Protein AF-A0A7S1GSJ7-F1 (afdb_monomer_lite)

Secondary structure (DSSP, 8-state):
-EEEE-TTS-EEEEETTEEE-HHHHHHHHHHTT--SSS-TT---TTHHHHHHT--HHHHHHHHHHHTSHHHHHHHHHHHHHHHHHHHHHHHHHHHHIIIIIHHHHHHHHHHHHHHHHHHHHHHHHHHHHHHHHHHHHHHHHHHHHHHHHHHHHHHHHHHHHHHHHHHHHHHHHHHHHHHHHHHHHHHHHHHHHHHHHHHHHHHHHHHHHHHHHHHHHHHHHHHHHHHHHHHHHHHHHHHHHHHHHHHHHHHHHHHHHHHHHHHHHHHHHHHHHHHHHTTS------------------TTSTTSGGGSHHHHHHHHHHHHHHHHHHHHHHHHHHHHHHHHHHHHHHHHHHHHHHHHHHHHHHHHHTT--HHHHHHHHHHHHHHHHHHHHHHHHHHHHHHHHHTS---------------

Foldseek 3Di:
DDWDQDDVRDIWDDDPNHTDDPVVVQVVCVVVLQHPVDGPVDDDVPVVVCVVVDDPVVVVVVVCSVVSVVVVVVVVVVVVVVVVVVVVVVVVVVCCCVPPVVVVVVVVVVVVVVVVVVVVVVVVVVVVVVVVVVVVVVVVVVVVVVVVVVVVVVVVVVVVVVVVVVVVVVVVVVVVVVCVVVVVVCCVVCVVVVVVVVVVVVVVVVVCVVVVVVVVVVVVVVVVVVVVVVVVVVVVVVVVVVVVVVVVVVVVVVVVVVVVVVVVVVVVVVVVVVVVVVVPDDDDDDYYDYYDYDDDDDDDPPPPPVPPPVVVVVVVVVVVVVVVVVVVVVVVVVVVVVVVVVVVVVVVVVVVVVVVVVVVVVVVVPPPDVVVVVVVVVVVVVVVVVVVVVVVVVVVVVVVCVVVDDDDDDDDDDDDDDD

pLDDT: mean 76.23, std 16.75, range [27.05, 98.0]

Organism: Hemiselmis andersenii (NCBI:txid464988)

Sequence (419 aa):
VCRQVAIGGRNKYLINGHVAQQNKVQNLFHSVQLNIHNPHFLIMQGRITKVINMGPMEVLGLIAEAAGTKMYESKKEAAMKTIEKKQAKVEEINSILSEDISPSLEKLRKERNEYMAWMQSNSDVEMHERFCTAYTFFQALQMTEKSQETIAAMREEENQIQASCDLVEGEIAQCKERVKAIGREKEGAMGDMLRELEAASTELSKALVKDTSAWQHKKEGYEEDKKALAKMRKDVAAMEKTMAAKKTKVDTATETVSKIQADIASTQHSISELERQRTALLAGCDAECKEGDKTLADQLSDARSRAAECDTEMKQLQRKVEHFKAELGEKRKHAKTAGKEFEALDQEHKRAQAAVAKVQKEVESCSYDESRDLQVRGEMGKAQGAVDRLREEVDALSGQVANLEVQFDQRAVDASKVH

InterPro domains:
  IPR027417 P-loop containing nucleoside triphosphate hydrolase [G3DSA:3.40.50.300] (1-100)
  IPR027417 P-loop containing nucleoside triphosphate hydrolase [SSF52540] (3-221)

Structure (mmCIF, N/CA/C/O backbone):
data_AF-A0A7S1GSJ7-F1
#
_entry.id   AF-A0A7S1GSJ7-F1
#
loop_
_atom_site.group_PDB
_atom_site.id
_atom_site.type_symbol
_atom_site.label_atom_id
_atom_site.label_alt_id
_atom_site.label_comp_id
_atom_site.label_asym_id
_atom_site.label_entity_id
_atom_site.label_seq_id
_atom_site.pdbx_PDB_ins_code
_atom_site.Cartn_x
_atom_site.Cartn_y
_atom_site.Cartn_z
_atom_site.occupancy
_atom_site.B_iso_or_equiv
_atom_site.auth_seq_id
_atom_site.auth_comp_id
_atom_site.auth_asym_id
_atom_site.auth_atom_id
_atom_site.pdbx_PDB_model_num
ATOM 1 N N . VAL A 1 1 ? 49.243 25.382 -85.925 1.00 85.44 1 VAL A N 1
ATOM 2 C CA . VAL A 1 1 ? 49.444 25.718 -84.487 1.00 85.44 1 VAL A CA 1
ATOM 3 C C . VAL A 1 1 ? 50.361 26.928 -84.404 1.00 85.44 1 VAL A C 1
ATOM 5 O O . VAL A 1 1 ? 51.253 27.024 -85.234 1.00 85.44 1 VAL A O 1
ATOM 8 N N . CYS A 1 2 ? 50.153 27.846 -83.459 1.00 88.50 2 CYS A N 1
ATOM 9 C CA . CYS A 1 2 ? 50.994 29.033 -83.263 1.00 88.50 2 CYS A CA 1
ATOM 10 C C . CYS A 1 2 ? 51.408 29.171 -81.786 1.00 88.50 2 CYS A C 1
ATOM 12 O O . CYS A 1 2 ? 50.634 28.831 -80.890 1.00 88.50 2 CYS A O 1
ATOM 14 N N . ARG A 1 3 ? 52.614 29.689 -81.529 1.00 90.06 3 ARG A N 1
ATOM 15 C CA . ARG A 1 3 ? 53.071 30.153 -80.210 1.00 90.06 3 ARG A CA 1
ATOM 16 C C . ARG A 1 3 ? 53.343 31.648 -80.318 1.00 90.06 3 ARG A C 1
ATOM 18 O O . ARG A 1 3 ? 54.213 32.054 -81.079 1.00 90.06 3 ARG A O 1
ATOM 25 N N . GLN A 1 4 ? 52.627 32.443 -79.538 1.00 89.44 4 GLN A N 1
ATOM 26 C CA . GLN A 1 4 ? 52.888 33.867 -79.360 1.00 89.44 4 GLN A CA 1
ATOM 27 C C . GLN A 1 4 ? 53.632 34.057 -78.035 1.00 89.44 4 GLN A C 1
ATOM 29 O O . GLN A 1 4 ? 53.198 33.552 -76.997 1.00 89.44 4 GLN A O 1
ATOM 34 N N . VAL A 1 5 ? 54.752 34.777 -78.062 1.00 88.31 5 VAL A N 1
ATOM 35 C CA . VAL A 1 5 ? 55.435 35.244 -76.849 1.00 88.31 5 VAL A CA 1
ATOM 36 C C . VAL A 1 5 ? 54.986 36.681 -76.624 1.00 88.31 5 VAL A C 1
ATOM 38 O O . VAL A 1 5 ? 55.285 37.555 -77.432 1.00 88.31 5 VAL A O 1
ATOM 41 N N . ALA A 1 6 ? 54.212 36.917 -75.568 1.00 84.44 6 ALA A N 1
ATOM 42 C CA . ALA A 1 6 ? 53.780 38.263 -75.217 1.00 84.44 6 ALA A CA 1
ATOM 43 C C . ALA A 1 6 ? 54.937 39.059 -74.592 1.00 84.44 6 ALA A C 1
ATOM 45 O O . ALA A 1 6 ? 55.835 38.483 -73.971 1.00 84.44 6 ALA A O 1
ATOM 46 N N . ILE A 1 7 ? 54.878 40.390 -74.693 1.00 80.31 7 ILE A N 1
ATOM 47 C CA . ILE A 1 7 ? 55.766 41.286 -73.940 1.00 80.31 7 ILE A CA 1
ATOM 48 C C . ILE A 1 7 ? 55.626 40.946 -72.443 1.00 80.31 7 ILE A C 1
ATOM 50 O O . ILE A 1 7 ? 54.514 40.782 -71.933 1.00 80.31 7 ILE A O 1
ATOM 54 N N . GLY A 1 8 ? 56.759 40.739 -71.764 1.00 83.88 8 GLY A N 1
ATOM 55 C CA . GLY A 1 8 ? 56.806 40.111 -70.435 1.00 83.88 8 GLY A CA 1
ATOM 56 C C . GLY A 1 8 ? 56.921 38.575 -70.445 1.00 83.88 8 GLY A C 1
ATOM 57 O O . GLY A 1 8 ? 56.559 37.932 -69.465 1.00 83.88 8 GLY A O 1
ATOM 58 N N . GLY A 1 9 ? 57.374 37.961 -71.545 1.00 84.00 9 GLY A N 1
ATOM 59 C CA . GLY A 1 9 ? 57.825 36.558 -71.609 1.00 84.00 9 GLY A CA 1
ATOM 60 C C . GLY A 1 9 ? 56.738 35.475 -71.531 1.00 84.00 9 GLY A C 1
ATOM 61 O O . GLY A 1 9 ? 57.041 34.286 -71.656 1.00 84.00 9 GLY A O 1
ATOM 62 N N . ARG A 1 10 ? 55.466 35.848 -71.348 1.00 84.88 10 ARG A N 1
ATOM 63 C CA . ARG A 1 10 ? 54.355 34.892 -71.215 1.00 84.88 10 ARG A CA 1
ATOM 64 C C . ARG A 1 10 ? 54.069 34.185 -72.542 1.00 84.88 10 ARG A C 1
ATOM 66 O O . ARG A 1 10 ? 53.786 34.819 -73.557 1.00 84.88 10 ARG A O 1
ATOM 73 N N . ASN A 1 11 ? 54.103 32.853 -72.511 1.00 88.06 11 ASN A N 1
ATOM 74 C CA . ASN A 1 11 ? 53.847 31.996 -73.667 1.00 88.06 11 ASN A CA 1
ATOM 75 C C . ASN A 1 11 ? 52.347 31.729 -73.831 1.00 88.06 11 ASN A C 1
ATOM 77 O O . ASN A 1 11 ? 51.732 31.094 -72.976 1.00 88.06 11 ASN A O 1
ATOM 81 N N . LYS A 1 12 ? 51.770 32.163 -74.953 1.00 89.56 12 LYS A N 1
ATOM 82 C CA . LYS A 1 12 ? 50.390 31.870 -75.351 1.00 89.56 12 LYS A CA 1
ATOM 83 C C . LYS A 1 12 ? 50.413 30.910 -76.538 1.00 89.56 12 LYS A C 1
ATOM 85 O O . LYS A 1 12 ? 50.911 31.256 -77.607 1.00 89.56 12 LYS A O 1
ATOM 90 N N . TYR A 1 13 ? 49.876 29.708 -76.362 1.00 92.25 13 TYR A N 1
ATOM 91 C CA . TYR A 1 13 ? 49.737 28.742 -77.451 1.00 92.25 13 TYR A CA 1
ATOM 92 C C . TYR A 1 13 ? 48.334 28.812 -78.058 1.00 92.25 13 TYR A C 1
ATOM 94 O O . TYR A 1 13 ? 47.347 28.975 -77.336 1.00 92.25 13 TYR A O 1
ATOM 102 N N . LEU A 1 14 ? 48.246 28.676 -79.383 1.00 91.38 14 LEU A N 1
ATOM 103 C CA . LEU A 1 14 ? 46.993 28.727 -80.129 1.00 91.38 14 LEU A CA 1
ATOM 104 C C . LEU A 1 14 ? 46.881 27.549 -81.106 1.00 91.38 14 LEU A C 1
ATOM 106 O O . LEU A 1 14 ? 47.766 27.311 -81.937 1.00 91.38 14 LEU A O 1
ATOM 110 N N . ILE A 1 15 ? 45.760 26.835 -81.037 1.00 91.44 15 ILE A N 1
ATOM 111 C CA . ILE A 1 15 ? 45.361 25.795 -81.991 1.00 91.44 15 ILE A CA 1
ATOM 112 C C . ILE A 1 15 ? 44.192 26.376 -82.787 1.00 91.44 15 ILE A C 1
ATOM 114 O O . ILE A 1 15 ? 43.154 26.685 -82.213 1.00 91.44 15 ILE A O 1
ATOM 118 N N . ASN A 1 16 ? 44.384 26.565 -84.095 1.00 88.75 16 ASN A N 1
ATOM 119 C CA . ASN A 1 16 ? 43.391 27.115 -85.027 1.00 88.75 16 ASN A CA 1
ATOM 120 C C . ASN A 1 16 ? 42.714 28.403 -84.502 1.00 88.75 16 ASN A C 1
ATOM 122 O O . ASN A 1 16 ? 41.496 28.512 -84.470 1.00 88.75 16 ASN A O 1
ATOM 126 N N . GLY A 1 17 ? 43.519 29.355 -84.015 1.00 87.94 17 GLY A N 1
ATOM 127 C CA . GLY A 1 17 ? 43.053 30.626 -83.438 1.00 87.94 17 GLY A CA 1
ATOM 128 C C . GLY A 1 17 ? 42.597 30.555 -81.973 1.00 87.94 17 GLY A C 1
ATOM 129 O O . GLY A 1 17 ? 42.729 31.542 -81.252 1.00 87.94 17 GLY A O 1
ATOM 130 N N . HIS A 1 18 ? 42.152 29.397 -81.482 1.00 90.25 18 HIS A N 1
ATOM 131 C CA . HIS A 1 18 ? 41.731 29.232 -80.089 1.00 90.25 18 HIS A CA 1
ATOM 132 C C . HIS A 1 18 ? 42.919 29.056 -79.139 1.00 90.25 18 HIS A C 1
ATOM 134 O O . HIS A 1 18 ? 43.870 28.326 -79.428 1.00 90.25 18 HIS A O 1
ATOM 140 N N . VAL A 1 19 ? 42.848 29.699 -77.970 1.00 89.50 19 VAL A N 1
ATOM 141 C CA . VAL A 1 19 ? 43.863 29.577 -76.913 1.00 89.50 19 VAL A CA 1
ATOM 142 C C . VAL A 1 19 ? 43.854 28.156 -76.348 1.00 89.50 19 VAL A C 1
ATOM 144 O O . VAL A 1 19 ? 42.800 27.630 -75.995 1.00 89.50 19 VAL A O 1
ATOM 147 N N . ALA A 1 20 ? 45.028 27.536 -76.245 1.00 91.00 20 ALA A N 1
ATOM 148 C CA . ALA A 1 20 ? 45.184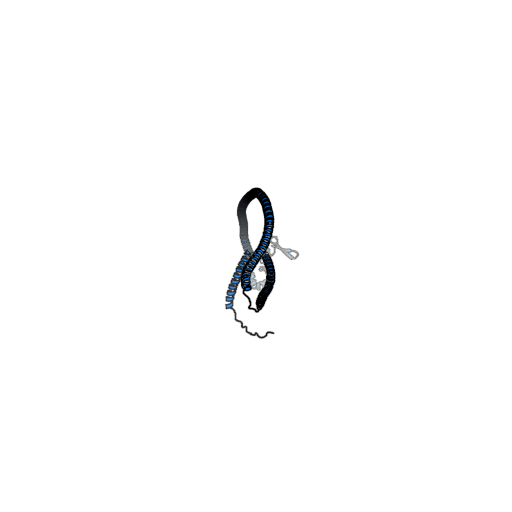 26.172 -75.757 1.00 91.00 20 ALA A CA 1
ATOM 149 C C . ALA A 1 20 ? 46.226 26.089 -74.634 1.00 91.00 20 ALA A C 1
ATOM 151 O O . ALA A 1 20 ? 47.261 26.753 -74.670 1.00 91.00 20 ALA A O 1
ATOM 152 N N . GLN A 1 21 ? 45.969 25.229 -73.647 1.00 90.31 21 GLN A N 1
ATOM 153 C CA . GLN A 1 21 ? 46.961 24.866 -72.634 1.00 90.31 21 GLN A CA 1
ATOM 154 C C . GLN A 1 21 ? 48.119 24.081 -73.263 1.00 90.31 21 GLN A C 1
ATOM 156 O O . GLN A 1 21 ? 47.910 23.303 -74.199 1.00 90.31 21 GLN A O 1
ATOM 161 N N . GLN A 1 22 ? 49.320 24.219 -72.694 1.00 87.94 22 GLN A N 1
ATOM 162 C CA . GLN A 1 22 ? 50.524 23.534 -73.171 1.00 87.94 22 GLN A CA 1
ATOM 163 C C . GLN A 1 22 ? 50.325 22.014 -73.288 1.00 87.94 22 GLN A C 1
ATOM 165 O O . GLN A 1 22 ? 50.659 21.451 -74.323 1.00 87.94 22 GLN A O 1
ATOM 170 N N . ASN A 1 23 ? 49.680 21.368 -72.312 1.00 87.75 23 ASN A N 1
ATOM 171 C CA . ASN A 1 23 ? 49.422 19.922 -72.340 1.00 87.75 23 ASN A CA 1
ATOM 172 C C . ASN A 1 23 ? 48.529 19.505 -73.527 1.00 87.75 23 ASN A C 1
ATOM 174 O O . ASN A 1 23 ? 48.758 18.465 -74.138 1.00 87.75 23 ASN A O 1
ATOM 178 N N . LYS A 1 24 ? 47.538 20.325 -73.915 1.00 88.12 24 LYS A N 1
ATOM 179 C CA . LYS A 1 24 ? 46.674 20.052 -75.083 1.00 88.12 24 LYS A CA 1
ATOM 180 C C . LYS A 1 24 ? 47.446 20.193 -76.398 1.00 88.12 24 LYS A C 1
ATOM 182 O O . LYS A 1 24 ? 47.238 19.412 -77.320 1.00 88.12 24 LYS A O 1
ATOM 187 N N . VAL A 1 25 ? 48.365 21.155 -76.461 1.00 88.81 25 VAL A N 1
ATOM 188 C CA . VAL A 1 25 ? 49.272 21.366 -77.601 1.00 88.81 25 VAL A CA 1
ATOM 189 C C . VAL A 1 25 ? 50.284 20.226 -77.700 1.00 88.81 25 VAL A C 1
ATOM 191 O O . VAL A 1 25 ? 50.464 19.663 -78.772 1.00 88.81 25 VAL A O 1
ATOM 194 N N . GLN A 1 26 ? 50.884 19.819 -76.583 1.00 86.06 26 GLN A N 1
ATOM 195 C CA . GLN A 1 26 ? 51.774 18.663 -76.520 1.00 86.06 26 GLN A CA 1
ATOM 196 C C . GLN A 1 26 ? 51.046 17.377 -76.919 1.00 86.06 26 GLN A C 1
ATOM 198 O O . GLN A 1 26 ? 51.581 16.623 -77.720 1.00 86.06 26 GLN A O 1
ATOM 203 N N . ASN A 1 27 ? 49.823 17.128 -76.444 1.00 84.94 27 ASN A N 1
ATOM 204 C CA . ASN A 1 27 ? 49.032 15.962 -76.861 1.00 84.94 27 ASN A CA 1
ATOM 205 C C . ASN A 1 27 ? 48.730 15.962 -78.370 1.00 84.94 27 ASN A C 1
ATOM 207 O O . ASN A 1 27 ? 48.781 14.903 -78.990 1.00 84.94 27 ASN A O 1
ATOM 211 N N . LEU A 1 28 ? 48.488 17.133 -78.973 1.00 87.12 28 LEU A N 1
ATOM 212 C CA . LEU A 1 28 ? 48.361 17.264 -80.428 1.00 87.12 28 LEU A CA 1
ATOM 213 C C . LEU A 1 28 ? 49.671 16.888 -81.144 1.00 87.12 28 LEU A C 1
ATOM 215 O O . LEU A 1 28 ? 49.634 16.132 -82.109 1.00 87.12 28 LEU A O 1
ATOM 219 N N . PHE A 1 29 ? 50.830 17.334 -80.654 1.00 85.38 29 PHE A N 1
ATOM 220 C CA . PHE A 1 29 ? 52.120 16.951 -81.241 1.00 85.38 29 PHE A CA 1
ATOM 221 C C . PHE A 1 29 ? 52.452 15.456 -81.050 1.00 85.38 29 PHE A C 1
ATOM 223 O O . PHE A 1 29 ? 52.862 14.812 -82.012 1.00 85.38 29 PHE A O 1
ATOM 230 N N . HIS A 1 30 ? 52.147 14.852 -79.895 1.00 81.38 30 HIS A N 1
ATOM 231 C CA . HIS A 1 30 ? 52.245 13.393 -79.716 1.00 81.38 30 HIS A CA 1
ATOM 232 C C . HIS A 1 30 ? 51.311 12.618 -80.666 1.00 81.38 30 HIS A C 1
ATOM 234 O O . HIS A 1 30 ? 51.669 11.527 -81.099 1.00 81.38 30 HIS A O 1
ATOM 240 N N . SER A 1 31 ? 50.141 13.167 -81.028 1.00 81.81 31 SER A N 1
ATOM 241 C CA . SER A 1 31 ? 49.225 12.522 -81.988 1.00 81.81 31 SER A CA 1
ATOM 242 C C . SER A 1 31 ? 49.764 12.474 -83.425 1.00 81.81 31 SER A C 1
ATOM 244 O O . SER A 1 31 ? 49.355 11.611 -84.193 1.00 81.81 31 SER A O 1
ATOM 246 N N . VAL A 1 32 ? 50.735 13.335 -83.757 1.00 82.56 32 VAL A N 1
ATOM 247 C CA . VAL A 1 32 ? 51.536 13.275 -84.996 1.00 82.56 32 VAL A CA 1
ATOM 248 C C . VAL A 1 32 ? 52.953 12.735 -84.738 1.00 82.56 32 VAL A C 1
ATOM 250 O O . VAL A 1 32 ? 53.881 13.053 -85.472 1.00 82.56 32 VAL A O 1
ATOM 253 N N . GLN A 1 33 ? 53.126 11.942 -83.671 1.00 74.81 33 GLN A N 1
ATOM 254 C CA . GLN A 1 33 ? 54.376 11.277 -83.265 1.00 74.81 33 GLN A CA 1
ATOM 255 C C . GLN A 1 33 ? 55.572 12.214 -82.968 1.00 74.81 33 GLN A C 1
ATOM 257 O O . GLN A 1 33 ? 56.703 11.759 -82.812 1.00 74.81 33 GLN A O 1
ATOM 262 N N . LEU A 1 34 ? 55.339 13.521 -82.796 1.00 79.56 34 LEU A N 1
ATOM 263 C CA . LEU A 1 34 ? 56.369 14.505 -82.451 1.00 79.56 34 LEU A CA 1
ATOM 264 C C . LEU A 1 34 ? 56.410 14.758 -80.936 1.00 79.56 34 LEU A C 1
ATOM 266 O O . LEU A 1 34 ? 55.662 15.580 -80.402 1.00 79.56 34 LEU A O 1
ATOM 270 N N . ASN A 1 35 ? 57.322 14.094 -80.223 1.00 77.44 35 ASN A N 1
ATOM 271 C CA . ASN A 1 35 ? 57.580 14.409 -78.817 1.00 77.44 35 ASN A CA 1
ATOM 272 C C . ASN A 1 35 ? 58.422 15.691 -78.677 1.00 77.44 35 ASN A C 1
ATOM 274 O O . ASN A 1 35 ? 59.597 15.731 -79.037 1.00 77.44 35 ASN A O 1
ATOM 278 N N . ILE A 1 36 ? 57.837 16.737 -78.089 1.00 75.00 36 ILE A N 1
ATOM 279 C CA . ILE A 1 36 ? 58.533 18.009 -77.828 1.00 75.00 36 ILE A CA 1
ATOM 280 C C . ILE A 1 36 ? 59.556 17.885 -76.683 1.00 75.00 36 ILE A C 1
ATOM 282 O O . ILE A 1 36 ? 60.539 18.623 -76.665 1.00 75.00 36 ILE A O 1
ATOM 286 N N . HIS A 1 37 ? 59.344 16.984 -75.719 1.00 74.56 37 HIS A N 1
ATOM 287 C CA . HIS A 1 37 ? 60.198 16.878 -74.529 1.00 74.56 37 HIS A CA 1
ATOM 288 C C . HIS A 1 37 ? 61.556 16.235 -74.822 1.00 74.56 37 HIS A C 1
ATOM 290 O O . HIS A 1 37 ? 62.541 16.550 -74.158 1.00 74.56 37 HIS A O 1
ATOM 296 N N . ASN A 1 38 ? 61.612 15.341 -75.809 1.00 71.81 38 ASN A N 1
ATOM 297 C CA . ASN A 1 38 ? 62.832 14.658 -76.215 1.00 71.81 38 ASN A CA 1
ATOM 298 C C . ASN A 1 38 ? 62.883 14.557 -77.750 1.00 71.81 38 ASN A C 1
ATOM 300 O O . ASN A 1 38 ? 62.586 13.506 -78.312 1.00 71.81 38 ASN A O 1
ATOM 304 N N . PRO A 1 39 ? 63.199 15.661 -78.453 1.00 69.56 39 PRO A N 1
ATOM 305 C CA . PRO A 1 39 ? 63.047 15.752 -79.901 1.00 69.56 39 PRO A CA 1
ATOM 306 C C . PRO A 1 39 ? 64.151 14.977 -80.637 1.00 69.56 39 PRO A C 1
ATOM 308 O O . PRO A 1 39 ? 65.090 15.557 -81.179 1.00 69.56 39 PRO A O 1
ATOM 311 N N . HIS A 1 40 ? 64.024 13.649 -80.696 1.00 69.44 40 HIS A N 1
ATOM 312 C CA . HIS A 1 40 ? 64.905 12.771 -81.478 1.00 69.44 40 HIS A CA 1
ATOM 313 C C . HIS A 1 40 ? 64.888 13.086 -82.987 1.00 69.44 40 HIS A C 1
ATOM 315 O O . HIS A 1 40 ? 65.828 12.736 -83.694 1.00 69.44 40 HIS A O 1
ATOM 321 N N . PHE A 1 41 ? 63.868 13.807 -83.465 1.00 71.69 41 PHE A N 1
ATOM 322 C CA . PHE A 1 41 ? 63.764 14.321 -84.833 1.00 71.69 41 PHE A CA 1
ATOM 323 C C . PHE A 1 41 ? 64.632 15.568 -85.116 1.00 71.69 41 PHE A C 1
ATOM 325 O O . PHE A 1 41 ? 64.682 16.010 -86.262 1.00 71.69 41 PHE A O 1
ATOM 332 N N . LEU A 1 42 ? 65.291 16.168 -84.111 1.00 73.00 42 LEU A N 1
ATOM 333 C CA . LEU A 1 42 ? 66.063 17.410 -84.265 1.00 73.00 42 LEU A CA 1
ATOM 334 C C . LEU A 1 42 ? 67.488 17.281 -83.704 1.00 73.00 42 LEU A C 1
ATOM 336 O O . LEU A 1 42 ? 67.724 17.373 -82.497 1.00 73.00 42 LEU A O 1
ATOM 340 N N . ILE A 1 43 ? 68.468 17.143 -84.599 1.00 76.56 43 ILE A N 1
ATOM 341 C CA . ILE A 1 43 ? 69.891 17.087 -84.241 1.00 76.56 43 ILE A CA 1
ATOM 342 C C . ILE A 1 43 ? 70.470 18.509 -84.224 1.00 76.56 43 ILE A C 1
ATOM 344 O O . ILE A 1 43 ? 70.814 19.072 -85.259 1.00 76.56 43 ILE A O 1
ATOM 348 N N . MET A 1 44 ? 70.591 19.090 -83.030 1.00 79.56 44 MET A N 1
ATOM 349 C CA . MET A 1 44 ? 71.354 20.328 -82.815 1.00 79.56 44 MET A CA 1
ATOM 350 C C . MET A 1 44 ? 72.871 20.062 -82.860 1.00 79.56 44 MET A C 1
ATOM 352 O O . MET A 1 44 ? 73.320 18.933 -82.639 1.00 79.56 44 MET A O 1
ATOM 356 N N . GLN A 1 45 ? 73.679 21.106 -83.075 1.00 79.81 45 GLN A N 1
ATOM 357 C CA . GLN A 1 45 ? 75.143 21.015 -82.980 1.00 79.81 45 GLN A CA 1
ATOM 358 C C . GLN A 1 45 ? 75.565 20.423 -81.619 1.00 79.81 45 GLN A C 1
ATOM 360 O O . GLN A 1 45 ? 74.996 20.751 -80.580 1.00 79.81 45 GLN A O 1
ATOM 365 N N . GLY A 1 46 ? 76.517 19.484 -81.631 1.00 79.12 46 GLY A N 1
ATOM 366 C CA . GLY A 1 46 ? 76.944 18.730 -80.442 1.00 79.12 46 GLY A CA 1
ATOM 367 C C . GLY A 1 46 ? 75.991 17.609 -79.987 1.00 79.12 46 GLY A C 1
ATOM 368 O O . GLY A 1 46 ? 76.415 16.719 -79.252 1.00 79.12 46 GLY A O 1
ATOM 369 N N . ARG A 1 47 ? 74.731 17.563 -80.453 1.00 77.25 47 ARG A N 1
ATOM 370 C CA . ARG A 1 47 ? 73.781 16.498 -80.071 1.00 77.25 47 ARG A CA 1
ATOM 371 C C . ARG A 1 47 ? 74.150 15.135 -80.666 1.00 77.25 47 ARG A C 1
ATOM 373 O O . ARG A 1 47 ? 73.858 14.122 -80.038 1.00 77.25 47 ARG A O 1
ATOM 380 N N . ILE A 1 48 ? 74.829 15.108 -81.818 1.00 81.44 48 ILE A N 1
ATOM 381 C CA . ILE A 1 48 ? 75.288 13.875 -82.482 1.00 81.44 48 ILE A CA 1
ATOM 382 C C . ILE A 1 48 ? 76.187 13.020 -81.574 1.00 81.44 48 ILE A C 1
ATOM 384 O O . ILE A 1 48 ? 75.960 11.821 -81.445 1.00 81.44 48 ILE A O 1
ATOM 388 N N . THR A 1 49 ? 77.118 13.638 -80.841 1.00 83.44 49 THR A N 1
ATOM 389 C CA . THR A 1 49 ? 77.994 12.939 -79.888 1.00 83.44 49 THR A CA 1
ATOM 390 C C . THR A 1 49 ? 77.206 12.342 -78.723 1.00 83.44 49 THR A C 1
ATOM 392 O O . THR A 1 49 ? 77.545 11.260 -78.254 1.00 83.44 49 THR A O 1
ATOM 395 N N . LYS A 1 50 ? 76.107 12.986 -78.286 1.00 79.06 50 LYS A N 1
ATOM 396 C CA . LYS A 1 50 ? 75.208 12.358 -77.307 1.00 79.06 50 LYS A CA 1
ATOM 397 C C . LYS A 1 50 ? 74.486 11.144 -77.900 1.00 79.06 50 LYS A C 1
ATOM 399 O O . LYS A 1 50 ? 74.354 10.166 -77.183 1.00 79.06 50 LYS A O 1
ATOM 404 N N . VAL A 1 51 ? 74.038 11.178 -79.160 1.00 77.75 51 VAL A N 1
ATOM 405 C CA . VAL A 1 51 ? 73.374 10.019 -79.801 1.00 77.75 51 VAL A CA 1
ATOM 406 C C . VAL A 1 51 ? 74.312 8.810 -79.872 1.00 77.75 51 VAL A C 1
ATOM 408 O O . VAL A 1 51 ? 73.897 7.708 -79.532 1.00 77.75 51 VAL A O 1
ATOM 411 N N . ILE A 1 52 ? 75.578 9.025 -80.239 1.00 82.62 52 ILE A N 1
ATOM 412 C CA . ILE A 1 52 ? 76.605 7.968 -80.295 1.00 82.62 52 ILE A CA 1
ATOM 413 C C . ILE A 1 52 ? 76.881 7.375 -78.899 1.00 82.62 52 ILE A C 1
ATOM 415 O O . ILE A 1 52 ? 77.087 6.172 -78.776 1.00 82.62 52 ILE A O 1
ATOM 419 N N . ASN A 1 53 ? 76.819 8.199 -77.848 1.00 86.12 53 ASN A N 1
ATOM 420 C CA . ASN A 1 53 ? 77.106 7.810 -76.463 1.00 86.12 53 ASN A CA 1
ATOM 421 C C . ASN A 1 53 ? 75.836 7.602 -75.600 1.00 86.12 53 ASN A C 1
ATOM 423 O O . ASN A 1 53 ? 75.884 7.819 -74.387 1.00 86.12 53 ASN A O 1
ATOM 427 N N . MET A 1 54 ? 74.690 7.230 -76.188 1.00 84.94 54 MET A N 1
ATOM 428 C CA . MET A 1 54 ? 73.462 6.961 -75.419 1.00 84.94 54 MET A CA 1
ATOM 429 C C . MET A 1 54 ? 73.577 5.678 -74.588 1.00 84.94 54 MET A C 1
ATOM 431 O O . MET A 1 54 ? 73.987 4.630 -75.086 1.00 84.94 54 MET A O 1
ATOM 435 N N . GLY A 1 55 ? 73.146 5.735 -73.325 1.00 88.94 55 GLY A N 1
ATOM 436 C CA . GLY A 1 55 ? 73.072 4.541 -72.476 1.00 88.94 55 GLY A CA 1
ATOM 437 C C . GLY A 1 55 ? 71.975 3.565 -72.943 1.00 88.94 55 GLY A C 1
ATOM 438 O O . GLY A 1 55 ? 70.980 4.016 -73.515 1.00 88.94 55 GLY A O 1
ATOM 439 N N . PRO A 1 56 ? 72.057 2.248 -72.657 1.00 89.06 56 PRO A N 1
ATOM 440 C CA . PRO A 1 56 ? 71.071 1.265 -73.131 1.00 89.06 56 PRO A CA 1
ATOM 441 C C .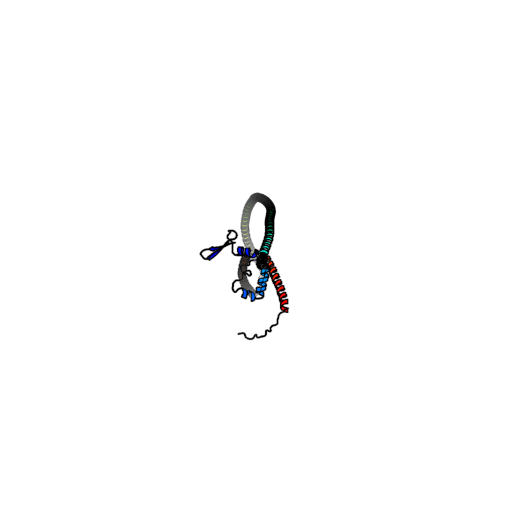 PRO A 1 56 ? 69.609 1.591 -72.781 1.00 89.06 56 PRO A C 1
ATOM 443 O O . PRO A 1 56 ? 68.713 1.324 -73.577 1.00 89.06 56 PRO A O 1
ATOM 446 N N . MET A 1 57 ? 69.357 2.225 -71.630 1.00 85.38 57 MET A N 1
ATOM 447 C CA . MET A 1 57 ? 68.019 2.702 -71.243 1.00 85.38 57 MET A CA 1
ATOM 448 C C . MET A 1 57 ? 67.566 3.947 -72.026 1.00 85.38 57 MET A C 1
ATOM 450 O O . MET A 1 57 ? 66.375 4.098 -72.286 1.00 85.38 57 MET A O 1
ATOM 454 N N . GLU A 1 58 ? 68.485 4.822 -72.451 1.00 82.94 58 GLU A N 1
ATOM 455 C CA . GLU A 1 58 ? 68.163 5.933 -73.360 1.00 82.94 58 GLU A CA 1
ATOM 456 C C . GLU A 1 58 ? 67.864 5.413 -74.773 1.00 82.94 58 GLU A C 1
ATOM 458 O O . GLU A 1 58 ? 66.910 5.872 -75.397 1.00 82.94 58 GLU A O 1
ATOM 463 N N . VAL A 1 59 ? 68.620 4.416 -75.251 1.00 83.19 59 VAL A N 1
ATOM 464 C CA . VAL A 1 59 ? 68.381 3.745 -76.541 1.00 83.19 59 VAL A CA 1
ATOM 465 C C . VAL A 1 59 ? 67.041 3.002 -76.534 1.00 83.19 59 VAL A C 1
ATOM 467 O O . VAL A 1 59 ? 66.239 3.183 -77.448 1.00 83.19 59 VAL A O 1
ATOM 470 N N . LEU A 1 60 ? 66.735 2.237 -75.481 1.00 84.94 60 LEU A N 1
ATOM 471 C CA . LEU A 1 60 ? 65.420 1.611 -75.307 1.00 84.94 60 LEU A CA 1
ATOM 472 C C . LEU A 1 60 ? 64.304 2.667 -75.242 1.00 84.94 60 LEU A C 1
ATOM 474 O O . LEU A 1 60 ? 63.274 2.524 -75.897 1.00 84.94 60 LEU A O 1
ATOM 478 N N . GLY A 1 61 ? 64.534 3.763 -74.515 1.00 83.12 61 GLY A N 1
ATOM 479 C CA . GLY A 1 61 ? 63.610 4.891 -74.415 1.00 83.12 61 GLY A CA 1
ATOM 480 C C . GLY A 1 61 ? 63.407 5.672 -75.719 1.00 83.12 61 GLY A C 1
ATOM 481 O O . GLY A 1 61 ? 62.380 6.339 -75.840 1.00 83.12 61 GLY A O 1
ATOM 482 N N . LEU A 1 62 ? 64.342 5.588 -76.672 1.00 81.00 62 LEU A N 1
ATOM 483 C CA . LEU A 1 62 ? 64.239 6.097 -78.045 1.00 81.00 62 LEU A CA 1
ATOM 484 C C . LEU A 1 62 ? 63.435 5.116 -78.912 1.00 81.00 62 LEU A C 1
ATOM 486 O O . LEU A 1 62 ? 62.488 5.525 -79.579 1.00 81.00 62 LEU A O 1
ATOM 490 N N . ILE A 1 63 ? 63.748 3.818 -78.851 1.00 83.62 63 ILE A N 1
ATOM 491 C CA . ILE A 1 63 ? 63.055 2.762 -79.611 1.00 83.62 63 ILE A CA 1
ATOM 492 C C . ILE A 1 63 ? 61.570 2.681 -79.217 1.00 83.62 63 ILE A C 1
ATOM 494 O O . ILE A 1 63 ? 60.709 2.684 -80.092 1.00 83.62 63 ILE A O 1
ATOM 498 N N . ALA A 1 64 ? 61.250 2.699 -77.920 1.00 81.75 64 ALA A N 1
ATOM 499 C CA . ALA A 1 64 ? 59.873 2.716 -77.411 1.00 81.75 64 ALA A CA 1
ATOM 500 C C . ALA A 1 64 ? 59.105 4.011 -77.758 1.00 81.75 64 ALA A C 1
ATOM 502 O O . ALA A 1 64 ? 57.873 4.041 -77.748 1.00 81.75 64 ALA A O 1
ATOM 503 N N . GLU A 1 65 ? 59.819 5.098 -78.066 1.00 79.19 65 GLU A N 1
ATOM 504 C CA . GLU A 1 65 ? 59.227 6.356 -78.527 1.00 79.19 65 GLU A CA 1
ATOM 505 C C . GLU A 1 65 ? 58.954 6.321 -80.037 1.00 79.19 65 GLU A C 1
ATOM 507 O O . GLU A 1 65 ? 57.854 6.671 -80.457 1.00 79.19 65 GLU A O 1
ATOM 512 N N . ALA A 1 66 ? 59.889 5.791 -80.836 1.00 78.12 66 ALA A N 1
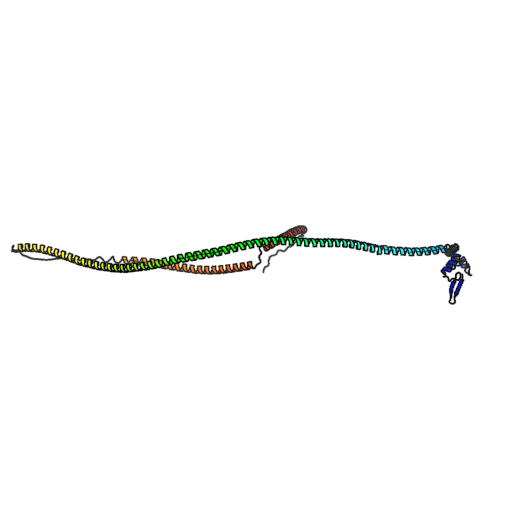ATOM 513 C CA . ALA A 1 66 ? 59.704 5.541 -82.268 1.00 78.12 66 ALA A CA 1
ATOM 514 C C . ALA A 1 66 ? 58.609 4.492 -82.553 1.00 78.12 66 ALA A C 1
ATOM 516 O O . ALA A 1 66 ? 57.849 4.634 -83.507 1.00 78.12 66 ALA A O 1
ATOM 517 N N . ALA A 1 67 ? 58.478 3.475 -81.695 1.00 82.62 67 ALA A N 1
ATOM 518 C CA . ALA A 1 67 ? 57.388 2.498 -81.724 1.00 82.62 67 ALA A CA 1
ATOM 519 C C . ALA A 1 67 ? 56.070 3.018 -81.104 1.00 82.62 67 ALA A C 1
ATOM 521 O O . ALA A 1 67 ? 55.058 2.321 -81.126 1.00 82.62 67 ALA A O 1
ATOM 522 N N . GLY A 1 68 ? 56.067 4.214 -80.502 1.00 79.00 68 GLY A N 1
ATOM 523 C CA . GLY A 1 68 ? 54.899 4.836 -79.864 1.00 79.00 68 GLY A CA 1
ATOM 524 C C . GLY A 1 68 ? 54.413 4.196 -78.550 1.00 79.00 68 GLY A C 1
ATOM 525 O O . GLY A 1 68 ? 53.555 4.779 -77.878 1.00 79.00 68 GLY A O 1
ATOM 526 N N . THR A 1 69 ? 54.957 3.045 -78.136 1.00 84.19 69 THR A N 1
ATOM 527 C CA . THR A 1 69 ? 54.517 2.281 -76.948 1.00 84.19 69 THR A CA 1
ATOM 528 C C . THR A 1 69 ? 54.630 3.085 -75.654 1.00 84.19 69 THR A C 1
ATOM 530 O O . THR A 1 69 ? 53.751 3.012 -74.794 1.00 84.19 69 THR A O 1
ATOM 533 N N . LYS A 1 70 ? 55.642 3.951 -75.560 1.00 81.81 70 LYS A N 1
ATOM 534 C CA . LYS A 1 70 ? 55.924 4.834 -74.418 1.00 81.81 70 LYS A CA 1
ATOM 535 C C . LYS A 1 70 ? 54.731 5.702 -73.983 1.00 81.81 70 LYS A C 1
ATOM 537 O O . LYS A 1 70 ? 54.542 5.950 -72.792 1.00 81.81 70 LYS A O 1
ATOM 542 N N . MET A 1 71 ? 53.884 6.146 -74.924 1.00 79.44 71 MET A N 1
ATOM 543 C CA . MET A 1 71 ? 52.677 6.921 -74.585 1.00 79.44 71 MET A CA 1
ATOM 544 C C . MET A 1 71 ? 51.573 6.038 -73.983 1.00 79.44 71 MET A C 1
ATOM 546 O O . MET A 1 71 ? 50.805 6.502 -73.139 1.00 79.44 71 MET A O 1
ATOM 550 N N . TYR A 1 72 ? 51.477 4.779 -74.416 1.00 85.44 72 TYR A N 1
ATOM 551 C CA . TYR A 1 72 ? 50.536 3.804 -73.867 1.00 85.44 72 TYR A CA 1
ATOM 552 C C . TYR A 1 72 ? 50.955 3.374 -72.457 1.00 85.44 72 TYR A C 1
ATOM 554 O O . TYR A 1 72 ? 50.126 3.391 -71.551 1.00 85.44 72 TYR A O 1
ATOM 562 N N . GLU A 1 73 ? 52.240 3.089 -72.241 1.00 85.88 73 GLU A N 1
ATOM 563 C CA . GLU A 1 73 ? 52.797 2.724 -70.931 1.00 85.88 73 GLU A CA 1
ATOM 564 C C . GLU A 1 73 ? 52.575 3.825 -69.887 1.00 85.88 73 GLU A C 1
ATOM 566 O O . GLU A 1 73 ? 51.995 3.562 -68.834 1.00 85.88 73 GLU A O 1
ATOM 571 N N . SER A 1 74 ? 52.917 5.079 -70.208 1.00 85.06 74 SER A N 1
ATOM 572 C CA . SER A 1 74 ? 52.701 6.216 -69.301 1.00 85.06 74 SER A CA 1
ATOM 573 C C . SER A 1 74 ? 51.213 6.450 -68.982 1.00 85.06 74 SER A C 1
ATOM 575 O O . SER A 1 74 ? 50.855 6.727 -67.836 1.00 85.06 74 SER A O 1
ATOM 577 N N . LYS A 1 75 ? 50.313 6.272 -69.964 1.00 87.31 75 LYS A N 1
ATOM 578 C CA . LYS A 1 75 ? 48.857 6.325 -69.732 1.00 87.31 75 LYS A CA 1
ATOM 579 C C . LYS A 1 75 ? 48.364 5.165 -68.866 1.00 87.31 75 LYS A C 1
ATOM 581 O O . LYS A 1 75 ? 47.528 5.393 -67.995 1.00 87.31 75 LYS A O 1
ATOM 586 N N . LYS A 1 76 ? 48.875 3.948 -69.081 1.00 93.50 76 LYS A N 1
ATOM 587 C CA . LYS A 1 76 ? 48.555 2.758 -68.279 1.00 93.50 76 LYS A CA 1
ATOM 588 C C . LYS A 1 76 ? 48.977 2.966 -66.825 1.00 93.50 76 LYS A C 1
ATOM 590 O O . LYS A 1 76 ? 48.170 2.744 -65.933 1.00 93.50 76 LYS A O 1
ATOM 595 N N . GLU A 1 77 ? 50.193 3.448 -66.584 1.00 93.81 77 GLU A N 1
ATOM 596 C CA . GLU A 1 77 ? 50.702 3.741 -65.240 1.00 93.81 77 GLU A CA 1
ATOM 597 C C . GLU A 1 77 ? 49.864 4.819 -64.529 1.00 93.81 77 GLU A C 1
ATOM 599 O O . GLU A 1 77 ? 49.467 4.643 -63.377 1.00 93.81 77 GLU A O 1
ATOM 604 N N . ALA A 1 78 ? 49.520 5.908 -65.226 1.00 92.19 78 ALA A N 1
ATOM 605 C CA . ALA A 1 78 ? 48.655 6.958 -64.686 1.00 92.19 78 ALA A CA 1
ATOM 606 C C . ALA A 1 78 ? 47.224 6.461 -64.391 1.00 92.19 78 ALA A C 1
ATOM 608 O O . ALA A 1 78 ? 46.620 6.876 -63.399 1.00 92.19 78 ALA A O 1
ATOM 609 N N . ALA A 1 79 ? 46.690 5.556 -65.219 1.00 95.25 79 ALA A N 1
ATOM 610 C CA . ALA A 1 79 ? 45.402 4.910 -64.985 1.00 95.25 79 ALA A CA 1
ATOM 611 C C . ALA A 1 79 ? 45.453 3.975 -63.765 1.00 95.25 79 ALA A C 1
ATOM 613 O O . ALA A 1 79 ? 44.614 4.118 -62.880 1.00 95.25 79 ALA A O 1
ATOM 614 N N . MET A 1 80 ? 46.464 3.103 -63.655 1.00 96.38 80 MET A N 1
ATOM 615 C CA . MET A 1 80 ? 46.670 2.227 -62.488 1.00 96.38 80 MET A CA 1
ATOM 616 C C . MET A 1 80 ? 46.758 3.036 -61.188 1.00 96.38 80 MET A C 1
ATOM 618 O O . MET A 1 80 ? 45.952 2.825 -60.287 1.00 96.38 80 MET A O 1
ATOM 622 N N . LYS A 1 81 ? 47.598 4.079 -61.150 1.00 96.44 81 LYS A N 1
ATOM 623 C CA . LYS A 1 81 ? 47.719 5.004 -60.004 1.00 96.44 81 LYS A CA 1
ATOM 624 C C . LYS A 1 81 ? 46.442 5.790 -59.685 1.00 96.44 81 LYS A C 1
ATOM 626 O O . LYS A 1 81 ? 46.327 6.368 -58.605 1.00 96.44 81 LYS A O 1
ATOM 631 N N . THR A 1 82 ? 45.490 5.854 -60.616 1.00 95.94 82 THR A N 1
ATOM 632 C CA . THR A 1 82 ? 44.159 6.434 -60.385 1.00 95.94 82 THR A CA 1
ATOM 633 C C . THR A 1 82 ? 43.184 5.381 -59.855 1.00 95.94 82 THR A C 1
ATOM 635 O O . THR A 1 82 ? 42.410 5.688 -58.951 1.00 95.94 82 THR A O 1
ATOM 638 N N . ILE A 1 83 ? 43.254 4.145 -60.359 1.00 96.62 83 ILE A N 1
ATOM 639 C CA . ILE A 1 83 ? 42.479 2.995 -59.873 1.00 96.62 83 ILE A CA 1
ATOM 640 C C . ILE A 1 83 ? 42.863 2.679 -58.424 1.00 96.62 83 ILE A C 1
ATOM 642 O O . ILE A 1 83 ? 41.979 2.646 -57.582 1.00 96.62 83 ILE A O 1
ATOM 646 N N . GLU A 1 84 ? 44.154 2.575 -58.100 1.00 97.06 84 GLU A N 1
ATOM 647 C CA . GLU A 1 84 ? 44.673 2.366 -56.735 1.00 97.06 84 GLU A CA 1
ATOM 648 C C . GLU A 1 84 ? 44.115 3.404 -55.742 1.00 97.06 84 GLU A C 1
ATOM 650 O O . GLU A 1 84 ? 43.575 3.058 -54.694 1.00 97.06 84 GLU A O 1
ATOM 655 N N . LYS A 1 85 ? 44.150 4.694 -56.106 1.00 96.81 85 LYS A N 1
ATOM 656 C CA . LYS A 1 85 ? 43.603 5.787 -55.280 1.00 96.81 85 LYS A CA 1
ATOM 657 C C . LYS A 1 85 ? 42.081 5.760 -55.145 1.00 96.81 85 LYS A C 1
ATOM 659 O O . LYS A 1 85 ? 41.551 6.308 -54.180 1.00 96.81 85 LYS A O 1
ATOM 664 N N . LYS A 1 86 ? 41.367 5.185 -56.115 1.00 97.06 86 LYS A N 1
ATOM 665 C CA . LYS A 1 86 ? 39.916 4.980 -56.033 1.00 97.06 86 LYS A CA 1
ATOM 666 C C . LYS A 1 86 ? 39.575 3.747 -55.205 1.00 97.06 86 LYS A C 1
ATOM 668 O O . LYS A 1 86 ? 38.657 3.833 -54.401 1.00 97.06 86 LYS A O 1
ATOM 673 N N . GLN A 1 87 ? 40.347 2.675 -55.339 1.00 96.56 87 GLN A N 1
ATOM 674 C CA . GLN A 1 87 ? 40.208 1.441 -54.577 1.00 96.56 87 GLN A CA 1
ATOM 675 C C . GLN A 1 87 ? 40.406 1.695 -53.077 1.00 96.56 87 GLN A C 1
ATOM 677 O O . GLN A 1 87 ? 39.491 1.428 -52.306 1.00 96.56 87 GLN A O 1
ATOM 682 N N . ALA A 1 88 ? 41.492 2.371 -52.687 1.00 96.50 88 ALA A N 1
ATOM 683 C CA . ALA A 1 88 ? 41.727 2.764 -51.294 1.00 96.50 88 ALA A CA 1
ATOM 684 C C . ALA A 1 88 ? 40.593 3.635 -50.710 1.00 96.50 88 ALA A C 1
ATOM 686 O O . ALA A 1 88 ? 40.256 3.524 -49.535 1.00 96.50 88 ALA A O 1
ATOM 687 N N . LYS A 1 89 ? 39.951 4.483 -51.532 1.00 96.81 89 LYS A N 1
ATOM 688 C CA . LYS A 1 89 ? 38.780 5.273 -51.108 1.00 96.81 89 LYS A CA 1
ATOM 689 C C . LYS A 1 89 ? 37.476 4.473 -51.053 1.00 96.81 89 LYS A C 1
ATOM 691 O O . LYS A 1 89 ? 36.597 4.845 -50.286 1.00 96.81 89 LYS A O 1
ATOM 696 N N . VAL A 1 90 ? 37.336 3.398 -51.826 1.00 97.62 90 VAL A N 1
ATOM 697 C CA . VAL A 1 90 ? 36.223 2.442 -51.689 1.00 97.62 90 VAL A CA 1
ATOM 698 C C . VAL A 1 90 ? 36.408 1.594 -50.430 1.00 97.62 90 VAL A C 1
ATOM 700 O O . VAL A 1 90 ? 35.444 1.370 -49.709 1.00 97.62 90 VAL A O 1
ATOM 703 N N . GLU A 1 91 ? 37.638 1.186 -50.123 1.00 97.06 91 GLU A N 1
ATOM 704 C CA . GLU A 1 91 ? 37.990 0.468 -48.892 1.00 97.06 91 GLU A CA 1
ATOM 705 C C . GLU A 1 91 ? 37.715 1.319 -47.644 1.00 97.06 91 GLU A C 1
ATOM 707 O O . GLU A 1 91 ? 37.030 0.850 -46.743 1.00 97.06 91 GLU A O 1
ATOM 712 N N . GLU A 1 92 ? 38.118 2.593 -47.635 1.00 96.62 92 GLU A N 1
ATOM 713 C CA . GLU A 1 92 ? 37.795 3.562 -46.572 1.00 96.62 92 GLU A CA 1
ATOM 714 C C . GLU A 1 92 ? 36.277 3.730 -46.357 1.00 96.62 92 GLU A C 1
ATOM 716 O O . GLU A 1 92 ? 35.801 3.697 -45.223 1.00 96.62 92 GLU A O 1
ATOM 721 N N . ILE A 1 93 ? 35.497 3.847 -47.441 1.00 96.88 93 ILE A N 1
ATOM 722 C CA . ILE A 1 93 ? 34.026 3.927 -47.379 1.00 96.88 93 ILE A CA 1
ATOM 723 C C . ILE A 1 93 ? 33.418 2.628 -46.832 1.00 96.88 93 ILE A C 1
ATOM 725 O O . ILE A 1 93 ? 32.489 2.681 -46.026 1.00 96.88 93 ILE A O 1
ATOM 729 N N . ASN A 1 94 ? 33.936 1.468 -47.243 1.00 96.62 94 ASN A N 1
ATOM 730 C CA . ASN A 1 94 ? 33.469 0.168 -46.764 1.00 96.62 94 ASN A CA 1
ATOM 731 C C . ASN A 1 94 ? 33.811 -0.060 -45.284 1.00 96.62 94 ASN A C 1
ATOM 733 O O . ASN A 1 94 ? 32.998 -0.659 -44.585 1.00 96.62 94 ASN A O 1
ATOM 737 N N . SER A 1 95 ? 34.960 0.441 -44.812 1.00 97.00 95 SER A N 1
ATOM 738 C CA . SER A 1 95 ? 35.352 0.439 -43.395 1.00 97.00 95 SER A CA 1
ATOM 739 C C . SER A 1 95 ? 34.330 1.214 -42.563 1.00 97.00 95 SER A C 1
ATOM 741 O O . SER A 1 95 ? 33.643 0.634 -41.735 1.00 97.00 95 SER A O 1
ATOM 743 N N . ILE A 1 96 ? 34.085 2.488 -42.890 1.00 96.62 96 ILE A N 1
ATOM 744 C CA . ILE A 1 96 ? 33.094 3.334 -42.193 1.00 96.62 96 ILE A CA 1
ATOM 745 C C . ILE A 1 96 ? 31.683 2.708 -42.236 1.00 96.62 96 ILE A C 1
ATOM 747 O O . ILE A 1 96 ? 30.934 2.735 -41.256 1.00 96.62 96 ILE A O 1
ATOM 751 N N . LEU A 1 97 ? 31.305 2.099 -43.366 1.00 96.50 97 LEU A N 1
ATOM 752 C CA . LEU A 1 97 ? 30.016 1.421 -43.510 1.00 96.50 97 LEU A CA 1
ATOM 753 C C . LEU A 1 97 ? 29.883 0.193 -42.590 1.00 96.50 97 LEU A C 1
ATOM 755 O O . LEU A 1 97 ? 28.784 -0.060 -42.086 1.00 96.50 97 LEU A O 1
ATOM 759 N N . SER A 1 98 ? 30.958 -0.567 -42.364 1.00 96.81 98 SER A N 1
ATOM 760 C CA . SER A 1 98 ? 30.953 -1.774 -41.526 1.00 96.81 98 SER A CA 1
ATOM 761 C C . SER A 1 98 ? 31.234 -1.498 -40.043 1.00 96.81 98 SER A C 1
ATOM 763 O O . SER A 1 98 ? 30.649 -2.172 -39.197 1.00 96.81 98 SER A O 1
ATOM 765 N N . GLU A 1 99 ? 32.065 -0.503 -39.729 1.00 95.12 99 GLU A N 1
ATOM 766 C CA . GLU A 1 99 ? 32.548 -0.181 -38.379 1.00 95.12 99 GLU A CA 1
ATOM 767 C C . GLU A 1 99 ? 31.652 0.826 -37.642 1.00 95.12 99 GLU A C 1
ATOM 769 O O . GLU A 1 99 ? 31.397 0.638 -36.455 1.00 95.12 99 GLU A O 1
ATOM 774 N N . ASP A 1 100 ? 31.109 1.839 -38.331 1.00 94.31 100 ASP A N 1
ATOM 775 C CA . ASP A 1 100 ? 30.235 2.853 -37.718 1.00 94.31 100 ASP A CA 1
ATOM 776 C C . ASP A 1 100 ? 28.755 2.610 -38.052 1.00 94.31 100 ASP A C 1
ATOM 778 O O . ASP A 1 100 ? 27.899 2.465 -37.173 1.00 94.31 100 ASP A O 1
ATOM 782 N N . ILE A 1 101 ? 28.426 2.576 -39.349 1.00 95.69 101 ILE A N 1
ATOM 783 C CA . ILE A 1 101 ? 27.031 2.659 -39.813 1.00 95.69 101 ILE A CA 1
ATOM 784 C C . ILE A 1 101 ? 26.270 1.359 -39.523 1.00 95.69 101 ILE A C 1
ATOM 786 O O . ILE A 1 101 ? 25.145 1.401 -39.021 1.00 95.69 101 ILE A O 1
ATOM 790 N N . SER A 1 102 ? 26.874 0.202 -39.804 1.00 95.81 102 SER A N 1
ATOM 791 C CA . SER A 1 102 ? 26.247 -1.109 -39.589 1.00 95.81 102 SER A CA 1
ATOM 792 C C . SER A 1 102 ? 25.914 -1.405 -38.115 1.00 95.81 102 SER A C 1
ATOM 794 O O . SER A 1 102 ? 24.756 -1.740 -37.843 1.00 95.81 102 SER A O 1
ATOM 796 N N . PRO A 1 103 ? 26.832 -1.256 -37.134 1.00 97.06 103 PRO A N 1
ATOM 797 C CA . PRO A 1 103 ? 26.489 -1.466 -35.727 1.00 97.06 103 PRO A CA 1
ATOM 798 C C . PRO A 1 103 ? 25.572 -0.374 -35.165 1.00 97.06 103 PRO A C 1
ATOM 800 O O . PRO A 1 103 ? 24.750 -0.683 -34.305 1.00 97.06 103 PRO A O 1
ATOM 803 N N . SER A 1 104 ? 25.629 0.865 -35.672 1.00 96.62 104 SER A N 1
ATOM 804 C CA . SER A 1 104 ? 24.654 1.909 -35.318 1.00 96.62 104 SER A CA 1
ATOM 805 C C . SER A 1 104 ? 23.232 1.533 -35.763 1.00 96.62 104 SER A C 1
ATOM 807 O O . SER A 1 104 ? 22.290 1.589 -34.969 1.00 96.62 104 SER A O 1
ATOM 809 N N . LEU A 1 105 ? 23.073 1.031 -36.995 1.00 96.75 105 LEU A N 1
ATOM 810 C CA . LEU A 1 105 ? 21.798 0.516 -37.504 1.00 96.75 105 LEU A CA 1
ATOM 811 C C . LEU A 1 105 ? 21.293 -0.689 -36.690 1.00 96.75 105 LEU A C 1
ATOM 813 O O . LEU A 1 105 ? 20.097 -0.792 -36.415 1.00 96.75 105 LEU A O 1
ATOM 817 N N . GLU A 1 106 ? 22.184 -1.599 -36.294 1.00 96.62 106 GLU A N 1
ATOM 818 C CA . GLU A 1 106 ? 21.813 -2.777 -35.503 1.00 96.62 106 GLU A CA 1
ATOM 819 C C . GLU A 1 106 ? 21.483 -2.430 -34.043 1.00 96.62 106 GLU A C 1
ATOM 821 O O . GLU A 1 106 ? 20.566 -3.013 -33.465 1.00 96.62 106 GLU A O 1
ATOM 826 N N . LYS A 1 107 ? 22.138 -1.416 -33.467 1.00 97.06 107 LYS A N 1
ATOM 827 C CA . LYS A 1 107 ? 21.741 -0.827 -32.184 1.00 97.06 107 LYS A CA 1
ATOM 828 C C . LYS A 1 107 ? 20.330 -0.229 -32.269 1.00 97.06 107 LYS A C 1
ATOM 830 O O . LYS A 1 107 ? 19.475 -0.620 -31.481 1.00 97.06 107 LYS A O 1
ATOM 835 N N . LEU A 1 108 ? 20.053 0.606 -33.273 1.00 97.44 108 LEU A N 1
ATOM 836 C CA . LEU A 1 108 ? 18.721 1.190 -33.503 1.00 97.44 108 LEU A CA 1
ATOM 837 C C . LEU A 1 108 ? 17.629 0.120 -33.701 1.00 97.44 108 LEU A C 1
ATOM 839 O O . LEU A 1 108 ? 16.487 0.298 -33.276 1.00 97.44 108 LEU A O 1
ATOM 843 N N . ARG A 1 109 ? 17.959 -1.022 -34.320 1.00 97.25 109 ARG A N 1
ATOM 844 C CA . ARG A 1 109 ? 17.038 -2.168 -34.442 1.00 97.25 109 ARG A CA 1
ATOM 845 C C . ARG A 1 109 ? 16.730 -2.822 -33.096 1.00 97.25 109 ARG A C 1
ATOM 847 O O . ARG A 1 109 ? 15.573 -3.188 -32.885 1.00 97.25 109 ARG A O 1
ATOM 854 N N . LYS A 1 110 ? 17.726 -2.964 -32.214 1.00 97.69 110 LYS A N 1
ATOM 855 C CA . LYS A 1 110 ? 17.552 -3.490 -30.850 1.00 97.69 110 LYS A CA 1
ATOM 856 C C . LYS A 1 110 ? 16.731 -2.539 -29.991 1.00 97.69 110 LYS A C 1
ATOM 858 O O . LYS A 1 110 ? 15.686 -2.956 -29.511 1.00 97.69 110 LYS A O 1
ATOM 863 N N . GLU A 1 111 ? 17.093 -1.258 -29.950 1.00 97.06 111 GLU A N 1
ATOM 864 C CA . GLU A 1 111 ? 16.339 -0.211 -29.242 1.00 97.06 111 GLU A CA 1
ATOM 865 C C . GLU A 1 111 ? 14.869 -0.165 -29.703 1.00 97.06 111 GLU A C 1
ATOM 867 O O . GLU A 1 111 ? 13.956 -0.083 -28.885 1.00 97.06 111 GLU A O 1
ATOM 872 N N . ARG A 1 112 ? 14.604 -0.321 -31.010 1.00 97.62 112 ARG A N 1
ATOM 873 C CA . ARG A 1 112 ? 13.234 -0.426 -31.543 1.00 97.62 112 ARG A CA 1
ATOM 874 C C . ARG A 1 112 ? 12.526 -1.717 -31.120 1.00 97.62 112 ARG A C 1
ATOM 876 O O . ARG A 1 112 ? 11.336 -1.668 -30.826 1.00 97.62 112 ARG A O 1
ATOM 883 N N . ASN A 1 113 ? 13.202 -2.868 -31.094 1.00 97.25 113 ASN A N 1
ATOM 884 C CA . ASN A 1 113 ? 12.610 -4.121 -30.602 1.00 97.25 113 ASN A CA 1
ATOM 885 C C . ASN A 1 113 ? 12.277 -4.034 -29.101 1.00 97.25 113 ASN A C 1
ATOM 887 O O . ASN A 1 113 ? 11.184 -4.422 -28.696 1.00 97.25 113 ASN A O 1
ATOM 891 N N . GLU A 1 114 ? 13.194 -3.488 -28.303 1.00 97.31 114 GLU A N 1
ATOM 892 C CA . GLU A 1 114 ? 13.047 -3.254 -26.863 1.00 97.31 114 GLU A CA 1
ATOM 893 C C . GLU A 1 114 ? 11.895 -2.280 -26.580 1.00 97.31 114 GLU A C 1
ATOM 895 O O . GLU A 1 114 ? 11.042 -2.574 -25.746 1.00 97.31 114 GLU A O 1
ATOM 900 N N . TYR A 1 115 ? 11.785 -1.187 -27.343 1.00 97.44 115 TYR A N 1
ATOM 901 C CA . TYR A 1 115 ? 10.656 -0.257 -27.262 1.00 97.44 115 TYR A CA 1
ATOM 902 C C . TYR A 1 115 ? 9.312 -0.915 -27.612 1.00 97.44 115 TYR A C 1
ATOM 904 O O . TYR A 1 115 ? 8.327 -0.698 -26.912 1.00 97.44 115 TYR A O 1
ATOM 912 N N . MET A 1 116 ? 9.253 -1.754 -28.654 1.00 97.00 116 MET A N 1
ATOM 913 C CA . MET A 1 116 ? 8.022 -2.481 -29.008 1.00 97.00 116 MET A CA 1
ATOM 914 C C . MET A 1 116 ? 7.616 -3.491 -27.921 1.00 97.00 116 MET A C 1
ATOM 916 O O . MET A 1 116 ? 6.429 -3.630 -27.635 1.00 97.00 116 MET A O 1
ATOM 920 N N . ALA A 1 117 ? 8.584 -4.167 -27.291 1.00 97.25 117 ALA A N 1
ATOM 921 C CA . ALA A 1 117 ? 8.332 -5.071 -26.169 1.00 97.25 117 ALA A CA 1
ATOM 922 C C . ALA A 1 117 ? 7.888 -4.314 -24.904 1.00 97.25 117 ALA A C 1
ATOM 924 O O . ALA A 1 117 ? 6.954 -4.742 -24.226 1.00 97.25 117 ALA A O 1
ATOM 925 N N . TRP A 1 118 ? 8.501 -3.160 -24.617 1.00 98.00 118 TRP A N 1
ATOM 926 C CA . TRP A 1 118 ? 8.077 -2.263 -23.541 1.00 98.00 118 TRP A CA 1
ATOM 927 C C . TRP A 1 118 ? 6.657 -1.731 -23.773 1.00 98.00 118 TRP A C 1
ATOM 929 O O . TRP A 1 118 ? 5.848 -1.755 -22.854 1.00 98.00 118 TRP A O 1
ATOM 939 N N . MET A 1 119 ? 6.323 -1.324 -25.000 1.00 98.00 119 MET A N 1
ATOM 940 C CA . MET A 1 119 ? 4.990 -0.837 -25.369 1.00 98.00 119 MET A CA 1
ATOM 941 C C . MET A 1 119 ? 3.910 -1.915 -25.190 1.00 98.00 119 MET A C 1
ATOM 943 O O . MET A 1 119 ? 2.839 -1.616 -24.665 1.00 98.00 119 MET A O 1
ATOM 947 N N . GLN A 1 120 ? 4.193 -3.167 -25.574 1.00 97.31 120 GLN A N 1
ATOM 948 C CA . GLN A 1 120 ? 3.294 -4.294 -25.303 1.00 97.31 120 GLN A CA 1
ATOM 949 C C . GLN A 1 120 ? 3.130 -4.511 -23.792 1.00 97.31 120 GLN A C 1
ATOM 951 O O . GLN A 1 120 ? 2.008 -4.509 -23.300 1.00 97.31 120 GLN A O 1
ATOM 956 N N . SER A 1 121 ? 4.239 -4.588 -23.050 1.00 96.50 121 SER A N 1
ATOM 957 C CA . SER A 1 121 ? 4.228 -4.755 -21.590 1.00 96.50 121 SER A CA 1
ATOM 958 C C . SER A 1 121 ? 3.458 -3.633 -20.875 1.00 96.50 121 SER A C 1
ATOM 960 O O . SER A 1 121 ? 2.678 -3.900 -19.969 1.00 96.50 121 SER A O 1
ATOM 962 N N . ASN A 1 122 ? 3.591 -2.380 -21.324 1.00 97.50 122 ASN A N 1
ATOM 963 C CA . ASN A 1 122 ? 2.819 -1.246 -20.811 1.00 97.50 122 ASN A CA 1
ATOM 964 C C . ASN A 1 122 ? 1.317 -1.397 -21.112 1.00 97.50 122 ASN A C 1
ATOM 966 O O . ASN A 1 122 ? 0.496 -1.143 -20.238 1.00 97.50 122 ASN A O 1
ATOM 970 N N . SER A 1 123 ? 0.946 -1.840 -22.319 1.00 97.50 123 SER A N 1
ATOM 971 C CA . SER A 1 123 ? -0.455 -2.136 -22.658 1.00 97.50 123 SER A CA 1
ATOM 972 C C . SER A 1 123 ? -1.033 -3.263 -21.792 1.00 97.50 123 SER A C 1
ATOM 974 O O . SER A 1 123 ? -2.195 -3.195 -21.390 1.00 97.50 123 SER A O 1
ATOM 976 N N . ASP A 1 124 ? -0.234 -4.289 -21.494 1.00 96.94 124 ASP A N 1
ATOM 977 C CA . ASP A 1 124 ? -0.645 -5.409 -20.647 1.00 96.94 124 ASP A CA 1
ATOM 978 C C . ASP A 1 124 ? -0.792 -4.956 -19.181 1.00 96.94 124 ASP A C 1
ATOM 980 O O . ASP A 1 124 ? -1.794 -5.268 -18.535 1.00 96.94 124 ASP A O 1
ATOM 984 N N . VAL A 1 125 ? 0.139 -4.134 -18.676 1.00 97.31 125 VAL A N 1
ATOM 985 C CA . VAL A 1 125 ? 0.049 -3.481 -17.357 1.00 97.31 125 VAL A CA 1
ATOM 986 C C . VAL A 1 125 ? -1.201 -2.609 -17.256 1.00 97.31 125 VAL A C 1
ATOM 988 O O . VAL A 1 125 ? -1.975 -2.801 -16.323 1.00 97.31 125 VAL A O 1
ATOM 991 N N . GLU A 1 126 ? -1.478 -1.731 -18.225 1.00 97.06 126 GLU A N 1
ATOM 992 C CA . GLU A 1 126 ? -2.706 -0.922 -18.231 1.00 97.06 126 GLU A CA 1
ATOM 993 C C . GLU A 1 126 ? -3.976 -1.788 -18.227 1.00 97.06 126 GLU A C 1
ATOM 995 O O . GLU A 1 126 ? -4.961 -1.445 -17.570 1.00 97.06 126 GLU A O 1
ATOM 1000 N N . MET A 1 127 ? -3.983 -2.921 -18.940 1.00 97.25 127 MET A N 1
ATOM 1001 C CA . MET A 1 127 ? -5.111 -3.855 -18.907 1.00 97.25 127 MET A CA 1
ATOM 1002 C C . MET A 1 127 ? -5.271 -4.490 -17.518 1.00 97.25 127 MET A C 1
ATOM 1004 O O . MET A 1 127 ? -6.390 -4.574 -17.004 1.00 97.25 127 MET A O 1
ATOM 1008 N N . HIS A 1 128 ? -4.169 -4.902 -16.888 1.00 96.31 128 HIS A N 1
ATOM 1009 C CA . HIS A 1 128 ? -4.174 -5.485 -15.549 1.00 96.31 128 HIS A CA 1
ATOM 1010 C C . HIS A 1 128 ? -4.544 -4.468 -14.459 1.00 96.31 128 HIS A C 1
ATOM 1012 O O . HIS A 1 128 ? -5.334 -4.804 -13.582 1.00 96.31 128 HIS A O 1
ATOM 1018 N N . GLU A 1 129 ? -4.083 -3.218 -14.528 1.00 96.62 129 GLU A N 1
ATOM 1019 C CA . GLU A 1 129 ? -4.478 -2.143 -13.606 1.00 96.62 129 GLU A CA 1
ATOM 1020 C C . GLU A 1 129 ? -5.979 -1.839 -13.693 1.00 96.62 129 GLU A C 1
ATOM 1022 O O . GLU A 1 129 ? -6.663 -1.744 -12.667 1.00 96.62 129 GLU A O 1
ATOM 1027 N N . ARG A 1 130 ? -6.526 -1.758 -14.915 1.00 96.44 130 ARG A N 1
ATOM 1028 C CA . ARG A 1 130 ? -7.971 -1.596 -15.145 1.00 96.44 130 ARG A CA 1
ATOM 1029 C C . ARG A 1 130 ? -8.758 -2.788 -14.594 1.00 96.44 130 ARG A C 1
ATOM 1031 O O . ARG A 1 130 ? -9.787 -2.581 -13.953 1.00 96.44 130 ARG A O 1
ATOM 1038 N N . PHE A 1 131 ? -8.268 -4.016 -14.781 1.00 97.38 131 PHE A N 1
ATOM 1039 C CA . PHE A 1 131 ? -8.893 -5.222 -14.227 1.00 97.38 131 PHE A CA 1
ATOM 1040 C C . PHE A 1 131 ? -8.858 -5.241 -12.691 1.00 97.38 131 PHE A C 1
ATOM 1042 O O . PHE A 1 131 ? -9.889 -5.469 -12.062 1.00 97.38 131 PHE A O 1
ATOM 1049 N N . CYS A 1 132 ? -7.714 -4.935 -12.075 1.00 96.62 132 CYS A N 1
ATOM 1050 C CA . CYS A 1 132 ? -7.574 -4.833 -10.622 1.00 96.62 132 CYS A CA 1
ATOM 1051 C C . CYS A 1 132 ? -8.495 -3.755 -10.036 1.00 96.62 132 CYS A C 1
ATOM 1053 O O . CYS A 1 132 ? -9.146 -4.001 -9.025 1.00 96.62 132 CYS A O 1
ATOM 1055 N N . THR A 1 133 ? -8.615 -2.599 -10.696 1.00 96.56 133 THR A N 1
ATOM 1056 C CA . THR A 1 133 ? -9.522 -1.512 -10.286 1.00 96.56 133 THR A CA 1
ATOM 1057 C C . THR A 1 133 ? -10.995 -1.917 -10.409 1.00 96.56 133 THR A C 1
ATOM 1059 O O . THR A 1 133 ? -11.795 -1.647 -9.515 1.00 96.56 133 THR A O 1
ATOM 1062 N N . ALA A 1 134 ? -11.369 -2.617 -11.485 1.00 97.00 134 ALA A N 1
ATOM 1063 C CA . ALA A 1 134 ? -12.718 -3.160 -11.642 1.00 97.00 134 ALA A CA 1
ATOM 1064 C C . ALA A 1 134 ? -13.030 -4.246 -10.594 1.00 97.00 134 ALA A C 1
ATOM 1066 O O . ALA A 1 134 ? -14.146 -4.306 -10.079 1.00 97.00 134 ALA A O 1
ATOM 1067 N N . TYR A 1 135 ? -12.043 -5.074 -10.239 1.00 97.06 135 TYR A N 1
ATOM 1068 C CA . TYR A 1 135 ? -12.187 -6.129 -9.239 1.00 97.06 135 TYR A CA 1
ATOM 1069 C C . TYR A 1 135 ? -12.304 -5.581 -7.810 1.00 97.06 135 TYR A C 1
ATOM 1071 O O . TYR A 1 135 ? -13.189 -6.015 -7.076 1.00 97.06 135 TYR A O 1
ATOM 1079 N N . THR A 1 136 ? -11.494 -4.592 -7.413 1.00 96.62 136 THR A N 1
ATOM 1080 C CA . THR A 1 136 ? -11.634 -3.946 -6.093 1.00 96.62 136 THR A CA 1
ATOM 1081 C C . THR A 1 136 ? -12.952 -3.182 -5.975 1.00 96.62 136 THR A C 1
ATOM 1083 O O . THR A 1 136 ? -13.603 -3.254 -4.933 1.00 96.62 136 THR A O 1
ATOM 1086 N N . PHE A 1 137 ? -13.414 -2.535 -7.051 1.00 97.06 137 PHE A N 1
ATOM 1087 C CA . PHE A 1 137 ? -14.750 -1.937 -7.108 1.00 97.06 137 PHE A CA 1
ATOM 1088 C C . PHE A 1 137 ? -15.865 -2.991 -6.965 1.00 97.06 137 PHE A C 1
ATOM 1090 O O . PHE A 1 137 ? -16.787 -2.805 -6.174 1.00 97.06 137 PHE A O 1
ATOM 1097 N N . PHE A 1 138 ? -15.762 -4.133 -7.652 1.00 97.31 138 PHE A N 1
ATOM 1098 C CA . PHE A 1 138 ? -16.715 -5.242 -7.515 1.00 97.31 138 PHE A CA 1
ATOM 1099 C C . PHE A 1 138 ? -16.719 -5.859 -6.103 1.00 97.31 138 PHE A C 1
ATOM 1101 O O . PHE A 1 138 ? -17.787 -6.152 -5.564 1.00 97.31 138 PHE A O 1
ATOM 1108 N N . GLN A 1 139 ? -15.553 -6.005 -5.467 1.00 96.56 139 GLN A N 1
ATOM 1109 C CA . GLN A 1 139 ? -15.462 -6.426 -4.065 1.00 96.56 139 GLN A CA 1
ATOM 1110 C C . GLN A 1 139 ? -16.128 -5.412 -3.123 1.00 96.56 139 GLN A C 1
ATOM 1112 O O . GLN A 1 139 ? -16.890 -5.813 -2.245 1.00 96.56 139 GLN A O 1
ATOM 1117 N N . ALA A 1 140 ? -15.904 -4.109 -3.329 1.00 94.94 140 ALA A N 1
ATOM 1118 C CA . ALA A 1 140 ? -16.545 -3.053 -2.548 1.00 94.94 140 ALA A CA 1
ATOM 1119 C C . ALA A 1 140 ? -18.075 -3.044 -2.722 1.00 94.94 140 ALA A C 1
ATOM 1121 O O . ALA A 1 140 ? -18.798 -2.861 -1.740 1.00 94.94 140 ALA A O 1
ATOM 1122 N N . LEU A 1 141 ? -18.581 -3.314 -3.932 1.00 96.88 141 LEU A N 1
ATOM 1123 C CA . LEU A 1 141 ? -20.012 -3.519 -4.168 1.00 96.88 141 LEU A CA 1
ATOM 1124 C C . LEU A 1 141 ? -20.546 -4.734 -3.396 1.00 96.88 141 LEU A C 1
ATOM 1126 O O . LEU A 1 141 ? -21.484 -4.565 -2.625 1.00 96.88 141 LEU A O 1
ATOM 1130 N N . GLN A 1 142 ? -19.919 -5.916 -3.498 1.00 96.38 142 GLN A N 1
ATOM 1131 C CA . GLN A 1 142 ? -20.350 -7.096 -2.724 1.00 96.38 142 GLN A CA 1
ATOM 1132 C C . GLN A 1 142 ? -20.308 -6.873 -1.206 1.00 96.38 142 GLN A C 1
ATOM 1134 O O . GLN A 1 142 ? -21.159 -7.388 -0.483 1.00 96.38 142 GLN A O 1
ATOM 1139 N N . MET A 1 143 ? -19.308 -6.146 -0.699 1.00 95.31 143 MET A N 1
ATOM 1140 C CA . MET A 1 143 ? -19.235 -5.797 0.722 1.00 95.31 143 MET A CA 1
ATOM 1141 C C . MET A 1 143 ? -20.357 -4.837 1.123 1.00 95.31 143 MET A C 1
ATOM 1143 O O . MET A 1 143 ? -20.916 -4.985 2.205 1.00 95.31 143 MET A O 1
ATOM 1147 N N . THR A 1 144 ? -20.712 -3.888 0.255 1.00 96.06 144 THR A N 1
ATOM 1148 C CA . THR A 1 144 ? -21.822 -2.952 0.482 1.00 96.06 144 THR A CA 1
ATOM 1149 C C . THR A 1 144 ? -23.166 -3.679 0.464 1.00 96.06 144 THR A C 1
ATOM 1151 O O . THR A 1 144 ? -23.975 -3.464 1.359 1.00 96.06 144 THR A O 1
ATOM 1154 N N . GLU A 1 145 ? -23.375 -4.586 -0.492 1.00 96.62 145 GLU A N 1
ATOM 1155 C CA . GLU A 1 145 ? -24.568 -5.433 -0.617 1.00 96.62 145 GLU A CA 1
ATOM 1156 C C . GLU A 1 145 ? -24.769 -6.298 0.639 1.00 96.62 145 GLU A C 1
ATOM 1158 O O . GLU A 1 145 ? -25.777 -6.152 1.327 1.00 96.62 145 GLU A O 1
ATOM 1163 N N . LYS A 1 146 ? -23.757 -7.082 1.039 1.00 95.44 146 LYS A N 1
ATOM 1164 C CA . LYS A 1 146 ? -23.791 -7.915 2.261 1.00 95.44 146 LYS A CA 1
ATOM 1165 C C . LYS A 1 146 ? -23.937 -7.097 3.547 1.00 95.44 146 LYS A C 1
ATOM 1167 O O . LYS A 1 146 ? -24.600 -7.524 4.492 1.00 95.44 146 LYS A O 1
ATOM 1172 N N . SER A 1 147 ? -23.328 -5.912 3.601 1.00 94.06 147 SER A N 1
ATOM 1173 C CA . SER A 1 147 ? -23.521 -4.967 4.707 1.00 94.06 147 SER A CA 1
ATOM 1174 C C . SER A 1 147 ? -24.968 -4.467 4.759 1.00 94.06 147 SER A C 1
ATOM 1176 O O . SER A 1 147 ? -25.569 -4.434 5.828 1.00 94.06 147 SER A O 1
ATOM 1178 N N . GLN A 1 148 ? -25.574 -4.161 3.610 1.00 96.00 148 GLN A N 1
ATOM 1179 C CA . GLN A 1 148 ? -26.963 -3.717 3.517 1.00 96.00 148 GLN A CA 1
ATOM 1180 C C . GLN A 1 148 ? -27.964 -4.838 3.853 1.00 96.00 148 GLN A C 1
ATOM 1182 O O . GLN A 1 148 ? -28.950 -4.562 4.535 1.00 96.00 148 GLN A O 1
ATOM 1187 N N . GLU A 1 149 ? -27.690 -6.091 3.472 1.00 95.81 149 GLU A N 1
ATOM 1188 C CA . GLU A 1 149 ? -28.428 -7.277 3.943 1.00 95.81 149 GLU A CA 1
ATOM 1189 C C . GLU A 1 149 ? -28.336 -7.422 5.473 1.00 95.81 149 GLU A C 1
ATOM 1191 O O . GLU A 1 149 ? -29.353 -7.583 6.148 1.00 95.81 149 GLU A O 1
ATOM 1196 N N . THR A 1 150 ? -27.130 -7.287 6.038 1.00 94.88 150 THR A N 1
ATOM 1197 C CA . THR A 1 150 ? -26.889 -7.380 7.490 1.00 94.88 150 THR A CA 1
ATOM 1198 C C . THR A 1 150 ? -27.606 -6.261 8.254 1.00 94.88 150 THR A C 1
ATOM 1200 O O . THR A 1 150 ? -28.241 -6.515 9.273 1.00 94.88 150 THR A O 1
ATOM 1203 N N . ILE A 1 151 ? -27.575 -5.026 7.741 1.00 95.12 151 ILE A N 1
ATOM 1204 C CA . ILE A 1 151 ? -28.293 -3.874 8.311 1.00 95.12 151 ILE A CA 1
ATOM 1205 C C . ILE A 1 151 ? -29.813 -4.065 8.213 1.00 95.12 151 ILE A C 1
ATOM 1207 O O . ILE A 1 151 ? -30.534 -3.647 9.118 1.00 95.12 151 ILE A O 1
ATOM 1211 N N . ALA A 1 152 ? -30.321 -4.690 7.146 1.00 95.88 152 ALA A N 1
ATOM 1212 C CA . ALA A 1 152 ? -31.742 -5.010 7.031 1.00 95.88 152 ALA A CA 1
ATOM 1213 C C . ALA A 1 152 ? -32.173 -6.063 8.067 1.00 95.88 152 ALA A C 1
ATOM 1215 O O . ALA A 1 152 ? -33.198 -5.875 8.718 1.00 95.88 152 ALA A O 1
ATOM 1216 N N . ALA A 1 153 ? -31.367 -7.110 8.277 1.00 95.62 153 ALA A N 1
ATOM 1217 C CA . ALA A 1 153 ? -31.614 -8.115 9.312 1.00 95.62 153 ALA A CA 1
ATOM 1218 C C . ALA A 1 153 ? -31.563 -7.512 10.729 1.00 95.62 153 ALA A C 1
ATOM 1220 O O . ALA A 1 153 ? -32.500 -7.692 11.501 1.00 95.62 153 ALA A O 1
ATOM 1221 N N . MET A 1 154 ? -30.535 -6.715 11.044 1.00 93.38 154 MET A N 1
ATOM 1222 C CA . MET A 1 154 ? -30.406 -6.047 12.348 1.00 93.38 154 MET A CA 1
ATOM 1223 C C . MET A 1 154 ? -31.568 -5.089 12.645 1.00 93.38 154 MET A C 1
ATOM 1225 O O . MET A 1 154 ? -32.006 -5.008 13.786 1.00 93.38 154 MET A O 1
ATOM 1229 N N . ARG A 1 155 ? -32.101 -4.389 11.634 1.00 95.38 155 ARG A N 1
ATOM 1230 C CA . ARG A 1 155 ? -33.295 -3.537 11.792 1.00 95.38 155 ARG A CA 1
ATOM 1231 C C . ARG A 1 155 ? -34.570 -4.335 12.033 1.00 95.38 155 ARG A C 1
ATOM 1233 O O . ARG A 1 155 ? -35.455 -3.860 12.734 1.00 95.38 155 ARG A O 1
ATOM 1240 N N . GLU A 1 156 ? -34.685 -5.521 11.449 1.00 95.56 156 GLU A N 1
ATOM 1241 C CA . GLU A 1 156 ? -35.821 -6.405 11.701 1.00 95.56 156 GLU A CA 1
ATOM 1242 C C . GLU A 1 156 ? -35.756 -6.990 13.122 1.00 95.56 156 GLU A C 1
ATOM 1244 O O . GLU A 1 156 ? -36.763 -6.992 13.827 1.00 95.56 156 GLU A O 1
ATOM 1249 N N . GLU A 1 157 ? -34.567 -7.367 13.601 1.00 94.75 157 GLU A N 1
ATOM 1250 C CA . GLU A 1 157 ? -34.346 -7.731 15.009 1.00 94.75 157 GLU A CA 1
ATOM 1251 C C . GLU A 1 157 ? -34.627 -6.550 15.961 1.00 94.75 157 GLU A C 1
ATOM 1253 O O . GLU A 1 157 ? -35.314 -6.727 16.965 1.00 94.75 157 GLU A O 1
ATOM 1258 N N . GLU A 1 158 ? -34.179 -5.333 15.629 1.00 93.62 158 GLU A N 1
ATOM 1259 C CA . GLU A 1 158 ? -34.465 -4.098 16.381 1.00 93.62 158 GLU A CA 1
ATOM 1260 C C . GLU A 1 158 ? -35.978 -3.823 16.470 1.00 93.62 158 GLU A C 1
ATOM 1262 O O . GLU A 1 158 ? -36.494 -3.587 17.564 1.00 93.62 158 GLU A O 1
ATOM 1267 N N . ASN A 1 159 ? -36.713 -3.943 15.357 1.00 95.38 159 ASN A N 1
ATOM 1268 C CA . ASN A 1 159 ? -38.175 -3.815 15.325 1.00 95.38 159 ASN A CA 1
ATOM 1269 C C . ASN A 1 159 ? -38.870 -4.872 16.202 1.00 95.38 159 ASN A C 1
ATOM 1271 O O . ASN A 1 159 ? -39.812 -4.550 16.929 1.00 95.38 159 ASN A O 1
ATOM 1275 N N . GLN A 1 160 ? -38.423 -6.132 16.148 1.00 95.12 160 GLN A N 1
ATOM 1276 C CA . GLN A 1 160 ? -38.999 -7.225 16.940 1.00 95.12 160 GLN A CA 1
ATOM 1277 C C . GLN A 1 160 ? -38.713 -7.063 18.439 1.00 95.12 160 GLN A C 1
ATOM 1279 O O . GLN A 1 160 ? -39.597 -7.298 19.267 1.00 95.12 160 GLN A O 1
ATOM 1284 N N . ILE A 1 161 ? -37.510 -6.604 18.800 1.00 93.56 161 ILE A N 1
ATOM 1285 C CA . ILE A 1 161 ? -37.150 -6.265 20.181 1.00 93.56 161 ILE A CA 1
ATOM 1286 C C . ILE A 1 161 ? -37.987 -5.077 20.666 1.00 93.56 161 ILE A C 1
ATOM 1288 O O . ILE A 1 161 ? -38.559 -5.165 21.750 1.00 93.56 161 ILE A O 1
ATOM 1292 N N . GLN A 1 162 ? -38.140 -4.013 19.870 1.00 94.69 162 GLN A N 1
ATOM 1293 C CA . GLN A 1 162 ? -38.964 -2.861 20.247 1.00 94.69 162 GLN A CA 1
ATOM 1294 C C . GLN A 1 162 ? -40.436 -3.252 20.439 1.00 94.69 162 GLN A C 1
ATOM 1296 O O . GLN A 1 162 ? -41.020 -2.907 21.460 1.00 94.69 162 GLN A O 1
ATOM 1301 N N . ALA A 1 163 ? -41.018 -4.047 19.536 1.00 95.06 163 ALA A N 1
ATOM 1302 C CA . ALA A 1 163 ? -42.389 -4.542 19.687 1.00 95.06 163 ALA A CA 1
ATOM 1303 C C . ALA A 1 163 ? -42.572 -5.426 20.940 1.00 95.06 163 ALA A C 1
ATOM 1305 O O . ALA A 1 163 ? -43.631 -5.404 21.570 1.00 95.06 163 ALA A O 1
ATOM 1306 N N . SER A 1 164 ? -41.538 -6.180 21.330 1.00 94.06 164 SER A N 1
ATOM 1307 C CA . SER A 1 164 ? -41.510 -6.946 22.583 1.00 94.06 164 SER A CA 1
ATOM 1308 C C . SER A 1 164 ? -41.412 -6.033 23.815 1.00 94.06 164 SER A C 1
ATOM 1310 O O . SER A 1 164 ? -42.134 -6.233 24.792 1.00 94.06 164 SER A O 1
ATOM 1312 N N . CYS A 1 165 ? -40.591 -4.979 23.758 1.00 92.81 165 CYS A N 1
ATOM 1313 C CA . CYS A 1 165 ? -40.521 -3.947 24.794 1.00 92.81 165 CYS A CA 1
ATOM 1314 C C . CYS A 1 165 ? -41.866 -3.228 24.967 1.00 92.81 165 CYS A C 1
ATOM 1316 O O . CYS A 1 165 ? -42.352 -3.142 26.091 1.00 92.81 165 CYS A O 1
ATOM 1318 N N . ASP A 1 166 ? -42.506 -2.792 23.879 1.00 94.69 166 ASP A N 1
ATOM 1319 C CA . ASP A 1 166 ? -43.814 -2.123 23.897 1.00 94.69 166 ASP A CA 1
ATOM 1320 C C . ASP A 1 166 ? -44.901 -3.018 24.527 1.00 94.69 166 ASP A C 1
ATOM 1322 O O . ASP A 1 166 ? -45.720 -2.556 25.330 1.00 94.69 166 ASP A O 1
ATOM 1326 N N . LEU A 1 167 ? -44.885 -4.323 24.214 1.00 95.06 167 LEU A N 1
ATOM 1327 C CA . LEU A 1 167 ? -45.765 -5.320 24.829 1.00 95.06 167 LEU A CA 1
ATOM 1328 C C . LEU A 1 167 ? -45.525 -5.414 26.345 1.00 95.06 167 LEU A C 1
ATOM 1330 O O . LEU A 1 167 ? -46.471 -5.313 27.128 1.00 95.06 167 LEU A O 1
ATOM 1334 N N . VAL A 1 168 ? -44.265 -5.573 26.762 1.00 93.31 168 VAL A N 1
ATOM 1335 C CA . VAL A 1 168 ? -43.874 -5.710 28.174 1.00 93.31 168 VAL A CA 1
ATOM 1336 C C . VAL A 1 168 ? -44.142 -4.424 28.963 1.00 93.31 168 VAL A C 1
ATOM 1338 O O . VAL A 1 168 ? -44.599 -4.498 30.103 1.00 93.31 168 VAL A O 1
ATOM 1341 N N . GLU A 1 169 ? -43.954 -3.238 28.381 1.00 92.81 169 GLU A N 1
ATOM 1342 C CA . GLU A 1 169 ? -44.365 -1.974 29.002 1.00 92.81 169 GLU A CA 1
ATOM 1343 C C . GLU A 1 169 ? -45.889 -1.898 29.178 1.00 92.81 169 GLU A C 1
ATOM 1345 O O . GLU A 1 169 ? -46.366 -1.476 30.239 1.00 92.81 169 GLU A O 1
ATOM 1350 N N . GLY A 1 170 ? -46.657 -2.387 28.199 1.00 93.88 170 GLY A N 1
ATOM 1351 C CA . GLY A 1 170 ? -48.107 -2.555 28.296 1.00 93.88 170 GLY A CA 1
ATOM 1352 C C . GLY A 1 170 ? -48.532 -3.508 29.422 1.00 93.88 170 GLY A C 1
ATOM 1353 O O . GLY A 1 170 ? -49.418 -3.174 30.215 1.00 93.88 170 GLY A O 1
ATOM 1354 N N . GLU A 1 171 ? -47.880 -4.665 29.555 1.00 93.69 171 GLU A N 1
ATOM 1355 C CA . GLU A 1 171 ? -48.116 -5.611 30.655 1.00 93.69 171 GLU A CA 1
ATOM 1356 C C . GLU A 1 171 ? -47.730 -5.021 32.019 1.00 93.69 171 GLU A C 1
ATOM 1358 O O . GLU A 1 171 ? -48.480 -5.150 32.992 1.00 93.69 171 GLU A O 1
ATOM 1363 N N . ILE A 1 172 ? -46.605 -4.305 32.100 1.00 90.81 172 ILE A N 1
ATOM 1364 C CA . ILE A 1 172 ? -46.160 -3.589 33.301 1.00 90.81 172 ILE A CA 1
ATOM 1365 C C . ILE A 1 172 ? -47.163 -2.493 33.686 1.00 90.81 172 ILE A C 1
ATOM 1367 O O . ILE A 1 172 ? -47.448 -2.323 34.874 1.00 90.81 172 ILE A O 1
ATOM 1371 N N . ALA A 1 173 ? -47.727 -1.757 32.724 1.00 93.31 173 ALA A N 1
ATOM 1372 C CA . ALA A 1 173 ? -48.766 -0.760 32.976 1.00 93.31 173 ALA A CA 1
ATOM 1373 C C . ALA A 1 173 ? -50.048 -1.409 33.528 1.00 93.31 173 ALA A C 1
ATOM 1375 O O . ALA A 1 173 ? -50.561 -0.975 34.563 1.00 93.31 173 ALA A O 1
ATOM 1376 N N . GLN A 1 174 ? -50.510 -2.507 32.919 1.00 93.00 174 GLN A N 1
ATOM 1377 C CA . GLN A 1 174 ? -51.650 -3.281 33.426 1.00 93.00 174 GLN A CA 1
ATOM 1378 C C . GLN A 1 174 ? -51.388 -3.837 34.834 1.00 93.00 174 GLN A C 1
ATOM 1380 O O . GLN A 1 174 ? -52.256 -3.757 35.705 1.00 93.00 174 GLN A O 1
ATOM 1385 N N . CYS A 1 175 ? -50.185 -4.351 35.101 1.00 89.50 175 CYS A N 1
ATOM 1386 C CA . CYS A 1 175 ? -49.805 -4.844 36.423 1.00 89.50 175 CYS A CA 1
ATOM 1387 C C . CYS A 1 175 ? -49.758 -3.719 37.466 1.00 89.50 175 CYS A C 1
ATOM 1389 O O . CYS A 1 175 ? -50.250 -3.911 38.577 1.00 89.50 175 CYS A O 1
ATOM 1391 N N . LYS A 1 176 ? -49.253 -2.528 37.116 1.00 90.31 176 LYS A N 1
ATOM 1392 C CA . LYS A 1 176 ? -49.275 -1.341 37.990 1.00 90.31 176 LYS A CA 1
ATOM 1393 C C . LYS A 1 176 ? -50.705 -0.925 38.351 1.00 90.31 176 LYS A C 1
ATOM 1395 O O . LYS A 1 176 ? -50.969 -0.676 39.526 1.00 90.31 176 LYS A O 1
ATOM 1400 N N . GLU A 1 177 ? -51.641 -0.906 37.399 1.00 91.50 177 GLU A N 1
ATOM 1401 C CA . GLU A 1 177 ? -53.050 -0.603 37.704 1.00 91.50 177 GLU A CA 1
ATOM 1402 C C . GLU A 1 177 ? -53.732 -1.711 38.520 1.00 91.50 177 GLU A C 1
ATOM 1404 O O . GLU A 1 177 ? -54.455 -1.407 39.469 1.00 91.50 177 GLU A O 1
ATOM 1409 N N . ARG A 1 178 ? -53.442 -2.993 38.255 1.00 90.50 178 ARG A N 1
ATOM 1410 C CA . ARG A 1 178 ? -53.923 -4.109 39.095 1.00 90.50 178 ARG A CA 1
ATOM 1411 C C . ARG A 1 178 ? -53.400 -4.014 40.532 1.00 90.50 178 ARG A C 1
ATOM 1413 O O . ARG A 1 178 ? -54.173 -4.209 41.465 1.00 90.50 178 ARG A O 1
ATOM 1420 N N . VAL A 1 179 ? -52.128 -3.660 40.726 1.00 87.19 179 VAL A N 1
ATOM 1421 C CA . VAL A 1 179 ? -51.539 -3.440 42.059 1.00 87.19 179 VAL A CA 1
ATOM 1422 C C . VAL A 1 179 ? -52.178 -2.238 42.762 1.00 87.19 179 VAL A C 1
ATOM 1424 O O . VAL A 1 179 ? -52.479 -2.337 43.948 1.00 87.19 179 VAL A O 1
ATOM 1427 N N . LYS A 1 180 ? -52.470 -1.135 42.056 1.00 89.38 180 LYS A N 1
ATOM 1428 C CA . LYS A 1 180 ? -53.231 -0.001 42.621 1.00 89.38 180 LYS A CA 1
ATOM 1429 C C . LYS A 1 180 ? -54.659 -0.390 43.013 1.00 89.38 180 LYS A C 1
ATOM 1431 O O . LYS A 1 180 ? -55.135 0.053 44.056 1.00 89.38 180 LYS A O 1
ATOM 1436 N N . ALA A 1 181 ? -55.342 -1.196 42.199 1.00 88.12 181 ALA A N 1
ATOM 1437 C CA . ALA A 1 181 ? -56.699 -1.663 42.482 1.00 88.12 181 ALA A CA 1
ATOM 1438 C C . ALA A 1 181 ? -56.735 -2.550 43.738 1.00 88.12 181 ALA A C 1
ATOM 1440 O O . ALA A 1 181 ? -57.467 -2.239 44.675 1.00 88.12 181 ALA A O 1
ATOM 1441 N N . ILE A 1 182 ? -55.868 -3.568 43.802 1.00 85.75 182 ILE A N 1
ATOM 1442 C CA . ILE A 1 182 ? -55.707 -4.447 44.974 1.00 85.75 182 ILE A CA 1
ATOM 1443 C C . ILE A 1 182 ? -55.248 -3.645 46.204 1.00 85.75 182 ILE A C 1
ATOM 1445 O O . ILE A 1 182 ? -55.682 -3.920 47.318 1.00 85.75 182 ILE A O 1
ATOM 1449 N N . GLY A 1 183 ? -54.403 -2.625 46.015 1.00 80.56 183 GLY A N 1
ATOM 1450 C CA . GLY A 1 183 ? -53.997 -1.694 47.068 1.00 80.56 183 GLY A CA 1
ATOM 1451 C C . GLY A 1 183 ? -55.191 -0.968 47.688 1.00 80.56 183 GLY A C 1
ATOM 1452 O O . GLY A 1 183 ? -55.378 -1.047 48.896 1.00 80.56 183 GLY A O 1
ATOM 1453 N N . ARG A 1 184 ? -56.049 -0.351 46.864 1.00 84.81 184 ARG A N 1
ATOM 1454 C CA . ARG A 1 184 ? -57.278 0.328 47.318 1.00 84.81 184 ARG A CA 1
ATOM 1455 C C . ARG A 1 184 ? -58.280 -0.623 47.970 1.00 84.81 184 ARG A C 1
ATOM 1457 O O . ARG A 1 184 ? -58.876 -0.272 48.982 1.00 84.81 184 ARG A O 1
ATOM 1464 N N . GLU A 1 185 ? -58.465 -1.814 47.405 1.00 82.62 185 GLU A N 1
ATOM 1465 C CA . GLU A 1 185 ? -59.342 -2.850 47.964 1.00 82.62 185 GLU A CA 1
ATOM 1466 C C . GLU A 1 185 ? -58.850 -3.295 49.349 1.00 82.62 185 GLU A C 1
ATOM 1468 O O . GLU A 1 185 ? -59.625 -3.338 50.303 1.00 82.62 185 GLU A O 1
ATOM 1473 N N . LYS A 1 186 ? -57.538 -3.526 49.491 1.00 78.25 186 LYS A N 1
ATOM 1474 C CA . LYS A 1 186 ? -56.902 -3.854 50.770 1.00 78.25 186 LYS A CA 1
ATOM 1475 C C . LYS A 1 186 ? -56.950 -2.691 51.763 1.00 78.25 186 LYS A C 1
ATOM 1477 O O . LYS A 1 186 ? -57.177 -2.939 52.940 1.00 78.25 186 LYS A O 1
ATOM 1482 N N . GLU A 1 187 ? -56.736 -1.450 51.333 1.00 78.06 187 GLU A N 1
ATOM 1483 C CA . GLU A 1 187 ? -56.829 -0.262 52.195 1.00 78.06 187 GLU A CA 1
ATOM 1484 C C . GLU A 1 187 ? -58.258 -0.041 52.705 1.00 78.06 187 GLU A C 1
ATOM 1486 O O . GLU A 1 187 ? -58.431 0.263 53.882 1.00 78.06 187 GLU A O 1
ATOM 1491 N N . GLY A 1 188 ? -59.276 -0.275 51.870 1.00 79.06 188 GLY A N 1
ATOM 1492 C CA . GLY A 1 188 ? -60.679 -0.290 52.293 1.00 79.06 188 GLY A CA 1
ATOM 1493 C C . GLY A 1 188 ? -60.961 -1.410 53.295 1.00 79.06 188 GLY A C 1
ATOM 1494 O O . GLY A 1 188 ? -61.340 -1.141 54.432 1.00 79.06 188 GLY A O 1
ATOM 1495 N N . ALA A 1 189 ? -60.687 -2.663 52.917 1.00 77.62 189 ALA A N 1
ATOM 1496 C CA . ALA A 1 189 ? -60.954 -3.828 53.760 1.00 77.62 189 ALA A CA 1
ATOM 1497 C C . ALA A 1 189 ? -60.179 -3.804 55.092 1.00 77.62 189 ALA A C 1
ATOM 1499 O O . ALA A 1 189 ? -60.733 -4.163 56.129 1.00 77.62 189 ALA A O 1
ATOM 1500 N N . MET A 1 190 ? -58.919 -3.349 55.099 1.00 72.12 190 MET A N 1
ATOM 1501 C CA . MET A 1 190 ? -58.176 -3.132 56.344 1.00 72.12 190 MET A CA 1
ATOM 1502 C C . MET A 1 190 ? -58.685 -1.910 57.108 1.00 72.12 190 MET A C 1
ATOM 1504 O O . MET A 1 190 ? -58.707 -1.971 58.328 1.00 72.12 190 MET A O 1
ATOM 1508 N N . GLY A 1 191 ? -59.112 -0.830 56.450 1.00 77.94 191 GLY A N 1
ATOM 1509 C CA . GLY A 1 191 ? -59.682 0.343 57.117 1.00 77.94 191 GLY A CA 1
ATOM 1510 C C . GLY A 1 191 ? -60.972 0.025 57.879 1.00 77.94 191 GLY A C 1
ATOM 1511 O O . GLY A 1 191 ? -61.131 0.449 59.025 1.00 77.94 191 GLY A O 1
ATOM 1512 N N . ASP A 1 192 ? -61.853 -0.775 57.280 1.00 77.00 192 ASP A N 1
ATOM 1513 C CA . ASP A 1 192 ? -63.096 -1.215 57.915 1.00 77.00 192 ASP A CA 1
ATOM 1514 C C . ASP A 1 192 ? -62.834 -2.284 58.989 1.00 77.00 192 ASP A C 1
ATOM 1516 O O . ASP A 1 192 ? -63.275 -2.119 60.127 1.00 77.00 192 ASP A O 1
ATOM 1520 N N . MET A 1 193 ? -62.017 -3.309 58.707 1.00 72.94 193 MET A N 1
ATOM 1521 C CA . MET A 1 193 ? -61.653 -4.326 59.707 1.00 72.94 193 MET A CA 1
ATOM 1522 C C . MET A 1 193 ? -60.897 -3.730 60.908 1.00 72.94 193 MET A C 1
ATOM 1524 O O . MET A 1 193 ? -61.088 -4.169 62.041 1.00 72.94 193 MET A O 1
ATOM 1528 N N . LEU A 1 194 ? -60.044 -2.723 60.694 1.00 73.06 194 LEU A N 1
ATOM 1529 C CA . LEU A 1 194 ? -59.306 -2.049 61.765 1.00 73.06 194 LEU A CA 1
ATOM 1530 C C . LEU A 1 194 ? -60.231 -1.144 62.587 1.00 73.06 194 LEU A C 1
ATOM 1532 O O . LEU A 1 194 ? -60.097 -1.130 63.806 1.00 73.06 194 LEU A O 1
ATOM 1536 N N . ARG A 1 195 ? -61.236 -0.495 61.979 1.00 76.00 195 ARG A N 1
ATOM 1537 C CA . ARG A 1 195 ? -62.319 0.181 62.721 1.00 76.00 195 ARG A CA 1
ATOM 1538 C C . ARG A 1 195 ? -63.140 -0.780 63.572 1.00 76.00 195 ARG A C 1
ATOM 1540 O O . ARG A 1 195 ? -63.419 -0.467 64.727 1.00 76.00 195 ARG A O 1
ATOM 1547 N N . GLU A 1 196 ? -63.529 -1.933 63.031 1.00 79.19 196 GLU A N 1
ATOM 1548 C CA . GLU A 1 196 ? -64.241 -2.961 63.799 1.00 79.19 196 GLU A CA 1
ATOM 1549 C C . GLU A 1 196 ? -63.381 -3.479 64.959 1.00 79.19 196 GLU A C 1
ATOM 1551 O O . GLU A 1 196 ? -63.873 -3.625 66.079 1.00 79.19 196 GLU A O 1
ATOM 1556 N N . LEU A 1 197 ? -62.080 -3.681 64.728 1.00 74.25 197 LEU A N 1
ATOM 1557 C CA . LEU A 1 197 ? -61.141 -4.130 65.753 1.00 74.25 197 LEU A CA 1
ATOM 1558 C C . LEU A 1 197 ? -60.847 -3.045 66.805 1.00 74.25 197 LEU A C 1
ATOM 1560 O O . LEU A 1 197 ? -60.715 -3.376 67.981 1.00 74.25 197 LEU A O 1
ATOM 1564 N N . GLU A 1 198 ? -60.802 -1.762 66.438 1.00 74.81 198 GLU A N 1
ATOM 1565 C CA . GLU A 1 198 ? -60.717 -0.635 67.380 1.00 74.81 198 GLU A CA 1
ATOM 1566 C C . GLU A 1 198 ? -62.005 -0.482 68.201 1.00 74.81 198 GLU A C 1
ATOM 1568 O O . GLU A 1 198 ? -61.940 -0.285 69.417 1.00 74.81 198 GLU A O 1
ATOM 1573 N N . ALA A 1 199 ? -63.182 -0.636 67.588 1.00 79.44 199 ALA A N 1
ATOM 1574 C CA . ALA A 1 199 ? -64.461 -0.635 68.297 1.00 79.44 199 ALA A CA 1
ATOM 1575 C C . ALA A 1 199 ? -64.551 -1.811 69.288 1.00 79.44 199 ALA A C 1
ATOM 1577 O O . ALA A 1 199 ? -64.861 -1.616 70.464 1.00 79.44 199 ALA A O 1
ATOM 1578 N N . ALA A 1 200 ? -64.187 -3.020 68.852 1.00 79.25 200 ALA A N 1
ATOM 1579 C CA . ALA A 1 200 ? -64.128 -4.200 69.709 1.00 79.25 200 ALA A CA 1
ATOM 1580 C C . ALA A 1 200 ? -63.083 -4.049 70.829 1.00 79.25 200 ALA A C 1
ATOM 1582 O O . ALA A 1 200 ? -63.375 -4.351 71.982 1.00 79.25 200 ALA A O 1
ATOM 1583 N N . SER A 1 201 ? -61.888 -3.535 70.522 1.00 75.50 201 SER A N 1
ATOM 1584 C CA . SER A 1 201 ? -60.808 -3.310 71.492 1.00 75.50 201 SER A CA 1
ATOM 1585 C C . SER A 1 201 ? -61.166 -2.235 72.522 1.00 75.50 201 SER A C 1
ATOM 1587 O O . SER A 1 201 ? -60.889 -2.400 73.712 1.00 75.50 201 SER A O 1
ATOM 1589 N N . THR A 1 202 ? -61.838 -1.156 72.111 1.00 77.19 202 THR A N 1
ATOM 1590 C CA . THR A 1 202 ? -62.282 -0.102 73.037 1.00 77.19 202 THR A CA 1
ATOM 1591 C C . THR A 1 202 ? -63.440 -0.556 73.924 1.00 77.19 202 THR A C 1
ATOM 1593 O O . THR A 1 202 ? -63.417 -0.240 75.113 1.00 77.19 202 THR A O 1
ATOM 1596 N N . GLU A 1 203 ? -64.398 -1.351 73.434 1.00 81.50 203 GLU A N 1
ATOM 1597 C CA . GLU A 1 203 ? -65.410 -1.976 74.304 1.00 81.50 203 GLU A CA 1
ATOM 1598 C C . GLU A 1 203 ? -64.814 -3.048 75.225 1.00 81.50 203 GLU A C 1
ATOM 1600 O O . GLU A 1 203 ? -65.109 -3.053 76.421 1.00 81.50 203 GLU A O 1
ATOM 1605 N N . LEU A 1 204 ? -63.903 -3.895 74.734 1.00 77.00 204 LEU A N 1
ATOM 1606 C CA . LEU A 1 204 ? -63.205 -4.873 75.573 1.00 77.00 204 LEU A CA 1
ATOM 1607 C C . LEU A 1 204 ? -62.360 -4.177 76.654 1.00 77.00 204 LEU A C 1
ATOM 1609 O O . LEU A 1 204 ? -62.308 -4.646 77.787 1.00 77.00 204 LEU A O 1
ATOM 1613 N N . SER A 1 205 ? -61.770 -3.019 76.345 1.00 72.62 205 SER A N 1
ATOM 1614 C CA . SER A 1 205 ? -61.051 -2.179 77.312 1.00 72.62 205 SER A CA 1
ATOM 1615 C C . SER A 1 205 ? -61.986 -1.544 78.346 1.00 72.62 205 SER A C 1
ATOM 1617 O O . SER A 1 205 ? -61.666 -1.547 79.534 1.00 72.62 205 SER A O 1
ATOM 1619 N N . LYS A 1 206 ? -63.166 -1.044 77.945 1.00 81.00 206 LYS A N 1
ATOM 1620 C CA . LYS A 1 206 ? -64.196 -0.544 78.881 1.00 81.00 206 LYS A CA 1
ATOM 1621 C C . LYS A 1 206 ? -64.692 -1.657 79.807 1.00 81.00 206 LYS A C 1
ATOM 1623 O O . LYS A 1 206 ? -64.790 -1.443 81.016 1.00 81.00 206 LYS A O 1
ATOM 1628 N N . ALA A 1 207 ? -64.960 -2.843 79.258 1.00 79.69 207 ALA A N 1
ATOM 1629 C CA . ALA A 1 207 ? -65.341 -4.028 80.022 1.00 79.69 207 ALA A CA 1
ATOM 1630 C C . ALA A 1 207 ? -64.229 -4.441 80.998 1.00 79.69 207 ALA A C 1
ATOM 1632 O O . ALA A 1 207 ? -64.491 -4.588 82.188 1.00 79.69 207 ALA A O 1
ATOM 1633 N N . LEU A 1 208 ? -62.975 -4.512 80.539 1.00 77.38 208 LEU A N 1
ATOM 1634 C CA . LEU A 1 208 ? -61.821 -4.840 81.376 1.00 77.38 208 LEU A CA 1
ATOM 1635 C C . LEU A 1 208 ? -61.623 -3.830 82.516 1.00 77.38 208 LEU A C 1
ATOM 1637 O O . LEU A 1 208 ? -61.370 -4.244 83.643 1.00 77.38 208 LEU A O 1
ATOM 1641 N N . VAL A 1 209 ? -61.778 -2.524 82.274 1.00 78.81 209 VAL A N 1
ATOM 1642 C CA . VAL A 1 209 ? -61.705 -1.488 83.326 1.00 78.81 209 VAL A CA 1
ATOM 1643 C C . VAL A 1 209 ? -62.854 -1.629 84.333 1.00 78.81 209 VAL A C 1
ATOM 1645 O O . VAL A 1 209 ? -62.633 -1.520 85.543 1.00 78.81 209 VAL A O 1
ATOM 1648 N N . LYS A 1 210 ? -64.071 -1.926 83.865 1.00 81.56 210 LYS A N 1
ATOM 1649 C CA . LYS A 1 210 ? -65.244 -2.172 84.718 1.00 81.56 210 LYS A CA 1
ATOM 1650 C C . LYS A 1 210 ? -65.075 -3.424 85.587 1.00 81.56 210 LYS A C 1
ATOM 1652 O O . LYS A 1 210 ? -65.319 -3.370 86.789 1.00 81.56 210 LYS A O 1
ATOM 1657 N N . ASP A 1 211 ? -64.597 -4.522 85.015 1.00 76.38 211 ASP A N 1
ATOM 1658 C CA . ASP A 1 211 ? -64.396 -5.776 85.744 1.00 76.38 211 ASP A CA 1
ATOM 1659 C C . ASP A 1 211 ? -63.155 -5.724 86.647 1.00 76.38 211 ASP A C 1
ATOM 1661 O O . ASP A 1 211 ? -63.180 -6.268 87.750 1.00 76.38 211 ASP A O 1
ATOM 1665 N N . THR A 1 212 ? -62.103 -4.992 86.258 1.00 76.38 212 THR A N 1
ATOM 1666 C CA . THR A 1 212 ? -60.924 -4.745 87.110 1.00 76.38 212 THR A CA 1
ATOM 1667 C C . THR A 1 212 ? -61.287 -3.892 88.323 1.00 76.38 212 THR A C 1
ATOM 1669 O O . THR A 1 212 ? -60.886 -4.226 89.435 1.00 76.38 212 THR A O 1
ATOM 1672 N N . SER A 1 213 ? -62.086 -2.832 88.154 1.00 74.12 213 SER A N 1
ATOM 1673 C CA . SER A 1 213 ? -62.567 -2.018 89.283 1.00 74.12 213 SER A CA 1
ATOM 1674 C C . SER A 1 213 ? -63.545 -2.792 90.178 1.00 74.12 213 SER A C 1
ATOM 1676 O O . SER A 1 213 ? -63.410 -2.760 91.401 1.00 74.12 213 SER A O 1
ATOM 1678 N N . ALA A 1 214 ? -64.454 -3.589 89.604 1.00 78.88 214 ALA A N 1
ATOM 1679 C CA . ALA A 1 214 ? -65.326 -4.482 90.372 1.00 78.88 214 ALA A CA 1
ATOM 1680 C C . ALA A 1 214 ? -64.548 -5.573 91.140 1.00 78.88 214 ALA A C 1
ATOM 1682 O O . ALA A 1 214 ? -64.885 -5.888 92.285 1.00 78.88 214 ALA A O 1
ATOM 1683 N N . TRP A 1 215 ? -63.493 -6.139 90.544 1.00 80.44 215 TRP A N 1
ATOM 1684 C CA . TRP A 1 215 ? -62.565 -7.058 91.210 1.00 80.44 215 TRP A CA 1
ATOM 1685 C C . TRP A 1 215 ? -61.780 -6.360 92.318 1.00 80.44 215 TRP A C 1
ATOM 1687 O O . TRP A 1 215 ? -61.647 -6.914 93.407 1.00 80.44 215 TRP A O 1
ATOM 1697 N N . GLN A 1 216 ? -61.295 -5.144 92.069 1.00 79.19 216 GLN A N 1
ATOM 1698 C CA . GLN A 1 216 ? -60.503 -4.392 93.029 1.00 79.19 216 GLN A CA 1
ATOM 1699 C C . GLN A 1 216 ? -61.330 -4.024 94.267 1.00 79.19 216 GLN A C 1
ATOM 1701 O O . GLN A 1 216 ? -60.892 -4.330 95.373 1.00 79.19 216 GLN A O 1
ATOM 1706 N N . HIS A 1 217 ? -62.563 -3.537 94.107 1.00 77.88 217 HIS A N 1
ATOM 1707 C CA . HIS A 1 217 ? -63.471 -3.313 95.238 1.00 77.88 217 HIS A CA 1
ATOM 1708 C C . HIS A 1 217 ? -63.820 -4.607 95.993 1.00 77.88 217 HIS A C 1
ATOM 1710 O O . HIS A 1 217 ? -63.838 -4.617 97.224 1.00 77.88 217 HIS A O 1
ATOM 1716 N N . LYS A 1 218 ? -64.033 -5.734 95.293 1.00 77.19 218 LYS A N 1
ATOM 1717 C CA . LYS A 1 218 ? -64.226 -7.042 95.951 1.00 77.19 218 LYS A CA 1
ATOM 1718 C C . LYS A 1 218 ? -62.980 -7.519 96.704 1.00 77.19 218 LYS A C 1
ATOM 1720 O O . LYS A 1 218 ? -63.111 -8.151 97.746 1.00 77.19 218 LYS A O 1
ATOM 1725 N N . LYS A 1 219 ? -61.782 -7.226 96.198 1.00 83.19 219 LYS A N 1
ATOM 1726 C CA . LYS A 1 219 ? -60.498 -7.564 96.827 1.00 83.19 219 LYS A CA 1
ATOM 1727 C C . LYS A 1 219 ? -60.205 -6.683 98.041 1.00 83.19 219 LYS A C 1
ATOM 1729 O O . LYS A 1 219 ? -59.704 -7.188 99.041 1.00 83.19 219 LYS A O 1
ATOM 1734 N N . GLU A 1 220 ? -60.527 -5.396 97.961 1.00 78.25 220 GLU A N 1
ATOM 1735 C CA . GLU A 1 220 ? -60.450 -4.444 99.071 1.00 78.25 220 GLU A CA 1
ATOM 1736 C C . GLU A 1 220 ? -61.393 -4.887 100.198 1.00 78.25 220 GLU A C 1
ATOM 1738 O O . GLU A 1 220 ? -60.918 -5.143 101.305 1.00 78.25 220 GLU A O 1
ATOM 1743 N N . GLY A 1 221 ? -62.671 -5.142 99.886 1.00 78.00 221 GLY A N 1
ATOM 1744 C CA . GLY A 1 221 ? -63.638 -5.708 100.833 1.00 78.00 221 GLY A CA 1
ATOM 1745 C C . GLY A 1 221 ? -63.198 -7.054 101.422 1.00 78.00 221 GLY A C 1
ATOM 1746 O O . GLY A 1 221 ? -63.242 -7.230 102.633 1.00 78.00 221 GLY A O 1
ATOM 1747 N N . TYR A 1 222 ? -62.667 -7.975 100.609 1.00 78.50 222 TYR A N 1
ATOM 1748 C CA . TYR A 1 222 ? -62.144 -9.256 101.102 1.00 78.50 222 TYR A CA 1
ATOM 1749 C C . TYR A 1 222 ? -60.945 -9.095 102.052 1.00 78.50 222 TYR A C 1
ATOM 1751 O O . TYR A 1 222 ? -60.845 -9.827 103.034 1.00 78.50 222 TYR A O 1
ATOM 1759 N N . GLU A 1 223 ? -60.032 -8.149 101.811 1.00 78.19 223 GLU A N 1
ATOM 1760 C CA . GLU A 1 223 ? -58.938 -7.867 102.750 1.00 78.19 223 GLU A CA 1
ATOM 1761 C C . GLU A 1 223 ? -59.416 -7.136 104.017 1.00 78.19 223 GLU A C 1
ATOM 1763 O O . GLU A 1 223 ? -58.780 -7.274 105.062 1.00 78.19 223 GLU A O 1
ATOM 1768 N N . GLU A 1 224 ? -60.527 -6.395 103.979 1.00 77.19 224 GLU A N 1
ATOM 1769 C CA . GLU A 1 224 ? -61.182 -5.865 105.185 1.00 77.19 224 GLU A CA 1
ATOM 1770 C C . GLU A 1 224 ? -61.899 -6.961 105.982 1.00 77.19 224 GLU A C 1
ATOM 1772 O O . GLU A 1 224 ? -61.611 -7.116 107.171 1.00 77.19 224 GLU A O 1
ATOM 1777 N N . ASP A 1 225 ? -62.711 -7.801 105.336 1.00 74.88 225 ASP A N 1
ATOM 1778 C CA . ASP A 1 225 ? -63.344 -8.980 105.943 1.00 74.88 225 ASP A CA 1
ATOM 1779 C C . ASP A 1 225 ? -62.297 -9.911 106.561 1.00 74.88 225 ASP A C 1
ATOM 1781 O O . ASP A 1 225 ? -62.429 -10.347 107.702 1.00 74.88 225 ASP A O 1
ATOM 1785 N N . LYS A 1 226 ? -61.192 -10.171 105.858 1.00 80.00 226 LYS A N 1
ATOM 1786 C CA . LYS A 1 226 ? -60.068 -10.984 106.345 1.00 80.00 226 LYS A CA 1
ATOM 1787 C C . LYS A 1 226 ? -59.382 -10.366 107.569 1.00 80.00 226 LYS A C 1
ATOM 1789 O O . LYS A 1 226 ? -59.010 -11.109 108.481 1.00 80.00 226 LYS A O 1
ATOM 1794 N N . LYS A 1 227 ? -59.254 -9.034 107.652 1.00 81.00 227 LYS A N 1
ATOM 1795 C CA . LYS A 1 227 ? -58.778 -8.334 108.866 1.00 81.00 227 LYS A CA 1
ATOM 1796 C C . LYS A 1 227 ? -59.803 -8.426 110.001 1.00 81.00 227 LYS A C 1
ATOM 1798 O O . LYS A 1 227 ? -59.413 -8.684 111.140 1.00 81.00 227 LYS A O 1
ATOM 1803 N N . ALA A 1 228 ? -61.094 -8.269 109.710 1.00 76.50 228 ALA A N 1
ATOM 1804 C CA . ALA A 1 228 ? -62.173 -8.394 110.688 1.00 76.50 228 ALA A CA 1
ATOM 1805 C C . ALA A 1 228 ? -62.275 -9.824 111.250 1.00 76.50 228 ALA A C 1
ATOM 1807 O O . ALA A 1 228 ? -62.391 -10.005 112.460 1.00 76.50 228 ALA A O 1
ATOM 1808 N N . LEU A 1 229 ? -62.127 -10.843 110.401 1.00 75.06 229 LEU A N 1
ATOM 1809 C CA . LEU A 1 229 ? -62.131 -12.262 110.761 1.00 75.06 229 LEU A CA 1
ATOM 1810 C C . LEU A 1 229 ? -60.856 -12.639 111.539 1.00 75.06 229 LEU A C 1
ATOM 1812 O O . LEU A 1 229 ? -60.928 -13.380 112.519 1.00 75.06 229 LEU A O 1
ATOM 1816 N N . ALA A 1 230 ? -59.696 -12.071 111.192 1.00 78.75 230 ALA A N 1
ATOM 1817 C CA . ALA A 1 230 ? -58.475 -12.200 111.993 1.00 78.75 230 ALA A CA 1
ATOM 1818 C C . ALA A 1 230 ? -58.611 -11.549 113.384 1.00 78.75 230 ALA A C 1
ATOM 1820 O O . ALA A 1 230 ? -58.158 -12.127 114.374 1.00 78.75 230 ALA A O 1
ATOM 1821 N N . LYS A 1 231 ? -59.278 -10.389 113.481 1.00 77.31 231 LYS A N 1
ATOM 1822 C CA . LYS A 1 231 ? -59.610 -9.744 114.760 1.00 77.31 231 LYS A CA 1
ATOM 1823 C C . LYS A 1 231 ? -60.580 -10.605 115.578 1.00 77.31 231 LYS A C 1
ATOM 1825 O O . LYS A 1 231 ? -60.241 -10.970 116.696 1.00 77.31 231 LYS A O 1
ATOM 1830 N N . MET A 1 232 ? -61.698 -11.037 114.990 1.00 72.75 232 MET A N 1
ATOM 1831 C CA . MET A 1 232 ? -62.654 -11.971 115.604 1.00 72.75 232 MET A CA 1
ATOM 1832 C C . MET A 1 232 ? -61.971 -13.244 116.119 1.00 72.75 232 MET A C 1
ATOM 1834 O O . MET A 1 232 ? -62.224 -13.652 117.245 1.00 72.75 232 MET A O 1
ATOM 1838 N N . ARG A 1 233 ? -61.052 -13.853 115.355 1.00 76.94 233 ARG A N 1
A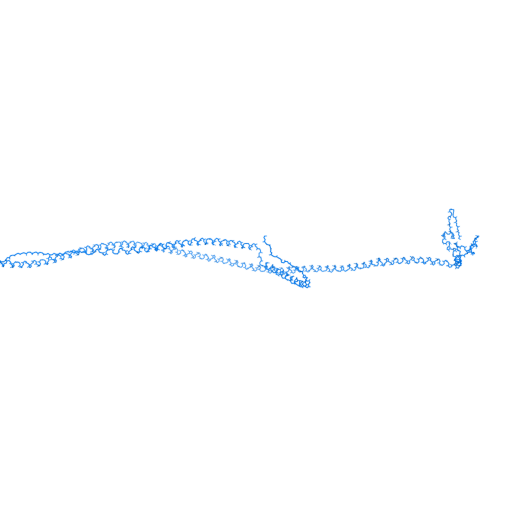TOM 1839 C CA . ARG A 1 233 ? -60.276 -15.022 115.816 1.00 76.94 233 ARG A CA 1
ATOM 1840 C C . ARG A 1 233 ? -59.364 -14.706 117.002 1.00 76.94 233 ARG A C 1
ATOM 1842 O O . ARG A 1 233 ? -59.214 -15.550 117.879 1.00 76.94 233 ARG A O 1
ATOM 1849 N N . LYS A 1 234 ? -58.769 -13.511 117.056 1.00 77.19 234 LYS A N 1
ATOM 1850 C CA . LYS A 1 234 ? -57.960 -13.060 118.199 1.00 77.19 234 LYS A CA 1
ATOM 1851 C C . LYS A 1 234 ? -58.821 -12.826 119.445 1.00 77.19 234 LYS A C 1
ATOM 1853 O O . LYS A 1 234 ? -58.413 -13.213 120.538 1.00 77.19 234 LYS A O 1
ATOM 1858 N N . ASP A 1 235 ? -60.006 -12.252 119.267 1.00 74.25 235 ASP A N 1
ATOM 1859 C CA . ASP A 1 235 ? -60.965 -11.985 120.340 1.00 74.25 235 ASP A CA 1
ATOM 1860 C C . ASP A 1 235 ? -61.581 -13.304 120.865 1.00 74.25 235 ASP A C 1
ATOM 1862 O O . ASP A 1 235 ? -61.638 -13.520 122.075 1.00 74.25 235 ASP A O 1
ATOM 1866 N N . VAL A 1 236 ? -61.908 -14.256 119.978 1.00 72.62 236 VAL A N 1
ATOM 1867 C CA . VAL A 1 236 ? -62.306 -15.632 120.338 1.00 72.62 236 VAL A CA 1
ATOM 1868 C C . VAL A 1 236 ? -61.187 -16.355 121.087 1.00 72.62 236 VAL A C 1
ATOM 1870 O O . VAL A 1 236 ? -61.445 -16.874 122.166 1.00 72.62 236 VAL A O 1
ATOM 1873 N N . ALA A 1 237 ? -59.938 -16.325 120.610 1.00 74.88 237 ALA A N 1
ATOM 1874 C CA . ALA A 1 237 ? -58.815 -16.959 121.309 1.00 74.88 237 ALA A CA 1
ATOM 1875 C C . ALA A 1 237 ? -58.540 -16.333 122.696 1.00 74.88 237 ALA A C 1
ATOM 1877 O O . ALA A 1 237 ? -58.102 -17.021 123.622 1.00 74.88 237 ALA A O 1
ATOM 1878 N N . ALA A 1 238 ? -58.822 -15.037 122.882 1.00 73.69 238 ALA A N 1
ATOM 1879 C CA . ALA A 1 238 ? -58.781 -14.390 124.195 1.00 73.69 238 ALA A CA 1
ATOM 1880 C C . ALA A 1 238 ? -59.929 -14.863 125.112 1.00 73.69 238 ALA A C 1
ATOM 1882 O O . ALA A 1 238 ? -59.714 -15.086 126.310 1.00 73.69 238 ALA A O 1
ATOM 1883 N N . MET A 1 239 ? -61.122 -15.082 124.556 1.00 68.25 239 MET A N 1
ATOM 1884 C CA . MET A 1 239 ? -62.270 -15.660 125.263 1.00 68.25 239 MET A CA 1
ATOM 1885 C C . MET A 1 239 ? -62.066 -17.142 125.605 1.00 68.25 239 MET A C 1
ATOM 1887 O O . MET A 1 239 ? -62.357 -17.544 126.726 1.00 68.25 239 MET A O 1
ATOM 1891 N N . GLU A 1 240 ? -61.471 -17.943 124.724 1.00 71.75 240 GLU A N 1
ATOM 1892 C CA . GLU A 1 240 ? -61.073 -19.326 125.010 1.00 71.75 240 GLU A CA 1
ATOM 1893 C C . GLU A 1 240 ? -59.998 -19.379 126.101 1.00 71.75 240 GLU A C 1
ATOM 1895 O O . GLU A 1 240 ? -60.117 -20.156 127.048 1.00 71.75 240 GLU A O 1
ATOM 1900 N N . LYS A 1 241 ? -58.988 -18.498 126.048 1.00 72.88 241 LYS A N 1
ATOM 1901 C CA . LYS A 1 241 ? -57.946 -18.415 127.084 1.00 72.88 241 LYS A CA 1
ATOM 1902 C C . LYS A 1 241 ? -58.498 -17.974 128.445 1.00 72.88 241 LYS A C 1
ATOM 1904 O O . LYS A 1 241 ? -58.048 -18.477 129.474 1.00 72.88 241 LYS A O 1
ATOM 1909 N N . THR A 1 242 ? -59.479 -17.070 128.480 1.00 69.06 242 THR A N 1
ATOM 1910 C CA . THR A 1 242 ? -60.139 -16.661 129.735 1.00 69.06 242 THR A CA 1
ATOM 1911 C C . THR A 1 242 ? -61.170 -17.679 130.227 1.00 69.06 242 THR A C 1
ATOM 1913 O O . THR A 1 242 ? -61.292 -17.856 131.439 1.00 69.06 242 THR A O 1
ATOM 1916 N N . MET A 1 243 ? -61.830 -18.424 129.336 1.00 64.88 243 MET A N 1
ATOM 1917 C CA . MET A 1 243 ? -62.640 -19.597 129.689 1.00 64.88 243 MET A CA 1
ATOM 1918 C C . MET A 1 243 ? -61.776 -20.718 130.268 1.00 64.88 243 MET A C 1
ATOM 1920 O O . MET A 1 243 ? -62.115 -21.241 131.323 1.00 64.88 243 MET A O 1
ATOM 1924 N N . ALA A 1 244 ? -60.625 -21.031 129.667 1.00 68.81 244 ALA A N 1
ATOM 1925 C CA . ALA A 1 244 ? -59.665 -21.991 130.212 1.00 68.81 244 ALA A CA 1
ATOM 1926 C C . ALA A 1 244 ? -59.158 -21.559 131.600 1.00 68.81 244 ALA A C 1
ATOM 1928 O O . ALA A 1 244 ? -59.173 -22.359 132.531 1.00 68.81 244 ALA A O 1
ATOM 1929 N N . ALA A 1 245 ? -58.811 -20.278 131.776 1.00 68.81 245 ALA A N 1
ATOM 1930 C CA . ALA A 1 245 ? -58.389 -19.720 133.065 1.00 68.81 245 ALA A CA 1
ATOM 1931 C C . ALA A 1 245 ? -59.515 -19.603 134.117 1.00 68.81 245 ALA A C 1
ATOM 1933 O O . ALA A 1 245 ? -59.228 -19.444 135.305 1.00 68.81 245 ALA A O 1
ATOM 1934 N N . LYS A 1 246 ? -60.793 -19.668 133.713 1.00 67.44 246 LYS A N 1
ATOM 1935 C CA . LYS A 1 246 ? -61.923 -19.871 134.634 1.00 67.44 246 LYS A CA 1
ATOM 1936 C C . LYS A 1 246 ? -62.173 -21.350 134.914 1.00 67.44 246 LYS A C 1
ATOM 1938 O O . LYS A 1 246 ? -62.489 -21.678 136.051 1.00 67.44 246 LYS A O 1
ATOM 1943 N N . LYS A 1 247 ? -61.996 -22.230 133.925 1.00 68.06 247 LYS A N 1
ATOM 1944 C CA . LYS A 1 247 ? -62.179 -23.675 134.074 1.00 68.06 247 LYS A CA 1
ATOM 1945 C C . LYS A 1 247 ? -61.169 -24.251 135.064 1.00 68.06 247 LYS A C 1
ATOM 1947 O O . LYS A 1 247 ? -61.598 -24.791 136.070 1.00 68.06 247 LYS A O 1
ATOM 1952 N N . THR A 1 248 ? -59.876 -23.953 134.908 1.00 65.25 248 THR A N 1
ATOM 1953 C CA . THR A 1 248 ? -58.852 -24.371 135.885 1.00 65.25 248 THR A CA 1
ATOM 1954 C C . THR A 1 248 ? -59.108 -23.830 137.293 1.00 65.25 248 THR A C 1
ATOM 1956 O O . THR A 1 248 ? -58.829 -24.523 138.264 1.00 65.25 248 THR A O 1
ATOM 1959 N N . LYS A 1 249 ? -59.696 -22.631 137.435 1.00 66.06 249 LYS A N 1
ATOM 1960 C CA . LYS A 1 249 ? -60.127 -22.108 138.744 1.00 66.06 249 LYS A CA 1
ATOM 1961 C C . LYS A 1 249 ? -61.302 -22.886 139.341 1.00 66.06 249 LYS A C 1
ATOM 1963 O O . LYS A 1 249 ? -61.313 -23.099 140.550 1.00 66.06 249 LYS A O 1
ATOM 1968 N N . VAL A 1 250 ? -62.263 -23.317 138.521 1.00 64.62 250 VAL A N 1
ATOM 1969 C CA . VAL A 1 250 ? -63.351 -24.215 138.946 1.00 64.62 250 VAL A CA 1
ATOM 1970 C C . VAL A 1 250 ? -62.792 -25.586 139.327 1.00 64.62 250 VAL A C 1
ATOM 1972 O O . VAL A 1 250 ? -63.145 -26.084 140.389 1.00 64.62 250 VAL A O 1
ATOM 1975 N N . ASP A 1 251 ? -61.865 -26.139 138.544 1.00 63.59 251 ASP A N 1
ATOM 1976 C CA . ASP A 1 251 ? -61.232 -27.434 138.818 1.00 63.59 251 ASP A CA 1
ATOM 1977 C C . ASP A 1 251 ? -60.448 -27.401 140.154 1.00 63.59 251 ASP A C 1
ATOM 1979 O O . ASP A 1 251 ? -60.604 -28.280 141.000 1.00 63.59 251 ASP A O 1
ATOM 1983 N N . THR A 1 252 ? -59.700 -26.324 140.442 1.00 65.69 252 THR A N 1
ATOM 1984 C CA . THR A 1 252 ? -59.061 -26.141 141.767 1.00 65.69 252 THR A CA 1
ATOM 1985 C C . THR A 1 252 ? -60.060 -25.908 142.909 1.00 65.69 252 THR A C 1
ATOM 1987 O O . THR A 1 252 ? -59.748 -26.186 144.070 1.00 65.69 252 THR A O 1
ATOM 1990 N N . ALA A 1 253 ? -61.262 -25.402 142.613 1.00 60.84 253 ALA A N 1
ATOM 1991 C CA . ALA A 1 253 ? -62.321 -25.223 143.605 1.00 60.84 253 ALA A CA 1
ATOM 1992 C C . ALA A 1 253 ? -63.018 -26.556 143.935 1.00 60.84 253 ALA A C 1
ATOM 1994 O O . ALA A 1 253 ? -63.319 -26.815 145.097 1.00 60.84 253 ALA A O 1
ATOM 1995 N N . THR A 1 254 ? -63.220 -27.443 142.956 1.00 60.72 254 THR A N 1
ATOM 1996 C CA . THR A 1 254 ? -63.743 -28.794 143.211 1.00 60.72 254 THR A CA 1
ATOM 1997 C C . THR A 1 254 ? -62.713 -29.694 143.894 1.00 60.72 254 THR A C 1
ATOM 1999 O O . THR A 1 254 ? -63.092 -30.448 144.788 1.00 60.72 254 THR A O 1
ATOM 2002 N N . GLU A 1 255 ? -61.415 -29.575 143.589 1.00 63.25 255 GLU A N 1
ATOM 2003 C CA . GLU A 1 255 ? -60.371 -30.278 144.354 1.00 63.25 255 GLU A CA 1
ATOM 2004 C C . GLU A 1 255 ? -60.280 -29.822 145.820 1.00 63.25 255 GLU A C 1
ATOM 2006 O O . GLU A 1 255 ? -60.045 -30.647 146.705 1.00 63.25 255 GLU A O 1
ATOM 2011 N N . THR A 1 256 ? -60.468 -28.528 146.104 1.00 64.56 256 THR A N 1
ATOM 2012 C CA . THR A 1 256 ? -60.458 -28.022 147.489 1.00 64.56 256 THR A CA 1
ATOM 2013 C C . THR A 1 256 ? -61.735 -28.378 148.247 1.00 64.56 256 THR A C 1
ATOM 2015 O O . THR A 1 256 ? -61.640 -28.782 149.404 1.00 64.56 256 THR A O 1
ATOM 2018 N N . VAL A 1 257 ? -62.909 -28.352 147.604 1.00 63.84 257 VAL A N 1
ATOM 2019 C CA . VAL A 1 257 ? -64.155 -28.887 148.190 1.00 63.84 257 VAL A CA 1
ATOM 2020 C C . VAL A 1 257 ? -64.036 -30.387 148.484 1.00 63.84 257 VAL A C 1
ATOM 2022 O O . VAL A 1 257 ? -64.405 -30.811 149.575 1.00 63.84 257 VAL A O 1
ATOM 2025 N N . SER A 1 258 ? -63.457 -31.176 147.573 1.00 63.66 258 SER A N 1
ATOM 2026 C CA . SER A 1 258 ? -63.231 -32.617 147.765 1.00 63.66 258 SER A CA 1
ATOM 2027 C C . SER A 1 258 ? -62.330 -32.913 148.975 1.00 63.66 258 SER A C 1
ATOM 2029 O O . SER A 1 258 ? -62.663 -33.759 149.805 1.00 63.66 258 SER A O 1
ATOM 2031 N N . LYS A 1 259 ? -61.235 -32.156 149.144 1.00 66.12 259 LYS A N 1
ATOM 2032 C CA . LYS A 1 259 ? -60.344 -32.273 150.315 1.00 66.12 259 LYS A CA 1
ATOM 2033 C C . LYS A 1 259 ? -61.054 -31.892 151.617 1.00 66.12 259 LYS A C 1
ATOM 2035 O O . LYS A 1 259 ? -61.053 -32.683 152.552 1.00 66.12 259 LYS A O 1
ATOM 2040 N N . ILE A 1 260 ? -61.770 -30.766 151.642 1.00 64.12 260 ILE A N 1
ATOM 2041 C CA . ILE A 1 260 ? -62.538 -30.332 152.823 1.00 64.12 260 ILE A CA 1
ATOM 2042 C C . ILE A 1 260 ? -63.634 -31.352 153.192 1.00 64.12 260 ILE A C 1
ATOM 2044 O O . ILE A 1 260 ? -63.882 -31.585 154.371 1.00 64.12 260 ILE A O 1
ATOM 2048 N N . GLN A 1 261 ? -64.266 -32.013 152.217 1.00 59.09 261 GLN A N 1
ATOM 2049 C CA . GLN A 1 261 ? -65.238 -33.080 152.487 1.00 59.09 261 GLN A CA 1
ATOM 2050 C C . GLN A 1 261 ? -64.589 -34.362 153.043 1.00 59.09 261 GLN A C 1
ATOM 2052 O O . GLN A 1 261 ? -65.205 -35.030 153.874 1.00 59.09 261 GLN A O 1
ATOM 2057 N N . ALA A 1 262 ? -63.349 -34.681 152.656 1.00 62.44 262 ALA A N 1
ATOM 2058 C CA . ALA A 1 262 ? -62.579 -35.770 153.261 1.00 62.44 262 ALA A CA 1
ATOM 2059 C C . ALA A 1 262 ? -62.142 -35.444 154.705 1.00 62.44 262 ALA A C 1
ATOM 2061 O O . ALA A 1 262 ? -62.280 -36.289 155.590 1.00 62.44 262 ALA A O 1
ATOM 2062 N N . ASP A 1 263 ? -61.696 -34.210 154.961 1.00 62.28 263 ASP A N 1
ATOM 2063 C CA . ASP A 1 263 ? -61.279 -33.747 156.293 1.00 62.28 263 ASP A CA 1
ATOM 2064 C C . ASP A 1 263 ? -62.460 -33.654 157.279 1.00 62.28 263 ASP A C 1
ATOM 2066 O O . ASP A 1 263 ? -62.325 -33.972 158.462 1.00 62.28 263 ASP A O 1
ATOM 2070 N N . ILE A 1 264 ? -63.655 -33.283 156.802 1.00 60.94 264 ILE A N 1
ATOM 2071 C CA . ILE A 1 264 ? -64.885 -33.341 157.608 1.00 60.94 264 ILE A CA 1
ATOM 2072 C C . ILE A 1 264 ? -65.209 -34.795 157.985 1.00 60.94 264 ILE A C 1
ATOM 2074 O O . ILE A 1 264 ? -65.510 -35.067 159.146 1.00 60.94 264 ILE A O 1
ATOM 2078 N N . ALA A 1 265 ? -65.101 -35.741 157.045 1.00 59.19 265 ALA A N 1
ATOM 2079 C CA . ALA A 1 265 ? -65.403 -37.150 157.302 1.00 59.19 265 ALA A CA 1
ATOM 2080 C C . ALA A 1 265 ? -64.443 -37.803 158.317 1.00 59.19 265 ALA A C 1
ATOM 2082 O O . ALA A 1 265 ? -64.893 -38.570 159.171 1.00 59.19 265 ALA A O 1
ATOM 2083 N N . SER A 1 266 ? -63.144 -37.482 158.272 1.00 62.34 266 SER A N 1
ATOM 2084 C CA . SER A 1 266 ? -62.171 -37.974 159.259 1.00 62.34 266 SER A CA 1
ATOM 2085 C C . SER A 1 266 ? -62.401 -37.352 160.642 1.00 62.34 266 SER A C 1
ATOM 2087 O O . SER A 1 266 ? -62.469 -38.074 161.639 1.00 62.34 266 SER A O 1
ATOM 2089 N N . THR A 1 267 ? -62.634 -36.036 160.704 1.00 59.72 267 THR A N 1
ATOM 2090 C CA . THR A 1 267 ? -62.893 -35.312 161.961 1.00 59.72 267 THR A CA 1
ATOM 2091 C C . THR A 1 267 ? -64.158 -35.819 162.664 1.00 59.72 267 THR A C 1
ATOM 2093 O O . THR A 1 267 ? -64.160 -35.984 163.886 1.00 59.72 267 THR A O 1
ATOM 2096 N N . GLN A 1 268 ? -65.217 -36.142 161.908 1.00 55.78 268 GLN A N 1
ATOM 2097 C CA . GLN A 1 268 ? -66.458 -36.705 162.453 1.00 55.78 268 GLN A CA 1
ATOM 2098 C C . GLN A 1 268 ? -66.211 -38.029 163.207 1.00 55.78 268 GLN A C 1
ATOM 2100 O O . GLN A 1 268 ? -66.795 -38.249 164.267 1.00 55.78 268 GLN A O 1
ATOM 2105 N N . HIS A 1 269 ? -65.319 -38.885 162.690 1.00 57.53 269 HIS A N 1
ATOM 2106 C CA . HIS A 1 269 ? -64.977 -40.179 163.294 1.00 57.53 269 HIS A CA 1
ATOM 2107 C C . HIS A 1 269 ? -64.081 -40.024 164.535 1.00 57.53 269 HIS A C 1
ATOM 2109 O O . HIS A 1 269 ? -64.265 -40.736 165.528 1.00 57.53 269 HIS A O 1
ATOM 2115 N N . SER A 1 270 ? -63.136 -39.076 164.517 1.00 56.34 270 SER A N 1
ATOM 2116 C CA . SER A 1 270 ? -62.260 -38.795 165.665 1.00 56.34 270 SER A CA 1
ATOM 2117 C C . SER A 1 270 ? -63.031 -38.285 166.887 1.00 56.34 270 SER A C 1
ATOM 2119 O O . SER A 1 270 ? -62.702 -38.656 168.013 1.00 56.34 270 SER A O 1
ATOM 2121 N N . ILE A 1 271 ? -64.085 -37.485 166.685 1.00 56.31 271 ILE A N 1
ATOM 2122 C CA . ILE A 1 271 ? -64.924 -36.977 167.782 1.00 56.31 271 ILE A CA 1
ATOM 2123 C C . ILE A 1 271 ? -65.674 -38.128 168.477 1.00 56.31 271 ILE A C 1
ATOM 2125 O O . ILE A 1 271 ? -65.633 -38.224 169.704 1.00 56.31 271 ILE A O 1
ATOM 2129 N N . SER A 1 272 ? -66.270 -39.059 167.719 1.00 52.56 272 SER A N 1
ATOM 2130 C CA . SER A 1 272 ? -66.962 -40.224 168.298 1.00 52.56 272 SER A CA 1
ATOM 2131 C C . SER A 1 272 ? -66.041 -41.192 169.055 1.00 52.56 272 SER A C 1
ATOM 2133 O O . SER A 1 272 ? -66.482 -41.839 170.006 1.00 52.56 272 SER A O 1
ATOM 2135 N N . GLU A 1 273 ? -64.762 -41.283 168.680 1.00 53.53 273 GLU A N 1
ATOM 2136 C CA . GLU A 1 273 ? -63.791 -42.124 169.392 1.00 53.53 273 GLU A CA 1
ATOM 2137 C C . GLU A 1 273 ? -63.378 -41.488 170.737 1.00 53.53 273 GLU A C 1
ATOM 2139 O O . GLU A 1 273 ? -63.323 -42.168 171.766 1.00 53.53 273 GLU A O 1
ATOM 2144 N N . LEU A 1 274 ? -63.159 -40.167 170.752 1.00 49.28 274 LEU A N 1
ATOM 2145 C CA . LEU A 1 274 ? -62.712 -39.416 171.932 1.00 49.28 274 LEU A CA 1
ATOM 2146 C C . LEU A 1 274 ? -63.798 -39.277 173.012 1.00 49.28 274 LEU A C 1
ATOM 2148 O O . LEU A 1 274 ? -63.492 -39.380 174.204 1.00 49.28 274 LEU A O 1
ATOM 2152 N N . GLU A 1 275 ? -65.072 -39.117 172.638 1.00 44.41 275 GLU A N 1
ATOM 2153 C CA . GLU A 1 275 ? -66.166 -39.101 173.624 1.00 44.41 275 GLU A CA 1
ATOM 2154 C C . GLU A 1 275 ? -66.355 -40.462 174.317 1.00 44.41 275 GLU A C 1
ATOM 2156 O O . GLU A 1 275 ? -66.720 -40.511 175.497 1.00 44.41 275 GLU A O 1
ATOM 2161 N N . ARG A 1 276 ? -66.010 -41.571 173.645 1.00 49.50 276 ARG A N 1
ATOM 2162 C CA . ARG A 1 276 ? -66.026 -42.913 174.248 1.00 49.50 276 ARG A CA 1
ATOM 2163 C C . ARG A 1 276 ? -64.873 -43.131 175.236 1.00 49.50 276 ARG A C 1
ATOM 2165 O O . ARG A 1 276 ? -65.063 -43.811 176.242 1.00 49.50 276 ARG A O 1
ATOM 2172 N N . GLN A 1 277 ? -63.706 -42.531 174.997 1.00 44.22 277 GLN A N 1
ATOM 2173 C CA . GLN A 1 277 ? -62.524 -42.688 175.860 1.00 44.22 277 GLN A CA 1
ATOM 2174 C C . GLN A 1 277 ? -62.569 -41.822 177.133 1.00 44.22 277 GLN A C 1
ATOM 2176 O O . GLN A 1 277 ? -62.020 -42.218 178.162 1.00 44.22 277 GLN A O 1
ATOM 2181 N N . ARG A 1 278 ? -63.295 -40.692 177.133 1.00 42.94 278 ARG A N 1
ATOM 2182 C CA . ARG A 1 278 ? -63.411 -39.807 178.315 1.00 42.94 278 ARG A CA 1
ATOM 2183 C C . ARG A 1 278 ? -64.102 -40.454 179.529 1.00 42.94 278 ARG A C 1
ATOM 2185 O O . ARG A 1 278 ? -63.946 -39.972 180.648 1.00 42.94 278 ARG A O 1
ATOM 2192 N N . THR A 1 279 ? -64.854 -41.537 179.332 1.00 43.59 279 THR A N 1
ATOM 2193 C CA . THR A 1 279 ? -65.715 -42.146 180.368 1.00 43.59 279 THR A CA 1
ATOM 2194 C C . THR A 1 279 ? -65.124 -43.443 180.953 1.00 43.59 279 THR A C 1
ATOM 2196 O O . THR A 1 279 ? -65.841 -44.231 181.562 1.00 43.59 279 THR A O 1
ATOM 2199 N N . ALA A 1 280 ? -63.812 -43.673 180.782 1.00 35.44 280 ALA A N 1
ATOM 2200 C CA . ALA A 1 280 ? -63.131 -44.915 181.179 1.00 35.44 280 ALA A CA 1
ATOM 2201 C C . ALA A 1 280 ? -61.843 -44.743 182.026 1.00 35.44 280 ALA A C 1
ATOM 2203 O O . ALA A 1 280 ? -61.080 -45.690 182.128 1.00 35.44 280 ALA A O 1
ATOM 2204 N N . LEU A 1 281 ? -61.674 -43.586 182.690 1.00 29.80 281 LEU A N 1
ATOM 2205 C CA . LEU A 1 281 ? -60.978 -43.401 183.987 1.00 29.80 281 LEU A CA 1
ATOM 2206 C C . LEU A 1 281 ? -59.495 -43.844 184.175 1.00 29.80 281 LEU A C 1
ATOM 2208 O O . LEU A 1 281 ? -59.099 -44.974 183.938 1.00 29.80 281 LEU A O 1
ATOM 2212 N N . LEU A 1 282 ? -58.736 -42.988 184.876 1.00 38.88 282 LEU A N 1
ATOM 2213 C CA . LEU A 1 282 ? -57.717 -43.391 185.871 1.00 38.88 282 LEU A CA 1
ATOM 2214 C C . LEU A 1 282 ? -56.507 -44.250 185.406 1.00 38.88 282 LEU A C 1
ATOM 2216 O O . LEU A 1 282 ? -56.010 -45.077 186.168 1.00 38.88 282 LEU A O 1
ATOM 2220 N N . ALA A 1 283 ? -55.942 -43.967 184.230 1.00 30.88 283 ALA A N 1
ATOM 2221 C CA . ALA A 1 283 ? -54.540 -44.264 183.886 1.00 30.88 283 ALA A CA 1
ATOM 2222 C C . ALA A 1 283 ? -53.983 -43.122 183.004 1.00 30.88 283 ALA A C 1
ATOM 2224 O O . ALA A 1 283 ? -54.750 -42.542 182.239 1.00 30.88 283 ALA A O 1
ATOM 2225 N N . GLY A 1 284 ? -52.705 -42.734 183.146 1.00 29.84 284 GLY A N 1
ATOM 2226 C CA . GLY A 1 284 ? -52.179 -41.460 182.601 1.00 29.84 284 GLY A CA 1
ATOM 2227 C C . GLY A 1 284 ? -50.926 -41.545 181.708 1.00 29.84 284 GLY A C 1
ATOM 2228 O O . GLY A 1 284 ? -50.536 -42.638 181.305 1.00 29.84 284 GLY A O 1
ATOM 2229 N N . CYS A 1 285 ? -50.295 -40.372 181.500 1.00 27.05 285 CYS A N 1
ATOM 2230 C CA . CYS A 1 285 ? -49.065 -40.052 180.730 1.00 27.05 285 CYS A CA 1
ATOM 2231 C C . CYS A 1 285 ? -49.226 -39.634 179.239 1.00 27.05 285 CYS A C 1
ATOM 2233 O O . CYS A 1 285 ? -50.297 -39.766 178.653 1.00 27.05 285 CYS A O 1
ATOM 2235 N N . ASP A 1 286 ? -48.158 -39.030 178.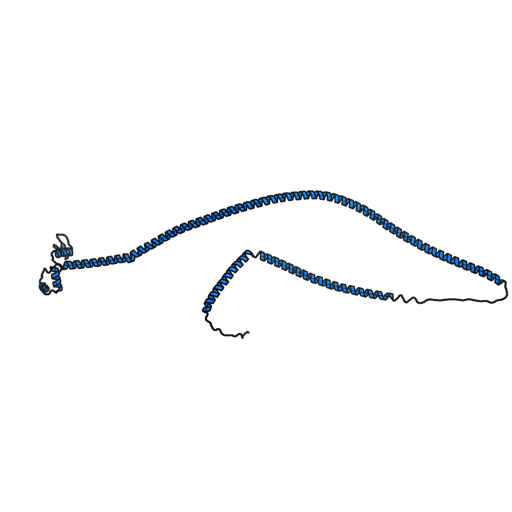686 1.00 29.69 286 ASP A N 1
ATOM 2236 C CA . ASP A 1 286 ? -48.147 -38.026 177.592 1.00 29.69 286 ASP A CA 1
ATOM 2237 C C . ASP A 1 286 ? -47.410 -38.445 176.273 1.00 29.69 286 ASP A C 1
ATOM 2239 O O . ASP A 1 286 ? -46.797 -39.509 176.229 1.00 29.69 286 ASP A O 1
ATOM 2243 N N . ALA A 1 287 ? -47.378 -37.530 175.267 1.00 32.41 287 ALA A N 1
ATOM 2244 C CA . ALA A 1 287 ? -46.234 -37.172 174.360 1.00 32.41 287 ALA A CA 1
ATOM 2245 C C . ALA A 1 287 ? -46.227 -37.434 172.798 1.00 32.41 287 ALA A C 1
ATOM 2247 O O . ALA A 1 287 ? -46.299 -38.561 172.329 1.00 32.41 287 ALA A O 1
ATOM 2248 N N . GLU A 1 288 ? -46.025 -36.333 172.026 1.00 33.75 288 GLU A N 1
ATOM 2249 C CA . GLU A 1 288 ? -44.993 -36.007 170.969 1.00 33.75 288 GLU A CA 1
ATOM 2250 C C . GLU A 1 288 ? -44.780 -36.645 169.529 1.00 33.75 288 GLU A C 1
ATOM 2252 O O . GLU A 1 288 ? -44.275 -37.750 169.398 1.00 33.75 288 GLU A O 1
ATOM 2257 N N . CYS A 1 289 ? -44.908 -35.794 168.461 1.00 31.88 289 CYS A N 1
ATOM 2258 C CA . CYS A 1 289 ? -43.860 -35.235 167.506 1.00 31.88 289 CYS A CA 1
ATOM 2259 C C . CYS A 1 289 ? -43.291 -35.917 166.173 1.00 31.88 289 CYS A C 1
ATOM 2261 O O . CYS A 1 289 ? -43.339 -37.131 166.020 1.00 31.88 289 CYS A O 1
ATOM 2263 N N . LYS A 1 290 ? -42.657 -35.087 165.268 1.00 37.31 290 LYS A N 1
ATOM 2264 C CA . LYS A 1 290 ? -41.710 -35.305 164.075 1.00 37.31 290 LYS A CA 1
ATOM 2265 C C . LYS A 1 290 ? -42.257 -35.664 162.641 1.00 37.31 290 LYS A C 1
ATOM 2267 O O . LYS A 1 290 ? -43.412 -36.056 162.580 1.00 37.31 290 LYS A O 1
ATOM 2272 N N . GLU A 1 291 ? -41.581 -35.663 161.442 1.00 41.41 291 GLU A N 1
ATOM 2273 C CA . GLU A 1 291 ? -40.499 -34.960 160.607 1.00 41.41 291 GLU A CA 1
ATOM 2274 C C . GLU A 1 291 ? -40.539 -35.567 159.127 1.00 41.41 291 GLU A C 1
ATOM 2276 O O . GLU A 1 291 ? -41.277 -36.538 158.988 1.00 41.41 291 GLU A O 1
ATOM 2281 N N . GLY A 1 292 ? -39.945 -35.220 157.936 1.00 43.03 292 GLY A N 1
ATOM 2282 C CA . GLY A 1 292 ? -38.958 -34.312 157.220 1.00 43.03 292 GLY A CA 1
ATOM 2283 C C . GLY A 1 292 ? -39.180 -34.446 155.644 1.00 43.03 292 GLY A C 1
ATOM 2284 O O . GLY A 1 292 ? -40.298 -34.827 155.315 1.00 43.03 292 GLY A O 1
ATOM 2285 N N . ASP A 1 293 ? -38.356 -34.291 154.557 1.00 37.22 293 ASP A N 1
ATOM 2286 C CA . ASP A 1 293 ? -37.056 -33.689 154.047 1.00 37.22 293 ASP A CA 1
ATOM 2287 C C . ASP A 1 293 ? -36.940 -33.989 152.464 1.00 37.22 293 ASP A C 1
ATOM 2289 O O . ASP A 1 293 ? -37.778 -34.770 152.021 1.00 37.22 293 ASP A O 1
ATOM 2293 N N . LYS A 1 294 ? -36.086 -33.571 151.460 1.00 40.75 294 LYS A N 1
ATOM 2294 C CA . LYS A 1 294 ? -34.926 -32.632 151.205 1.00 40.75 294 LYS A CA 1
ATOM 2295 C C . LYS A 1 294 ? -34.765 -32.008 149.736 1.00 40.75 294 LYS A C 1
ATOM 2297 O O . LYS A 1 294 ? -35.566 -31.136 149.421 1.00 40.75 294 LYS A O 1
ATOM 2302 N N . THR A 1 295 ? -33.730 -32.291 148.874 1.00 49.00 295 THR A N 1
ATOM 2303 C CA . THR A 1 295 ? -33.215 -31.404 147.727 1.00 49.00 295 THR A CA 1
ATOM 2304 C C . THR A 1 295 ? -32.713 -32.038 146.348 1.00 49.00 295 THR A C 1
ATOM 2306 O O . THR A 1 295 ? -33.079 -33.172 146.060 1.00 49.00 295 THR A O 1
ATOM 2309 N N . LEU A 1 296 ? -31.969 -31.308 145.442 1.00 41.25 296 LEU A N 1
ATOM 2310 C CA . LEU A 1 296 ? -31.753 -31.505 143.945 1.00 41.25 296 LEU A CA 1
ATOM 2311 C C . LEU A 1 296 ? -30.367 -30.966 143.391 1.00 41.25 296 LEU A C 1
ATOM 2313 O O . LEU A 1 296 ? -29.886 -29.995 143.975 1.00 41.25 296 LEU A O 1
ATOM 2317 N N . ALA A 1 297 ? -29.736 -31.487 142.291 1.00 38.38 297 ALA A N 1
ATOM 2318 C CA . ALA A 1 297 ? -28.417 -30.979 141.765 1.00 38.38 297 ALA A CA 1
ATOM 2319 C C . ALA A 1 297 ? -28.002 -30.991 140.235 1.00 38.38 297 ALA A C 1
ATOM 2321 O O . ALA A 1 297 ? -27.342 -30.041 139.815 1.00 38.38 297 ALA A O 1
ATOM 2322 N N . ASP A 1 298 ? -28.280 -31.998 139.384 1.00 50.25 298 ASP A N 1
ATOM 2323 C CA . ASP A 1 298 ? -27.390 -32.333 138.218 1.00 50.25 298 ASP A CA 1
ATOM 2324 C C . ASP A 1 298 ? -27.461 -31.540 136.873 1.00 50.25 298 ASP A C 1
ATOM 2326 O O . ASP A 1 298 ? -26.667 -31.784 135.962 1.00 50.25 298 ASP A O 1
ATOM 2330 N N . GLN A 1 299 ? -28.393 -30.608 136.660 1.00 50.88 299 GLN A N 1
ATOM 2331 C CA . GLN A 1 299 ? -28.852 -30.249 135.293 1.00 50.88 299 GLN A CA 1
ATOM 2332 C C . GLN A 1 299 ? -27.982 -29.280 134.439 1.00 50.88 299 GLN A C 1
ATOM 2334 O O . GLN A 1 299 ? -28.480 -28.729 133.457 1.00 50.88 299 GLN A O 1
ATOM 2339 N N . LEU A 1 300 ? -26.702 -29.030 134.759 1.00 45.81 300 LEU A N 1
ATOM 2340 C CA . LEU A 1 300 ? -25.949 -27.888 134.184 1.00 45.81 300 LEU A CA 1
ATOM 2341 C C . LEU A 1 300 ? -24.942 -28.195 133.044 1.00 45.81 300 LEU A C 1
ATOM 2343 O O . LEU A 1 300 ? -24.278 -27.274 132.565 1.00 45.81 300 LEU A O 1
ATOM 2347 N N . SER A 1 301 ? -24.798 -29.451 132.605 1.00 47.53 301 SER A N 1
ATOM 2348 C CA . SER A 1 301 ? -23.738 -29.870 131.657 1.00 47.53 301 SER A CA 1
ATOM 2349 C C . SER A 1 301 ? -24.066 -29.628 130.166 1.00 47.53 301 SER A C 1
ATOM 2351 O O . SER A 1 301 ? -23.287 -29.012 129.431 1.00 47.53 301 SER A O 1
ATOM 2353 N N . ASP A 1 302 ? -25.250 -30.057 129.713 1.00 50.66 302 ASP A N 1
ATOM 2354 C CA . ASP A 1 302 ? -25.587 -30.288 128.288 1.00 50.66 302 ASP A CA 1
ATOM 2355 C C . ASP A 1 302 ? -25.752 -29.029 127.411 1.00 50.66 302 ASP A C 1
ATOM 2357 O O . ASP A 1 302 ? -26.067 -29.107 126.213 1.00 50.66 302 ASP A O 1
ATOM 2361 N N . ALA A 1 303 ? -25.557 -27.845 127.990 1.00 52.91 303 ALA A N 1
ATOM 2362 C CA . ALA A 1 303 ? -25.701 -26.566 127.303 1.00 52.91 303 ALA A CA 1
ATOM 2363 C C . ALA A 1 303 ? -24.466 -26.167 126.471 1.00 52.91 303 ALA A C 1
ATOM 2365 O O . ALA A 1 303 ? -24.591 -25.341 125.570 1.00 52.91 303 ALA A O 1
ATOM 2366 N N . ARG A 1 304 ? -23.273 -26.719 126.751 1.00 51.88 304 ARG A N 1
ATOM 2367 C CA . ARG A 1 304 ? -22.009 -26.214 126.167 1.00 51.88 304 ARG A CA 1
ATOM 2368 C C . ARG A 1 304 ? -21.562 -26.866 124.855 1.00 51.88 304 ARG A C 1
ATOM 2370 O O . ARG A 1 304 ? -20.878 -26.207 124.081 1.00 51.88 304 ARG A O 1
ATOM 2377 N N . SER A 1 305 ? -21.931 -28.118 124.579 1.00 56.47 305 SER A N 1
ATOM 2378 C CA . SER A 1 305 ? -21.371 -28.854 123.427 1.00 56.47 305 SER A CA 1
ATOM 2379 C C . SER A 1 305 ? -21.881 -28.345 122.064 1.00 56.47 305 SER A C 1
ATOM 2381 O O . SER A 1 305 ? -21.092 -28.151 121.143 1.00 56.47 305 SER A O 1
ATOM 2383 N N . ARG A 1 306 ? -23.173 -27.996 121.968 1.00 60.53 306 ARG A N 1
ATOM 2384 C CA . ARG A 1 306 ? -23.856 -27.558 120.726 1.00 60.53 306 ARG A CA 1
ATOM 2385 C C . ARG A 1 306 ? -23.431 -26.184 120.174 1.00 60.53 306 ARG A C 1
ATOM 2387 O O . ARG A 1 306 ? -24.002 -25.724 119.192 1.00 60.53 306 ARG A O 1
ATOM 2394 N N . ALA A 1 307 ? -22.464 -25.509 120.796 1.00 55.97 307 ALA A N 1
ATOM 2395 C CA . ALA A 1 307 ? -21.972 -24.203 120.348 1.00 55.97 307 ALA A CA 1
ATOM 2396 C C . ALA A 1 307 ? -20.737 -24.283 119.426 1.00 55.97 307 ALA A C 1
ATOM 2398 O O . ALA A 1 307 ? -20.420 -23.301 118.760 1.00 55.97 307 ALA A O 1
ATOM 2399 N N . ALA A 1 308 ? -20.027 -25.418 119.392 1.00 56.94 308 ALA A N 1
ATOM 2400 C CA . ALA A 1 308 ? -18.737 -25.529 118.701 1.00 56.94 308 ALA A CA 1
ATOM 2401 C C . ALA A 1 308 ? -18.852 -25.830 117.193 1.00 56.94 308 ALA A C 1
ATOM 2403 O O . ALA A 1 308 ? -18.035 -25.361 116.405 1.00 56.94 308 ALA A O 1
ATOM 2404 N N . GLU A 1 309 ? -19.864 -26.596 116.783 1.00 59.66 309 GLU A N 1
ATOM 2405 C CA . GLU A 1 309 ? -19.960 -27.175 115.432 1.00 59.66 309 GLU A CA 1
ATOM 2406 C C . GLU A 1 309 ? -20.243 -26.107 114.352 1.00 59.66 309 GLU A C 1
ATOM 2408 O O . GLU A 1 309 ? -19.652 -26.124 113.267 1.00 59.66 309 GLU A O 1
ATOM 2413 N N . CYS A 1 310 ? -21.065 -25.102 114.671 1.00 60.16 310 CYS A N 1
ATOM 2414 C CA . CYS A 1 310 ? -21.484 -24.058 113.727 1.00 60.16 310 CYS A CA 1
ATOM 2415 C C . CYS A 1 310 ? -20.342 -23.128 113.261 1.00 60.16 310 CYS A C 1
ATOM 2417 O O . CYS A 1 310 ? -20.395 -22.589 112.155 1.00 60.16 310 CYS A O 1
ATOM 2419 N N . ASP A 1 311 ? -19.301 -22.924 114.076 1.00 60.91 311 ASP A N 1
ATOM 2420 C CA . ASP A 1 311 ? -18.171 -22.038 113.739 1.00 60.91 311 ASP A CA 1
ATOM 2421 C C . ASP A 1 311 ? -17.230 -22.659 112.684 1.00 60.91 311 ASP A C 1
ATOM 2423 O O . ASP A 1 311 ? -16.596 -21.950 111.894 1.00 60.91 311 ASP A O 1
ATOM 2427 N N . THR A 1 312 ? -17.181 -23.994 112.607 1.00 63.06 312 THR A N 1
ATOM 2428 C CA . THR A 1 312 ? -16.367 -24.718 111.621 1.00 63.06 312 THR A CA 1
ATOM 2429 C C . THR A 1 312 ? -16.932 -24.690 110.199 1.00 63.06 312 THR A C 1
ATOM 2431 O O . THR A 1 312 ? -16.154 -24.569 109.248 1.00 63.06 312 THR A O 1
ATOM 2434 N N . GLU A 1 313 ? -18.255 -24.740 110.015 1.00 66.88 313 GLU A N 1
ATOM 2435 C CA . GLU A 1 313 ? -18.863 -24.736 108.673 1.00 66.88 313 GLU A CA 1
ATOM 2436 C C . GLU A 1 313 ? -18.706 -23.381 107.968 1.00 66.88 313 GLU A C 1
ATOM 2438 O O . GLU A 1 313 ? -18.338 -23.318 106.788 1.00 66.88 313 GLU A O 1
ATOM 2443 N N . MET A 1 314 ? -18.892 -22.278 108.705 1.00 63.88 314 MET A N 1
ATOM 2444 C CA . MET A 1 314 ? -18.796 -20.922 108.152 1.00 63.88 314 MET A CA 1
ATOM 2445 C C . MET A 1 314 ? -17.417 -20.662 107.514 1.00 63.88 314 MET A C 1
ATOM 2447 O O . MET A 1 314 ? -17.310 -20.080 106.430 1.00 63.88 314 MET A O 1
ATOM 2451 N N . LYS A 1 315 ? -16.355 -21.185 108.142 1.00 69.88 315 LYS A N 1
ATOM 2452 C CA . LYS A 1 315 ? -14.958 -21.050 107.695 1.00 69.88 315 LYS A CA 1
ATOM 2453 C C . LYS A 1 315 ? -14.621 -21.894 106.461 1.00 69.88 315 LYS A C 1
ATOM 2455 O O . LYS A 1 315 ? -13.653 -21.571 105.770 1.00 69.88 315 LYS A O 1
ATOM 2460 N N . GLN A 1 316 ? -15.404 -22.929 106.135 1.00 65.69 316 GLN A N 1
ATOM 2461 C CA . GLN A 1 316 ? -15.256 -23.664 104.871 1.00 65.69 316 GLN A CA 1
ATOM 2462 C C . GLN A 1 316 ? -15.902 -22.925 103.693 1.00 65.69 316 GLN A C 1
ATOM 2464 O O . GLN A 1 316 ? -15.299 -22.831 102.620 1.00 65.69 316 GLN A O 1
ATOM 2469 N N . LEU A 1 317 ? -17.105 -22.373 103.883 1.00 68.31 317 LEU A N 1
ATOM 2470 C CA . LEU A 1 317 ? -17.813 -21.626 102.835 1.00 68.31 317 LEU A CA 1
ATOM 2471 C C . LEU A 1 317 ? -17.044 -20.365 102.420 1.00 68.31 317 LEU A C 1
ATOM 2473 O O . LEU A 1 317 ? -16.905 -20.092 101.227 1.00 68.31 317 LEU A O 1
ATOM 2477 N N . GLN A 1 318 ? -16.467 -19.646 103.385 1.00 68.56 318 GLN A N 1
ATOM 2478 C CA . GLN A 1 318 ? -15.744 -18.399 103.130 1.00 68.56 318 GLN A CA 1
ATOM 2479 C C . GLN A 1 318 ? -14.529 -18.585 102.195 1.00 68.56 318 GLN A C 1
ATOM 2481 O O . GLN A 1 318 ? -14.311 -17.756 101.313 1.00 68.56 318 GLN A O 1
ATOM 2486 N N . ARG A 1 319 ? -13.803 -19.713 102.287 1.00 68.19 319 ARG A N 1
ATOM 2487 C CA . ARG A 1 319 ? -12.672 -20.026 101.383 1.00 68.19 319 ARG A CA 1
ATOM 2488 C C . ARG A 1 319 ? -13.112 -20.300 99.940 1.00 68.19 319 ARG A C 1
ATOM 2490 O O . ARG A 1 319 ? -12.416 -19.908 99.005 1.00 68.19 319 ARG A O 1
ATOM 2497 N N . LYS A 1 320 ? -14.275 -20.935 99.737 1.00 69.31 320 LYS A N 1
ATOM 2498 C CA . LYS A 1 320 ? -14.821 -21.196 98.388 1.00 69.31 320 LYS A CA 1
ATOM 2499 C C . LYS A 1 320 ? -15.175 -19.891 97.660 1.00 69.31 320 LYS A C 1
ATOM 2501 O O . LYS A 1 320 ? -14.957 -19.784 96.458 1.00 69.31 320 LYS A O 1
ATOM 2506 N N . VAL A 1 321 ? -15.655 -18.880 98.390 1.00 72.06 321 VAL A N 1
ATOM 2507 C CA . VAL A 1 321 ? -15.984 -17.555 97.831 1.00 72.06 321 VAL A CA 1
ATOM 2508 C C . VAL A 1 321 ? -14.740 -16.806 97.333 1.00 72.06 321 VAL A C 1
ATOM 2510 O O . VAL A 1 321 ? -14.811 -16.123 96.311 1.00 72.06 321 VAL A O 1
ATOM 2513 N N . GLU A 1 322 ? -13.592 -16.937 98.004 1.00 75.06 322 GLU A N 1
ATOM 2514 C CA . GLU A 1 322 ? -12.346 -16.306 97.541 1.00 75.06 322 GLU A CA 1
ATOM 2515 C C . GLU A 1 322 ? -11.758 -16.998 96.304 1.00 75.06 322 GLU A C 1
ATOM 2517 O O . GLU A 1 322 ? -11.335 -16.315 95.370 1.00 75.06 322 GLU A O 1
ATOM 2522 N N . HIS A 1 323 ? -11.823 -18.333 96.236 1.00 72.88 323 HIS A N 1
ATOM 2523 C CA . HIS A 1 323 ? -11.361 -19.092 95.069 1.00 72.88 323 HIS A CA 1
ATOM 2524 C C . HIS A 1 323 ? -12.087 -18.670 93.778 1.00 72.88 323 HIS A C 1
ATOM 2526 O O . HIS A 1 323 ? -11.429 -18.346 92.786 1.00 72.88 323 HIS A O 1
ATOM 2532 N N . PHE A 1 324 ? -13.423 -18.582 93.800 1.00 71.31 324 PHE A N 1
ATOM 2533 C CA . PHE A 1 324 ? -14.198 -18.151 92.630 1.00 71.31 324 PHE A CA 1
ATOM 2534 C C . PHE A 1 324 ? -13.997 -16.666 92.279 1.00 71.31 324 PHE A C 1
ATOM 2536 O O . PHE A 1 324 ? -14.074 -16.295 91.105 1.00 71.31 324 PHE A O 1
ATOM 2543 N N . LYS A 1 325 ? -13.683 -15.798 93.256 1.00 73.38 325 LYS A N 1
ATOM 2544 C CA . LYS A 1 325 ? -13.278 -14.406 92.977 1.00 73.38 325 LYS A CA 1
ATOM 2545 C C . LYS A 1 325 ? -11.954 -14.333 92.210 1.00 73.38 325 LYS A C 1
ATOM 2547 O O . LYS A 1 325 ? -11.828 -13.479 91.332 1.00 73.38 325 LYS A O 1
ATOM 2552 N N . ALA A 1 326 ? -10.994 -15.211 92.510 1.00 73.06 326 ALA A N 1
ATOM 2553 C CA . ALA A 1 326 ? -9.723 -15.272 91.791 1.00 73.06 326 ALA A CA 1
ATOM 2554 C C . ALA A 1 326 ? -9.914 -15.729 90.332 1.00 73.06 326 ALA A C 1
ATOM 2556 O O . ALA A 1 326 ? -9.461 -15.042 89.415 1.00 73.06 326 ALA A O 1
ATOM 2557 N N . GLU A 1 327 ? -10.668 -16.812 90.101 1.00 72.00 327 GLU A N 1
ATOM 2558 C CA . GLU A 1 327 ? -10.971 -17.302 88.744 1.00 72.00 327 GLU A CA 1
ATOM 2559 C C . GLU A 1 327 ? -11.711 -16.263 87.889 1.00 72.00 327 GLU A C 1
ATOM 2561 O O . GLU A 1 327 ? -11.365 -16.053 86.724 1.00 72.00 327 GLU A O 1
ATOM 2566 N N . LEU A 1 328 ? -12.696 -15.558 88.461 1.00 68.50 328 LEU A N 1
ATOM 2567 C CA . LEU A 1 328 ? -13.379 -14.455 87.776 1.00 68.50 328 LEU A CA 1
ATOM 2568 C C . LEU A 1 328 ? -12.418 -13.317 87.403 1.00 68.50 328 LEU A C 1
ATOM 2570 O O . LEU A 1 328 ? -12.590 -12.699 86.352 1.00 68.50 328 LEU A O 1
ATOM 2574 N N . GLY A 1 329 ? -11.395 -13.050 88.219 1.00 74.62 329 GLY A N 1
ATOM 2575 C CA . GLY A 1 329 ? -10.334 -12.094 87.898 1.00 74.62 329 GLY A CA 1
ATOM 2576 C C . GLY A 1 329 ? -9.491 -12.527 86.694 1.00 74.62 329 GLY A C 1
ATOM 2577 O O . GLY A 1 329 ? -9.270 -11.734 85.778 1.00 74.62 329 GLY A O 1
ATOM 2578 N N . GLU A 1 330 ? -9.067 -13.789 86.662 1.00 73.25 330 GLU A N 1
ATOM 2579 C CA . GLU A 1 330 ? -8.262 -14.381 85.583 1.00 73.25 330 GLU A CA 1
ATOM 2580 C C . GLU A 1 330 ? -9.033 -14.456 84.257 1.00 73.25 330 GLU A C 1
ATOM 2582 O O . GLU A 1 330 ? -8.557 -13.966 83.229 1.00 73.25 330 GLU A O 1
ATOM 2587 N N . LYS A 1 331 ? -10.262 -14.993 84.272 1.00 71.88 331 LYS A N 1
ATOM 2588 C CA . LYS A 1 331 ? -11.143 -15.077 83.092 1.00 71.88 331 LYS A CA 1
ATOM 2589 C C . LYS A 1 331 ? -11.427 -13.688 82.507 1.00 71.88 331 LYS A C 1
ATOM 2591 O O . LYS A 1 331 ? -11.419 -13.514 81.290 1.00 71.88 331 LYS A O 1
ATOM 2596 N N . ARG A 1 332 ? -11.621 -12.676 83.363 1.00 70.69 332 ARG A N 1
ATOM 2597 C CA . ARG A 1 332 ? -11.889 -11.287 82.946 1.00 70.69 332 ARG A CA 1
ATOM 2598 C C . ARG A 1 332 ? -10.641 -10.548 82.445 1.00 70.69 332 ARG A C 1
ATOM 2600 O O . ARG A 1 332 ? -10.795 -9.597 81.682 1.00 70.69 332 ARG A O 1
ATOM 2607 N N . LYS A 1 333 ? -9.427 -10.985 82.808 1.00 74.44 333 LYS A N 1
ATOM 2608 C CA . LYS A 1 333 ? -8.180 -10.559 82.142 1.00 74.44 333 LYS A CA 1
ATOM 2609 C C . LYS A 1 333 ? -8.065 -11.180 80.748 1.00 74.44 333 LYS A C 1
ATOM 2611 O O . LYS A 1 333 ? -7.889 -10.430 79.796 1.00 74.44 333 LYS A O 1
ATOM 2616 N N . HIS A 1 334 ? -8.254 -12.497 80.622 1.00 70.19 334 HIS A N 1
ATOM 2617 C CA . HIS A 1 334 ? -8.187 -13.210 79.337 1.00 70.19 334 HIS A CA 1
ATOM 2618 C C . HIS A 1 334 ? -9.200 -12.675 78.314 1.00 70.19 334 HIS A C 1
ATOM 2620 O O . HIS A 1 334 ? -8.849 -12.432 77.166 1.00 70.19 334 HIS A O 1
ATOM 2626 N N . ALA A 1 335 ? -10.435 -12.376 78.732 1.00 67.00 335 ALA A N 1
ATOM 2627 C CA . ALA A 1 335 ? -11.418 -11.722 77.862 1.00 67.00 335 ALA A CA 1
ATOM 2628 C C . ALA A 1 335 ? -10.964 -10.328 77.369 1.00 67.00 335 ALA A C 1
ATOM 2630 O O . ALA A 1 335 ? -11.380 -9.879 76.304 1.00 67.00 335 ALA A O 1
ATOM 2631 N N . LYS A 1 336 ? -10.101 -9.637 78.128 1.00 72.00 336 LYS A N 1
ATOM 2632 C CA . LYS A 1 336 ? -9.605 -8.287 77.817 1.00 72.00 336 LYS A CA 1
ATOM 2633 C C . LYS A 1 336 ? -8.286 -8.279 77.028 1.00 72.00 336 LYS A C 1
ATOM 2635 O O . LYS A 1 336 ? -7.953 -7.241 76.461 1.00 72.00 336 LYS A O 1
ATOM 2640 N N . THR A 1 337 ? -7.552 -9.393 76.976 1.00 72.88 337 THR A N 1
ATOM 2641 C CA . THR A 1 337 ? -6.467 -9.610 76.000 1.00 72.88 337 THR A CA 1
ATOM 2642 C C . THR A 1 337 ? -7.039 -10.124 74.684 1.00 72.88 337 THR A C 1
ATOM 2644 O O . THR A 1 337 ? -6.827 -9.478 73.665 1.00 72.88 337 THR A O 1
ATOM 2647 N N . ALA A 1 338 ? -7.902 -11.146 74.725 1.00 69.56 338 ALA A N 1
ATOM 2648 C CA . ALA A 1 338 ? -8.588 -11.672 73.543 1.00 69.56 338 ALA A CA 1
ATOM 2649 C C . ALA A 1 338 ? -9.382 -10.588 72.793 1.00 69.56 338 ALA A C 1
ATOM 2651 O O . ALA A 1 338 ? -9.344 -10.537 71.571 1.00 69.56 338 ALA A O 1
ATOM 2652 N N . GLY A 1 339 ? -10.043 -9.662 73.504 1.00 73.50 339 GLY A N 1
ATOM 2653 C CA . GLY A 1 339 ? -10.707 -8.513 72.876 1.00 73.50 339 GLY A CA 1
ATOM 2654 C C . GLY A 1 339 ? -9.750 -7.581 72.118 1.00 73.50 339 GLY A C 1
ATOM 2655 O O . GLY A 1 339 ? -10.083 -7.135 71.027 1.00 73.50 339 GLY A O 1
ATOM 2656 N N . LYS A 1 340 ? -8.538 -7.345 72.640 1.00 74.94 340 LYS A N 1
ATOM 2657 C CA . LYS A 1 340 ? -7.507 -6.537 71.962 1.00 74.94 340 LYS A CA 1
ATOM 2658 C C . LYS A 1 340 ? -6.874 -7.263 70.780 1.00 74.94 340 LYS A C 1
ATOM 2660 O O . LYS A 1 340 ? -6.551 -6.628 69.784 1.00 74.94 340 LYS A O 1
ATOM 2665 N N . GLU A 1 341 ? -6.694 -8.574 70.891 1.00 72.25 341 GLU A N 1
ATOM 2666 C CA . GLU A 1 341 ? -6.262 -9.433 69.785 1.00 72.25 341 GLU A CA 1
ATOM 2667 C C . GLU A 1 341 ? -7.317 -9.423 68.667 1.00 72.25 341 GLU A C 1
ATOM 2669 O O . GLU A 1 341 ? -6.963 -9.304 67.498 1.00 72.25 341 GLU A O 1
ATOM 2674 N N . PHE A 1 342 ? -8.610 -9.420 69.014 1.00 72.31 342 PHE A N 1
ATOM 2675 C CA . PHE A 1 342 ? -9.710 -9.270 68.057 1.00 72.31 342 PHE A CA 1
ATOM 2676 C C . PHE A 1 342 ? -9.765 -7.872 67.418 1.00 72.31 342 PHE A C 1
ATOM 2678 O O . PHE A 1 342 ? -9.974 -7.772 66.215 1.00 72.31 342 PHE A O 1
ATOM 2685 N N . GLU A 1 343 ? -9.538 -6.794 68.178 1.00 76.31 343 GLU A N 1
ATOM 2686 C CA . GLU A 1 343 ? -9.432 -5.428 67.631 1.00 76.31 343 GLU A CA 1
ATOM 2687 C C . GLU A 1 343 ? -8.197 -5.256 66.726 1.00 76.31 343 GLU A C 1
ATOM 2689 O O . GLU A 1 343 ? -8.260 -4.535 65.730 1.00 76.31 343 GLU A O 1
ATOM 2694 N N . ALA A 1 344 ? -7.085 -5.934 67.031 1.00 77.50 344 ALA A N 1
ATOM 2695 C CA . ALA A 1 344 ? -5.905 -5.967 66.169 1.00 77.50 344 ALA A CA 1
ATOM 2696 C C . ALA A 1 344 ? -6.178 -6.750 64.873 1.00 77.50 344 ALA A C 1
ATOM 2698 O O . ALA A 1 344 ? -5.905 -6.235 63.792 1.00 77.50 344 ALA A O 1
ATOM 2699 N N . LEU A 1 345 ? -6.787 -7.937 64.969 1.00 76.62 345 LEU A N 1
ATOM 2700 C CA . LEU A 1 345 ? -7.186 -8.758 63.819 1.00 76.62 345 LEU A CA 1
ATOM 2701 C C . LEU A 1 345 ? -8.255 -8.085 62.949 1.00 76.62 345 LEU A C 1
ATOM 2703 O O . LEU A 1 345 ? -8.201 -8.207 61.731 1.00 76.62 345 LEU A O 1
ATOM 2707 N N . ASP A 1 346 ? -9.195 -7.335 63.527 1.00 79.12 346 ASP A N 1
ATOM 2708 C CA . ASP A 1 346 ? -10.165 -6.525 62.780 1.00 79.12 346 ASP A CA 1
ATOM 2709 C C . ASP A 1 346 ? -9.485 -5.355 62.045 1.00 79.12 346 ASP A C 1
ATOM 2711 O O . ASP A 1 346 ? -9.799 -5.084 60.884 1.00 79.12 346 ASP A O 1
ATOM 2715 N N . GLN A 1 347 ? -8.492 -4.702 62.661 1.00 78.75 347 GLN A N 1
ATOM 2716 C CA . GLN A 1 347 ? -7.688 -3.676 61.987 1.00 78.75 347 GLN A CA 1
ATOM 2717 C C . GLN A 1 347 ? -6.780 -4.257 60.895 1.00 78.75 347 GLN A C 1
ATOM 2719 O O . GLN A 1 347 ? -6.649 -3.642 59.835 1.00 78.75 347 GLN A O 1
ATOM 2724 N N . GLU A 1 348 ? -6.189 -5.437 61.095 1.00 78.31 348 GLU A N 1
ATOM 2725 C CA . GLU A 1 348 ? -5.470 -6.155 60.037 1.00 78.31 348 GLU A CA 1
ATOM 2726 C C . GLU A 1 348 ? -6.412 -6.613 58.926 1.00 78.31 348 GLU A C 1
ATOM 2728 O O . GLU A 1 348 ? -6.098 -6.407 57.758 1.00 78.31 348 GLU A O 1
ATOM 2733 N N . HIS A 1 349 ? -7.599 -7.134 59.245 1.00 76.88 349 HIS A N 1
ATOM 2734 C CA . HIS A 1 349 ? -8.578 -7.543 58.241 1.00 76.88 349 HIS A CA 1
ATOM 2735 C C . HIS A 1 349 ? -9.091 -6.347 57.432 1.00 76.88 349 HIS A C 1
ATOM 2737 O O . HIS A 1 349 ? -9.189 -6.441 56.212 1.00 76.88 349 HIS A O 1
ATOM 2743 N N . LYS A 1 350 ? -9.321 -5.188 58.060 1.00 80.69 350 LYS A N 1
ATOM 2744 C CA . LYS A 1 350 ? -9.670 -3.938 57.359 1.00 80.69 350 LYS A CA 1
ATOM 2745 C C . LYS A 1 350 ? -8.520 -3.400 56.510 1.00 80.69 350 LYS A C 1
ATOM 2747 O O . LYS A 1 350 ? -8.765 -2.923 55.404 1.00 80.69 350 LYS A O 1
ATOM 2752 N N . ARG A 1 351 ? -7.264 -3.522 56.959 1.00 82.00 351 ARG A N 1
ATOM 2753 C CA . ARG A 1 351 ? -6.080 -3.215 56.131 1.00 82.00 351 ARG A CA 1
ATOM 2754 C C . ARG A 1 351 ? -5.939 -4.185 54.959 1.00 82.00 351 ARG A C 1
ATOM 2756 O O . ARG A 1 351 ? -5.641 -3.737 53.858 1.00 82.00 351 ARG A O 1
ATOM 2763 N N . ALA A 1 352 ? -6.202 -5.473 55.164 1.00 75.25 352 ALA A N 1
ATOM 2764 C CA . ALA A 1 352 ? -6.187 -6.492 54.123 1.00 75.25 352 ALA A CA 1
ATOM 2765 C C . ALA A 1 352 ? -7.319 -6.276 53.109 1.00 75.25 352 ALA A C 1
ATOM 2767 O O . ALA A 1 352 ? -7.056 -6.303 51.915 1.00 75.25 352 ALA A O 1
ATOM 2768 N N . GLN A 1 353 ? -8.543 -5.963 53.547 1.00 77.12 353 GLN A N 1
ATOM 2769 C CA . GLN A 1 353 ? -9.644 -5.575 52.658 1.00 77.12 353 GLN A CA 1
ATOM 2770 C C . GLN A 1 353 ? -9.323 -4.291 51.883 1.00 77.12 353 GLN A C 1
ATOM 2772 O O . GLN A 1 353 ? -9.561 -4.240 50.683 1.00 77.12 353 GLN A O 1
ATOM 2777 N N . ALA A 1 354 ? -8.733 -3.273 52.520 1.00 79.06 354 ALA A N 1
ATOM 2778 C CA . ALA A 1 354 ? -8.306 -2.054 51.830 1.00 79.06 354 ALA A CA 1
ATOM 2779 C C . ALA A 1 354 ? -7.170 -2.317 50.822 1.00 79.06 354 ALA A C 1
ATOM 2781 O O . ALA A 1 354 ? -7.164 -1.731 49.741 1.00 79.06 354 ALA A O 1
ATOM 2782 N N . ALA A 1 355 ? -6.237 -3.219 51.140 1.00 77.62 355 ALA A N 1
ATOM 2783 C CA . ALA A 1 355 ? -5.186 -3.656 50.227 1.00 77.62 355 ALA A CA 1
ATOM 2784 C C . ALA A 1 355 ? -5.750 -4.481 49.060 1.00 77.62 355 ALA A C 1
ATOM 2786 O O . ALA A 1 355 ? -5.380 -4.225 47.922 1.00 77.62 355 ALA A O 1
ATOM 2787 N N . VAL A 1 356 ? -6.689 -5.399 49.308 1.00 77.62 356 VAL A N 1
ATOM 2788 C CA . VAL A 1 356 ? -7.388 -6.174 48.270 1.00 77.62 356 VAL A CA 1
ATOM 2789 C C . VAL A 1 356 ? -8.230 -5.260 47.384 1.00 77.62 356 VAL A C 1
ATOM 2791 O O . VAL A 1 356 ? -8.132 -5.368 46.173 1.00 77.62 356 VAL A O 1
ATOM 2794 N N . ALA A 1 357 ? -8.967 -4.294 47.939 1.00 77.12 357 ALA A N 1
ATOM 2795 C CA . ALA A 1 357 ? -9.720 -3.311 47.159 1.00 77.12 357 ALA A CA 1
ATOM 2796 C C . ALA A 1 357 ? -8.802 -2.378 46.345 1.00 77.12 357 ALA A C 1
ATOM 2798 O O . ALA A 1 357 ? -9.140 -2.002 45.222 1.00 77.12 357 ALA A O 1
ATOM 2799 N N . LYS A 1 358 ? -7.620 -2.029 46.875 1.00 79.31 358 LYS A N 1
ATOM 2800 C CA . LYS A 1 358 ? -6.586 -1.303 46.126 1.00 79.31 358 LYS A CA 1
ATOM 2801 C C . LYS A 1 358 ? -6.017 -2.161 44.994 1.00 79.31 358 LYS A C 1
ATOM 2803 O O . LYS A 1 358 ? -5.937 -1.668 43.878 1.00 79.31 358 LYS A O 1
ATOM 2808 N N . VAL A 1 359 ? -5.695 -3.430 45.250 1.00 73.19 359 VAL A N 1
ATOM 2809 C CA . VAL A 1 359 ? -5.202 -4.375 44.236 1.00 73.19 359 VAL A CA 1
ATOM 2810 C C . VAL A 1 359 ? -6.275 -4.679 43.190 1.00 73.19 359 VAL A C 1
ATOM 2812 O O . VAL A 1 359 ? -5.942 -4.735 42.018 1.00 73.19 359 VAL A O 1
ATOM 2815 N N . GLN A 1 360 ? -7.556 -4.788 43.556 1.00 70.25 360 GLN A N 1
ATOM 2816 C CA . GLN A 1 360 ? -8.655 -4.905 42.594 1.00 70.25 360 GLN A CA 1
ATOM 2817 C C . GLN A 1 360 ? -8.758 -3.655 41.721 1.00 70.25 360 GLN A C 1
ATOM 2819 O O . GLN A 1 360 ? -8.816 -3.799 40.510 1.00 70.25 360 GLN A O 1
ATOM 2824 N N . LYS A 1 361 ? -8.663 -2.442 42.285 1.00 72.12 361 LYS A N 1
ATOM 2825 C CA . LYS A 1 361 ? -8.586 -1.218 41.469 1.00 72.12 361 LYS A CA 1
ATOM 2826 C C . LYS A 1 361 ? -7.333 -1.134 40.603 1.00 72.12 361 LYS A C 1
ATOM 2828 O O . LYS A 1 361 ? -7.398 -0.600 39.502 1.00 72.12 361 LYS A O 1
ATOM 2833 N N . GLU A 1 362 ? -6.198 -1.633 41.078 1.00 70.38 362 GLU A N 1
ATOM 2834 C CA . GLU A 1 362 ? -4.970 -1.683 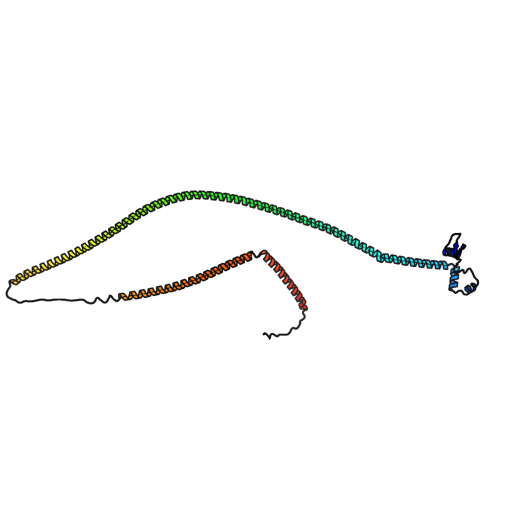40.284 1.00 70.38 362 GLU A CA 1
ATOM 2835 C C . GLU A 1 362 ? -5.106 -2.708 39.146 1.00 70.38 362 GLU A C 1
ATOM 2837 O O . GLU A 1 362 ? -4.756 -2.379 38.018 1.00 70.38 362 GLU A O 1
ATOM 2842 N N . VAL A 1 363 ? -5.742 -3.861 39.383 1.00 63.91 363 VAL A N 1
ATOM 2843 C CA . VAL A 1 363 ? -6.102 -4.872 38.370 1.00 63.91 363 VAL A CA 1
ATOM 2844 C C . VAL A 1 363 ? -7.162 -4.366 37.383 1.00 63.91 363 VAL A C 1
ATOM 2846 O O . VAL A 1 363 ? -7.032 -4.638 36.201 1.00 63.91 363 VAL A O 1
ATOM 2849 N N . GLU A 1 364 ? -8.157 -3.587 37.819 1.00 62.25 364 GLU A N 1
ATOM 2850 C CA . GLU A 1 364 ? -9.130 -2.908 36.943 1.00 62.25 364 GLU A CA 1
ATOM 2851 C C . GLU A 1 364 ? -8.481 -1.778 36.120 1.00 62.25 364 GLU A C 1
ATOM 2853 O O . GLU A 1 364 ? -8.921 -1.484 35.010 1.00 62.25 364 GLU A O 1
ATOM 2858 N N . SER A 1 365 ? -7.434 -1.130 36.649 1.00 63.00 365 SER A N 1
ATOM 2859 C CA . SER A 1 365 ? -6.673 -0.093 35.935 1.00 63.00 365 SER A CA 1
ATOM 2860 C C . SER A 1 365 ? -5.621 -0.665 34.979 1.00 63.00 365 SER A C 1
ATOM 2862 O O . SER A 1 365 ? -5.296 -0.046 33.964 1.00 63.00 365 SER A O 1
ATOM 2864 N N . CYS A 1 366 ? -5.099 -1.857 35.274 1.00 57.44 366 CYS A N 1
ATOM 2865 C CA . CYS A 1 366 ? -4.291 -2.633 34.351 1.00 57.44 366 CYS A CA 1
ATOM 2866 C C . CYS A 1 366 ? -5.200 -3.184 33.253 1.00 57.44 366 CYS A C 1
ATOM 2868 O O . CYS A 1 366 ? -6.109 -3.960 33.517 1.00 57.44 366 CYS A O 1
ATOM 2870 N N . SER A 1 367 ? -4.928 -2.840 31.995 1.00 52.84 367 SER A N 1
ATOM 2871 C CA . SER A 1 367 ? -5.675 -3.358 30.841 1.00 52.84 367 SER A CA 1
ATOM 2872 C C . SER A 1 367 ? -5.300 -4.816 30.514 1.00 52.84 367 SER A C 1
ATOM 2874 O O . SER A 1 367 ? -4.863 -5.119 29.403 1.00 52.84 367 SER A O 1
ATOM 2876 N N . TYR A 1 368 ? -5.425 -5.711 31.500 1.00 58.91 368 TYR A N 1
ATOM 2877 C CA . TYR A 1 368 ? -5.222 -7.149 31.357 1.00 58.91 368 TYR A CA 1
ATOM 2878 C C . TYR A 1 368 ? -6.441 -7.770 30.668 1.00 58.91 368 TYR A C 1
ATOM 2880 O O . TYR A 1 368 ? -7.388 -8.239 31.295 1.00 58.91 368 TYR A O 1
ATOM 2888 N N . ASP A 1 369 ? -6.413 -7.724 29.343 1.00 59.44 369 ASP A N 1
ATOM 2889 C CA . ASP A 1 369 ? -7.301 -8.497 28.488 1.00 59.44 369 ASP A CA 1
ATOM 2890 C C . ASP A 1 369 ? -6.738 -9.923 28.373 1.00 59.44 369 ASP A C 1
ATOM 2892 O O . ASP A 1 369 ? -5.670 -10.137 27.793 1.00 59.44 369 ASP A O 1
ATOM 2896 N N . GLU A 1 370 ? -7.449 -10.897 28.944 1.00 62.94 370 GLU A N 1
ATOM 2897 C CA . GLU A 1 370 ? -7.056 -12.311 28.946 1.00 62.94 370 GLU A CA 1
ATOM 2898 C C . GLU A 1 370 ? -6.905 -12.870 27.521 1.00 62.94 370 GLU A C 1
ATOM 2900 O O . GLU A 1 370 ? -6.009 -13.675 27.271 1.00 62.94 370 GLU A O 1
ATOM 2905 N N . SER A 1 371 ? -7.691 -12.377 26.556 1.00 61.38 371 SER A N 1
ATOM 2906 C CA . SER A 1 371 ? -7.561 -12.731 25.135 1.00 61.38 371 SER A CA 1
ATOM 2907 C C . SER A 1 371 ? -6.227 -12.247 24.557 1.00 61.38 371 SER A C 1
ATOM 2909 O O . SER A 1 371 ? -5.569 -12.942 23.778 1.00 61.38 371 SER A O 1
ATOM 2911 N N . ARG A 1 372 ? -5.777 -11.065 24.993 1.00 60.91 372 ARG A N 1
ATOM 2912 C CA . ARG A 1 372 ? -4.533 -10.435 24.541 1.00 60.91 372 ARG A CA 1
ATOM 2913 C C . ARG A 1 372 ? -3.296 -11.057 25.185 1.00 60.91 372 ARG A C 1
ATOM 2915 O O . ARG A 1 372 ? -2.289 -11.218 24.501 1.00 60.91 372 ARG A O 1
ATOM 2922 N N . ASP A 1 373 ? -3.370 -11.465 26.451 1.00 65.25 373 ASP A N 1
ATOM 2923 C CA . ASP A 1 373 ? -2.306 -12.256 27.081 1.00 65.25 373 ASP A CA 1
ATOM 2924 C C . ASP A 1 373 ? -2.228 -13.672 26.483 1.00 65.25 373 ASP A C 1
ATOM 2926 O O . ASP A 1 373 ? -1.135 -14.161 26.203 1.00 65.25 373 ASP A O 1
ATOM 2930 N N . LEU A 1 374 ? -3.364 -14.304 26.157 1.00 68.25 374 LEU A N 1
ATOM 2931 C CA . LEU A 1 374 ? -3.376 -15.575 25.424 1.00 68.25 374 LEU A CA 1
ATOM 2932 C C . LEU A 1 374 ? -2.742 -15.432 24.028 1.00 68.25 374 LEU A C 1
ATOM 2934 O O . LEU A 1 374 ? -1.968 -16.296 23.607 1.00 68.25 374 LEU A O 1
ATOM 2938 N N . GLN A 1 375 ? -3.012 -14.323 23.330 1.00 71.06 375 GLN A N 1
ATOM 2939 C CA . GLN A 1 375 ? -2.389 -14.004 22.045 1.00 71.06 375 GLN A CA 1
ATOM 2940 C C . GLN A 1 375 ? -0.875 -13.785 22.183 1.00 71.06 375 GLN A C 1
ATOM 2942 O O . GLN A 1 375 ? -0.112 -14.394 21.434 1.00 71.06 375 GLN A O 1
ATOM 2947 N N . VAL A 1 376 ? -0.424 -12.998 23.167 1.00 72.12 376 VAL A N 1
ATOM 2948 C CA . VAL A 1 376 ? 1.007 -12.759 23.428 1.00 72.12 376 VAL A CA 1
ATOM 2949 C C . VAL A 1 376 ? 1.720 -14.041 23.861 1.00 72.12 376 VAL A C 1
ATOM 2951 O O . VAL A 1 376 ? 2.819 -14.297 23.381 1.00 72.12 376 VAL A O 1
ATOM 2954 N N . ARG A 1 377 ? 1.109 -14.913 24.673 1.00 73.25 377 ARG A N 1
ATOM 2955 C CA . ARG A 1 377 ? 1.668 -16.244 24.986 1.00 73.25 377 ARG A CA 1
ATOM 2956 C C . ARG A 1 377 ? 1.698 -17.161 23.765 1.00 73.25 377 ARG A C 1
ATOM 2958 O O . ARG A 1 377 ? 2.642 -17.932 23.617 1.00 73.25 377 ARG A O 1
ATOM 2965 N N . GLY A 1 378 ? 0.718 -17.068 22.867 1.00 74.25 378 GLY A N 1
ATOM 2966 C CA . GLY A 1 378 ? 0.711 -17.786 21.590 1.00 74.25 378 GLY A CA 1
ATOM 2967 C C . GLY A 1 378 ? 1.798 -17.302 20.623 1.00 74.25 378 GLY A C 1
ATOM 2968 O O . GLY A 1 378 ? 2.440 -18.109 19.953 1.00 74.25 378 GLY A O 1
ATOM 2969 N N . GLU A 1 379 ? 2.051 -15.995 20.571 1.00 75.06 379 GLU A N 1
ATOM 2970 C CA . GLU A 1 379 ? 3.145 -15.393 19.801 1.00 75.06 379 GLU A CA 1
ATOM 2971 C C . GLU A 1 379 ? 4.509 -15.672 20.438 1.00 75.06 379 GLU A C 1
ATOM 2973 O O . GLU A 1 379 ? 5.434 -16.051 19.725 1.00 75.06 379 GLU A O 1
ATOM 2978 N N . MET A 1 380 ? 4.622 -15.624 21.767 1.00 71.75 380 MET A N 1
ATOM 2979 C CA . MET A 1 380 ? 5.825 -16.033 22.492 1.00 71.75 380 MET A CA 1
ATOM 2980 C C . MET A 1 380 ? 6.083 -17.536 22.339 1.00 71.75 380 MET A C 1
ATOM 2982 O O . MET A 1 380 ? 7.230 -17.928 22.202 1.00 71.75 380 MET A O 1
ATOM 2986 N N . GLY A 1 381 ? 5.052 -18.383 22.271 1.00 74.94 381 GLY A N 1
ATOM 2987 C CA . GLY A 1 381 ? 5.186 -19.810 21.958 1.00 74.94 381 GLY A CA 1
ATOM 2988 C C . GLY A 1 381 ? 5.668 -20.065 20.526 1.00 74.94 381 GLY A C 1
ATOM 2989 O O . GLY A 1 381 ? 6.514 -20.929 20.306 1.00 74.94 381 GLY A O 1
ATOM 2990 N N . LYS A 1 382 ? 5.206 -19.270 19.548 1.00 78.38 382 LYS A N 1
ATOM 2991 C CA . LYS A 1 382 ? 5.737 -19.287 18.171 1.00 78.38 382 LYS A CA 1
ATOM 2992 C C . LYS A 1 382 ? 7.178 -18.777 18.111 1.00 78.38 382 LYS A C 1
ATOM 2994 O O . LYS A 1 382 ? 7.988 -19.367 17.407 1.00 78.38 382 LYS A O 1
ATOM 2999 N N . ALA A 1 383 ? 7.504 -17.715 18.847 1.00 74.62 383 ALA A N 1
ATOM 3000 C CA . ALA A 1 383 ? 8.849 -17.151 18.923 1.00 74.62 383 ALA A CA 1
ATOM 3001 C C . ALA A 1 383 ? 9.818 -18.092 19.650 1.00 74.62 383 ALA A C 1
ATOM 3003 O O . ALA A 1 383 ? 10.935 -18.276 19.188 1.00 74.62 383 ALA A O 1
ATOM 3004 N N . GLN A 1 384 ? 9.378 -18.754 20.721 1.00 75.31 384 GLN A N 1
ATOM 3005 C CA . GLN A 1 384 ? 10.135 -19.778 21.435 1.00 75.31 384 GLN A CA 1
ATOM 3006 C C . GLN A 1 384 ? 10.354 -20.995 20.533 1.00 75.31 384 GLN A C 1
ATOM 3008 O O . GLN A 1 384 ? 11.490 -21.404 20.356 1.00 75.31 384 GLN A O 1
ATOM 3013 N N . GLY A 1 385 ? 9.321 -21.484 19.837 1.00 77.00 385 GLY A N 1
ATOM 3014 C CA . GLY A 1 385 ? 9.472 -22.533 18.821 1.00 77.00 385 GLY A CA 1
ATOM 3015 C C . GLY A 1 385 ? 10.340 -22.129 17.619 1.00 77.00 385 GLY A C 1
ATOM 3016 O O . GLY A 1 385 ? 10.949 -22.990 16.993 1.00 77.00 385 GLY A O 1
ATOM 3017 N N . ALA A 1 386 ? 10.444 -20.835 17.299 1.00 76.62 386 ALA A N 1
ATOM 3018 C CA . ALA A 1 386 ? 11.388 -20.322 16.307 1.00 76.62 386 ALA A CA 1
ATOM 3019 C C . ALA A 1 386 ? 12.817 -20.215 16.865 1.00 76.62 386 ALA A C 1
ATOM 3021 O O . ALA A 1 386 ? 13.757 -20.543 16.155 1.00 76.62 386 ALA A O 1
ATOM 3022 N N . VAL A 1 387 ? 12.992 -19.822 18.131 1.00 76.75 387 VAL A N 1
ATOM 3023 C CA . VAL A 1 387 ? 14.281 -19.833 18.845 1.00 76.75 387 VAL A CA 1
ATOM 3024 C C . VAL A 1 387 ? 14.788 -21.257 19.033 1.00 76.75 387 VAL A C 1
ATOM 3026 O O . VAL A 1 387 ? 15.977 -21.492 18.869 1.00 76.75 387 VAL A O 1
ATOM 3029 N N . ASP A 1 388 ? 13.911 -22.210 19.328 1.00 76.50 388 ASP A N 1
ATOM 3030 C CA . ASP A 1 388 ? 14.281 -23.607 19.522 1.00 76.50 388 ASP A CA 1
ATOM 3031 C C . ASP A 1 388 ? 14.535 -24.308 18.175 1.00 76.50 388 ASP A C 1
ATOM 3033 O O . ASP A 1 388 ? 15.476 -25.083 18.091 1.00 76.50 388 ASP A O 1
ATOM 3037 N N . ARG A 1 389 ? 13.857 -23.926 17.078 1.00 78.38 389 ARG A N 1
ATOM 3038 C CA . ARG A 1 389 ? 14.292 -24.287 15.709 1.00 78.38 389 ARG A CA 1
ATOM 3039 C C . ARG A 1 389 ? 15.619 -23.651 15.313 1.00 78.38 389 ARG A C 1
ATOM 3041 O O . ARG A 1 389 ? 16.452 -24.320 14.724 1.00 78.38 389 ARG A O 1
ATOM 3048 N N . LEU A 1 390 ? 15.840 -22.377 15.637 1.00 75.06 390 LEU A N 1
ATOM 3049 C CA . LEU A 1 390 ? 17.127 -21.715 15.402 1.00 75.06 390 LEU A CA 1
ATOM 3050 C C . LEU A 1 390 ? 18.232 -22.316 16.279 1.00 75.06 390 LEU A C 1
ATOM 3052 O O . LEU A 1 390 ? 19.391 -22.269 15.889 1.00 75.06 390 LEU A O 1
ATOM 3056 N N . ARG A 1 391 ? 17.895 -22.920 17.425 1.00 74.56 391 ARG A N 1
ATOM 3057 C CA . ARG A 1 391 ? 18.805 -23.758 18.216 1.00 74.56 391 ARG A CA 1
ATOM 3058 C C . ARG A 1 391 ? 19.018 -25.121 17.582 1.00 74.56 391 ARG A C 1
ATOM 3060 O O . ARG A 1 391 ? 20.164 -25.505 17.488 1.00 74.56 391 ARG A O 1
ATOM 3067 N N . GLU A 1 392 ? 17.998 -25.801 17.064 1.00 75.19 392 GLU A N 1
ATOM 3068 C CA . GLU A 1 392 ? 18.188 -27.028 16.271 1.00 75.19 392 GLU A CA 1
ATOM 3069 C C . GLU A 1 392 ? 19.052 -26.765 15.022 1.00 75.19 392 GLU A C 1
ATOM 3071 O O . GLU A 1 392 ? 19.914 -27.575 14.693 1.00 75.19 392 GLU A O 1
ATOM 3076 N N . GLU A 1 393 ? 18.898 -25.614 14.360 1.00 74.06 393 GLU A N 1
ATOM 3077 C CA . GLU A 1 393 ? 19.760 -25.175 13.256 1.00 74.06 393 GLU A CA 1
ATOM 3078 C C . GLU A 1 393 ? 21.170 -24.800 13.738 1.00 74.06 393 GLU A C 1
ATOM 3080 O O . GLU A 1 393 ? 22.144 -25.203 13.107 1.00 74.06 393 GLU A O 1
ATOM 3085 N N . VAL A 1 394 ? 21.319 -24.093 14.865 1.00 72.31 394 VAL A N 1
ATOM 3086 C CA . VAL A 1 394 ? 22.629 -23.773 15.465 1.00 72.31 394 VAL A CA 1
ATOM 3087 C C . VAL A 1 394 ? 23.325 -25.011 16.030 1.00 72.31 394 VAL A C 1
ATOM 3089 O O . VAL A 1 394 ? 24.545 -25.069 15.956 1.00 72.31 394 VAL A O 1
ATOM 3092 N N . ASP A 1 395 ? 22.608 -26.021 16.511 1.00 70.06 395 ASP A N 1
ATOM 3093 C CA . ASP A 1 395 ? 23.142 -27.294 17.007 1.00 70.06 395 ASP A CA 1
ATOM 3094 C C . ASP A 1 395 ? 23.451 -28.247 15.843 1.00 70.06 395 ASP A C 1
ATOM 3096 O O . ASP A 1 395 ? 24.448 -28.963 15.885 1.00 70.06 395 ASP A O 1
ATOM 3100 N N . ALA A 1 396 ? 22.686 -28.205 14.746 1.00 70.12 396 ALA A N 1
ATOM 3101 C CA . ALA A 1 396 ? 23.038 -28.879 13.496 1.00 70.12 396 ALA A CA 1
ATOM 3102 C C . ALA A 1 396 ? 24.274 -28.242 12.837 1.00 70.12 396 ALA A C 1
ATOM 3104 O O . ALA A 1 396 ? 25.175 -28.957 12.394 1.00 70.12 396 ALA A O 1
ATOM 3105 N N . LEU A 1 397 ? 24.364 -26.907 12.821 1.00 65.44 397 LEU A N 1
ATOM 3106 C CA . LEU A 1 397 ? 25.553 -26.171 12.384 1.00 65.44 397 LEU A CA 1
ATOM 3107 C C . LEU A 1 397 ? 26.727 -26.391 13.347 1.00 65.44 397 LEU A C 1
ATOM 3109 O O . LEU A 1 397 ? 27.845 -26.588 12.885 1.00 65.44 397 LEU A O 1
ATOM 3113 N N . SER A 1 398 ? 26.496 -26.460 14.659 1.00 60.69 398 SER A N 1
ATOM 3114 C CA . SER A 1 398 ? 27.531 -26.801 15.644 1.00 60.69 398 SER A CA 1
ATOM 3115 C C . SER A 1 398 ? 27.961 -28.261 15.523 1.00 60.69 398 SER A C 1
ATOM 3117 O O . SER A 1 398 ? 29.131 -28.553 15.709 1.00 60.69 398 SER A O 1
ATOM 3119 N N . GLY A 1 399 ? 27.084 -29.175 15.100 1.00 64.00 399 GLY A N 1
ATOM 3120 C CA . GLY A 1 399 ? 27.444 -30.540 14.705 1.00 64.00 399 GLY A CA 1
ATOM 3121 C C . GLY A 1 399 ? 28.279 -30.593 13.418 1.00 64.00 399 GLY A C 1
ATOM 3122 O O . GLY A 1 399 ? 29.164 -31.439 13.282 1.00 64.00 399 GLY A O 1
ATOM 3123 N N . GLN A 1 400 ? 28.068 -29.660 12.485 1.00 61.50 400 GLN A N 1
ATOM 3124 C CA . GLN A 1 400 ? 28.941 -29.481 11.318 1.00 61.50 400 GLN A CA 1
ATOM 3125 C C . GLN A 1 400 ? 30.288 -28.836 11.703 1.00 61.50 400 GLN A C 1
ATOM 3127 O O . GLN A 1 400 ? 31.321 -29.244 11.177 1.00 61.50 400 GLN A O 1
ATOM 3132 N N . VAL A 1 401 ? 30.309 -27.907 12.664 1.00 55.22 401 VAL A N 1
ATOM 3133 C CA . VAL A 1 401 ? 31.528 -27.267 13.198 1.00 55.22 401 VAL A CA 1
ATOM 3134 C C . VAL A 1 401 ? 32.304 -28.187 14.153 1.00 55.22 401 VAL A C 1
ATOM 3136 O O . VAL A 1 401 ? 33.527 -28.130 14.175 1.00 55.22 401 VAL A O 1
ATOM 3139 N N . ALA A 1 402 ? 31.653 -29.116 14.853 1.00 53.94 402 ALA A N 1
ATOM 3140 C CA . ALA A 1 402 ? 32.302 -30.127 15.693 1.00 53.94 402 ALA A CA 1
ATOM 3141 C C . ALA A 1 402 ? 33.127 -31.139 14.872 1.00 53.94 402 ALA A C 1
ATOM 3143 O O . ALA A 1 402 ? 34.069 -31.733 15.388 1.00 53.94 402 ALA A O 1
ATOM 3144 N N . ASN A 1 403 ? 32.843 -31.280 13.570 1.00 54.09 403 ASN A N 1
ATOM 3145 C CA . ASN A 1 403 ? 33.719 -31.983 12.623 1.00 54.09 403 ASN A CA 1
ATOM 3146 C C . ASN A 1 403 ? 34.966 -31.157 12.214 1.00 54.09 403 ASN A C 1
ATOM 3148 O O . ASN A 1 403 ? 35.768 -31.618 11.403 1.00 54.09 403 ASN A O 1
ATOM 3152 N N . LEU A 1 404 ? 35.128 -29.940 12.748 1.00 54.75 404 LEU A N 1
ATOM 3153 C CA . LEU A 1 404 ? 36.198 -28.982 12.445 1.00 54.75 404 LEU A CA 1
ATOM 3154 C C . LEU A 1 404 ? 36.830 -28.334 13.697 1.00 54.75 404 LEU A C 1
ATOM 3156 O O . LEU A 1 404 ? 37.728 -27.502 13.550 1.00 54.75 404 LEU A O 1
ATOM 3160 N N . GLU A 1 405 ? 36.405 -28.680 14.918 1.00 43.34 405 GLU A N 1
ATOM 3161 C CA . GLU A 1 405 ? 36.885 -28.002 16.128 1.00 43.34 405 GLU A CA 1
ATOM 3162 C C . GLU A 1 405 ? 38.258 -28.524 16.589 1.00 43.34 405 GLU A C 1
ATOM 3164 O O . GLU A 1 405 ? 38.435 -29.674 16.996 1.00 43.34 405 GLU A O 1
ATOM 3169 N N . VAL A 1 406 ? 39.262 -27.647 16.512 1.00 57.88 406 VAL A N 1
ATOM 3170 C CA . VAL A 1 406 ? 40.655 -27.937 16.870 1.00 57.88 406 VAL A CA 1
ATOM 3171 C C . VAL A 1 406 ? 40.864 -27.729 18.370 1.00 57.88 406 VAL A C 1
ATOM 3173 O O . VAL A 1 406 ? 40.711 -26.619 18.874 1.00 57.88 406 VAL A O 1
ATOM 3176 N N . GLN A 1 407 ? 41.282 -28.780 19.079 1.00 44.97 407 GLN A N 1
ATOM 3177 C CA . GLN A 1 407 ? 41.604 -28.702 20.507 1.00 44.97 407 GLN A CA 1
ATOM 3178 C C . GLN A 1 407 ? 42.759 -27.725 20.787 1.00 44.97 407 GLN A C 1
ATOM 3180 O O . GLN A 1 407 ? 43.854 -27.879 20.243 1.00 44.97 407 GLN A O 1
ATOM 3185 N N . PHE A 1 408 ? 42.545 -26.786 21.713 1.00 46.09 408 PHE A N 1
ATOM 3186 C CA . PHE A 1 408 ? 43.594 -25.943 22.293 1.00 46.09 408 PHE A CA 1
ATOM 3187 C C . PHE A 1 408 ? 43.738 -26.195 23.803 1.00 46.09 408 PHE A C 1
ATOM 3189 O O . PHE A 1 408 ? 42.759 -26.193 24.545 1.00 46.09 408 PHE A O 1
ATOM 3196 N N . ASP A 1 409 ? 44.979 -26.418 24.246 1.00 51.91 409 ASP A N 1
ATOM 3197 C CA . ASP A 1 409 ? 45.363 -26.705 25.638 1.00 51.91 409 ASP A CA 1
ATOM 3198 C C . ASP A 1 409 ? 45.173 -25.465 26.535 1.00 51.91 409 ASP A C 1
ATOM 3200 O O . ASP A 1 409 ? 45.805 -24.430 26.305 1.00 51.91 409 ASP A O 1
ATOM 3204 N N . GLN A 1 410 ? 44.344 -25.572 27.580 1.00 41.31 410 GLN A N 1
ATOM 3205 C CA . GLN A 1 410 ? 44.308 -24.609 28.685 1.00 41.31 410 GLN A CA 1
ATOM 3206 C C . GLN A 1 410 ? 44.606 -25.290 30.024 1.00 41.31 410 GLN A C 1
ATOM 3208 O O . GLN A 1 410 ? 43.794 -26.012 30.603 1.00 41.31 410 GLN A O 1
ATOM 3213 N N . ARG A 1 411 ? 45.809 -25.001 30.523 1.00 45.28 411 ARG A N 1
ATOM 3214 C CA . ARG A 1 411 ? 46.302 -25.353 31.860 1.00 45.28 411 ARG A CA 1
ATOM 3215 C C . ARG A 1 411 ? 45.965 -24.242 32.865 1.00 45.28 411 ARG A C 1
ATOM 3217 O O . ARG A 1 411 ? 45.386 -23.227 32.504 1.00 45.28 411 ARG A O 1
ATOM 3224 N N . ALA A 1 412 ? 46.478 -24.408 34.087 1.00 40.91 412 ALA A N 1
ATOM 3225 C CA . ALA A 1 412 ? 46.466 -23.451 35.203 1.00 40.91 412 ALA A CA 1
ATOM 3226 C C . ALA A 1 412 ? 45.208 -23.459 36.092 1.00 40.91 412 ALA A C 1
ATOM 3228 O O . ALA A 1 412 ? 44.466 -22.490 36.218 1.00 40.91 412 ALA A O 1
ATOM 3229 N N . VAL A 1 413 ? 45.092 -24.558 36.839 1.00 43.59 413 VAL A N 1
ATOM 3230 C CA . VAL A 1 413 ? 44.725 -24.511 38.263 1.00 43.59 413 VAL A CA 1
ATOM 3231 C C . VAL A 1 413 ? 45.561 -23.446 38.993 1.00 43.59 413 VAL A C 1
ATOM 3233 O O . VAL A 1 413 ? 46.785 -23.512 38.917 1.00 43.59 413 VAL A O 1
ATOM 3236 N N . ASP A 1 414 ? 44.923 -22.545 39.748 1.00 43.03 414 ASP A N 1
ATOM 3237 C CA . ASP A 1 414 ? 45.139 -22.407 41.204 1.00 43.03 414 ASP A CA 1
ATOM 3238 C C . ASP A 1 414 ? 43.985 -21.609 41.851 1.00 43.03 414 ASP A C 1
ATOM 3240 O O . ASP A 1 414 ? 43.427 -20.695 41.247 1.00 43.03 414 ASP A O 1
ATOM 3244 N N . ALA A 1 415 ? 43.625 -21.954 43.086 1.00 48.72 415 ALA A N 1
ATOM 3245 C CA . ALA A 1 415 ? 42.540 -21.352 43.860 1.00 48.72 415 ALA A CA 1
ATOM 3246 C C . ALA A 1 415 ? 43.002 -21.047 45.300 1.00 48.72 415 ALA A C 1
ATOM 3248 O O . ALA A 1 415 ? 42.428 -21.540 46.271 1.00 48.72 415 ALA A O 1
ATOM 3249 N N . SER A 1 416 ? 44.079 -20.261 45.449 1.00 47.19 416 SER A N 1
ATOM 3250 C CA . SER A 1 416 ? 44.746 -20.060 46.748 1.00 47.19 416 SER A CA 1
ATOM 3251 C C . SER A 1 416 ? 45.302 -18.642 47.019 1.00 47.19 416 SER A C 1
ATOM 3253 O O . SER A 1 416 ? 46.477 -18.468 47.343 1.00 47.19 416 SER A O 1
ATOM 3255 N N . LYS A 1 417 ? 44.446 -17.606 46.970 1.00 40.72 417 LYS A N 1
ATOM 3256 C CA . LYS A 1 417 ? 44.630 -16.328 47.709 1.00 40.72 417 LYS A CA 1
ATOM 3257 C C . LYS A 1 417 ? 43.317 -15.543 47.812 1.00 40.72 417 LYS A C 1
ATOM 3259 O O . LYS A 1 417 ? 42.842 -15.018 46.813 1.00 40.72 417 LYS A O 1
ATOM 3264 N N . VAL A 1 418 ? 42.775 -15.427 49.026 1.00 43.84 418 VAL A N 1
ATOM 3265 C CA . VAL A 1 418 ? 41.658 -14.525 49.359 1.00 43.84 418 VAL A CA 1
ATOM 3266 C C . VAL A 1 418 ? 41.989 -13.785 50.654 1.00 43.84 418 VAL A C 1
ATOM 3268 O O . VAL A 1 418 ? 42.032 -14.399 51.721 1.00 43.84 418 VAL A O 1
ATOM 3271 N N . HIS A 1 419 ? 42.218 -12.479 50.530 1.00 39.09 419 HIS A N 1
ATOM 3272 C CA . HIS A 1 419 ? 42.182 -11.434 51.558 1.00 39.09 419 HIS A CA 1
ATOM 3273 C C . HIS A 1 419 ? 41.737 -10.147 50.853 1.00 39.09 419 HIS A C 1
ATOM 3275 O O . HIS A 1 419 ? 42.218 -9.944 49.714 1.00 39.09 419 HIS A O 1
#

Radius of gyration: 91.8 Å; chains: 1; bounding box: 145×86×271 Å